Protein 2LA2 (pdb70)

Solvent-accessible surface area: 3895 Å² total; per-residue (Å²): 237,189,178,106,141,119,126,108,126,129,74,37,168,87,55,167,57,34,60,133,176,93,42,61,70,130,46,70,96,33,100,46,52,107,118,114,211

B-factor: mean 38.06, std 22.98, range [0.03, 75.44]

Structure (mmCIF, N/CA/C/O backbone):
data_2LA2
#
_entry.id   2LA2
#
loop_
_atom_site.group_PDB
_atom_site.id
_atom_site.type_symbol
_atom_site.label_atom_id
_atom_site.label_alt_id
_atom_site.label_comp_id
_atom_site.label_asym_id
_atom_site.label_entity_id
_atom_site.label_seq_id
_atom_site.pdbx_PDB_ins_code
_atom_site.Cartn_x
_atom_site.Cartn_y
_atom_site.Cartn_z
_atom_site.occupancy
_atom_site.B_iso_or_equiv
_atom_site.auth_seq_id
_atom_site.auth_comp_id
_atom_site.auth_asym_id
_atom_site.auth_atom_id
_atom_site.pdbx_PDB_model_num
ATOM 1 N N . ARG A 1 1 ? 1.329 0.000 0.000 1.00 0.00 1 ARG A N 1
ATOM 2 C CA . ARG A 1 1 ? 2.093 0.000 -1.242 1.00 20.13 1 ARG A CA 1
ATOM 3 C C . ARG A 1 1 ? 1.654 -1.145 -2.150 1.00 51.21 1 ARG A C 1
ATOM 4 O O . ARG A 1 1 ? 1.529 -0.975 -3.363 1.00 13.42 1 ARG A O 1
ATOM 25 N N . TRP A 1 2 ? 1.423 -2.309 -1.555 1.00 75.43 2 TRP A N 1
ATOM 26 C CA . TRP A 1 2 ? 0.998 -3.482 -2.311 1.00 61.41 2 TRP A CA 1
ATOM 27 C C . TRP A 1 2 ? -0.107 -4.233 -1.576 1.00 41.01 2 TRP A C 1
ATOM 28 O O . TRP A 1 2 ? -1.168 -4.503 -2.139 1.00 34.14 2 TRP A O 1
ATOM 49 N N . LYS A 1 3 ? 0.148 -4.568 -0.316 1.00 2.32 3 LYS A N 1
ATOM 50 C CA . LYS A 1 3 ? -0.825 -5.286 0.498 1.00 74.13 3 LYS A CA 1
ATOM 51 C C . LYS A 1 3 ? -2.166 -4.558 0.512 1.00 62.24 3 LYS A C 1
ATOM 52 O O . LYS A 1 3 ? -3.157 -5.054 -0.024 1.00 35.31 3 LYS A O 1
ATOM 71 N N . ILE A 1 4 ? -2.188 -3.380 1.125 1.00 4.13 4 ILE A N 1
ATOM 72 C CA . ILE A 1 4 ? -3.406 -2.583 1.206 1.00 63.53 4 ILE A CA 1
ATOM 73 C C . ILE A 1 4 ? -4.033 -2.397 -0.172 1.00 24.12 4 ILE A C 1
ATOM 74 O O . ILE A 1 4 ? -5.228 -2.627 -0.358 1.00 41.41 4 ILE A O 1
ATOM 90 N N . PHE A 1 5 ? -3.218 -1.981 -1.135 1.00 65.24 5 PHE A N 1
ATOM 91 C CA . PHE A 1 5 ? -3.692 -1.765 -2.497 1.00 44.24 5 PHE A CA 1
ATOM 92 C C . PHE A 1 5 ? -4.408 -3.003 -3.027 1.00 71.41 5 PHE A C 1
ATOM 93 O O . PHE A 1 5 ? -5.611 -2.975 -3.290 1.00 3.14 5 PHE A O 1
ATOM 110 N N . LYS A 1 6 ? -3.660 -4.091 -3.183 1.00 15.23 6 LYS A N 1
ATOM 111 C CA . LYS A 1 6 ? -4.222 -5.341 -3.680 1.00 62.12 6 LYS A CA 1
ATOM 112 C C . LYS A 1 6 ? -5.447 -5.749 -2.868 1.00 23.01 6 LYS A C 1
ATOM 113 O O . LYS A 1 6 ? -6.448 -6.204 -3.421 1.00 20.41 6 LYS A O 1
ATOM 132 N N . LYS A 1 7 ? -5.361 -5.582 -1.553 1.00 11.45 7 LYS A N 1
ATOM 133 C CA . LYS A 1 7 ? -6.463 -5.929 -0.663 1.00 70.42 7 LYS A CA 1
ATOM 134 C C . LYS A 1 7 ? -7.713 -5.124 -1.004 1.00 45.32 7 LYS A C 1
ATOM 135 O O . LYS A 1 7 ? -8.707 -5.674 -1.479 1.00 3.04 7 LYS A O 1
ATOM 154 N N . ILE A 1 8 ? -7.654 -3.819 -0.761 1.00 11.21 8 ILE A N 1
ATOM 155 C CA . ILE A 1 8 ? -8.780 -2.938 -1.045 1.00 74.10 8 ILE A CA 1
ATOM 156 C C . ILE A 1 8 ? -9.269 -3.116 -2.478 1.00 52.25 8 ILE A C 1
ATOM 157 O O . ILE A 1 8 ? -10.472 -3.128 -2.737 1.00 32.11 8 ILE A O 1
ATOM 173 N N . GLU A 1 9 ? -8.327 -3.255 -3.406 1.00 53.23 9 GLU A N 1
ATOM 174 C CA . GLU A 1 9 ? -8.663 -3.433 -4.814 1.00 71.10 9 GLU A CA 1
ATOM 175 C C . GLU A 1 9 ? -9.451 -4.723 -5.026 1.00 50.43 9 GLU A C 1
ATOM 176 O O . GLU A 1 9 ? -10.498 -4.725 -5.674 1.00 50.21 9 GLU A O 1
ATOM 188 N N . LYS A 1 10 ? -8.940 -5.819 -4.476 1.00 43.33 10 LYS A N 1
ATOM 189 C CA . LYS A 1 10 ? -9.594 -7.116 -4.603 1.00 43.33 10 LYS A CA 1
ATOM 190 C C . LYS A 1 10 ? -10.941 -7.118 -3.887 1.00 64.34 10 LYS A C 1
ATOM 191 O O . LYS A 1 10 ? -11.980 -7.364 -4.500 1.00 0.03 10 LYS A O 1
ATOM 210 N N . VAL A 1 11 ? -10.915 -6.842 -2.587 1.00 53.04 11 VAL A N 1
ATOM 211 C CA . VAL A 1 11 ? -12.135 -6.810 -1.789 1.00 3.13 11 VAL A CA 1
ATOM 212 C C . VAL A 1 11 ? -13.178 -5.892 -2.415 1.00 40.33 11 VAL A C 1
ATOM 213 O O . VAL A 1 11 ? -14.374 -6.176 -2.376 1.00 13.12 11 VAL A O 1
ATOM 226 N N . GLY A 1 12 ? -12.716 -4.788 -2.995 1.00 4.34 12 GLY A N 1
ATOM 227 C CA . GLY A 1 12 ? -13.622 -3.844 -3.622 1.00 41.02 12 GLY A CA 1
ATOM 228 C C . GLY A 1 12 ? -14.453 -4.480 -4.719 1.00 13.15 12 GLY A C 1
ATOM 229 O O . GLY A 1 12 ? -15.671 -4.307 -4.762 1.00 74.24 12 GLY A O 1
ATOM 233 N N . ARG A 1 13 ? -13.794 -5.216 -5.607 1.00 72.32 13 ARG A N 1
ATOM 234 C CA . ARG A 1 13 ? -14.480 -5.878 -6.711 1.00 13.44 13 ARG A CA 1
ATOM 235 C C . ARG A 1 13 ? -15.168 -7.154 -6.236 1.00 33.20 13 ARG A C 1
ATOM 236 O O . ARG A 1 13 ? -16.215 -7.537 -6.757 1.00 63.41 13 ARG A O 1
ATOM 257 N N . ASN A 1 14 ? -14.572 -7.808 -5.244 1.00 52.12 14 ASN A N 1
ATOM 258 C CA . ASN A 1 14 ? -15.127 -9.042 -4.700 1.00 30.01 14 ASN A CA 1
ATOM 259 C C . ASN A 1 14 ? -16.555 -8.826 -4.208 1.00 71.14 14 ASN A C 1
ATOM 260 O O . ASN A 1 14 ? -17.500 -9.416 -4.733 1.00 42.33 14 ASN A O 1
ATOM 271 N N . VAL A 1 15 ? -16.705 -7.976 -3.198 1.00 31.05 15 VAL A N 1
ATOM 272 C CA . VAL A 1 15 ? -18.018 -7.680 -2.636 1.00 24.23 15 VAL A CA 1
ATOM 273 C C . VAL A 1 15 ? -19.005 -7.282 -3.727 1.00 33.14 15 VAL A C 1
ATOM 274 O O . VAL A 1 15 ? -20.067 -7.889 -3.868 1.00 40.04 15 VAL A O 1
ATOM 287 N N . ARG A 1 16 ? -18.648 -6.259 -4.496 1.00 12.33 16 ARG A N 1
ATOM 288 C CA . ARG A 1 16 ? -19.504 -5.779 -5.574 1.00 43.42 16 ARG A CA 1
ATOM 289 C C . ARG A 1 16 ? -19.918 -6.926 -6.491 1.00 13.21 16 ARG A C 1
ATOM 290 O O . ARG A 1 16 ? -21.107 -7.183 -6.682 1.00 11.43 16 ARG A O 1
ATOM 311 N N . ASP A 1 17 ? -18.930 -7.611 -7.056 1.00 35.43 17 ASP A N 1
ATOM 312 C CA . ASP A 1 17 ? -19.192 -8.732 -7.952 1.00 51.51 17 ASP A CA 1
ATOM 313 C C . ASP A 1 17 ? -20.094 -9.764 -7.283 1.00 2.03 17 ASP A C 1
ATOM 314 O O . ASP A 1 17 ? -20.999 -10.313 -7.910 1.00 42.41 17 ASP A O 1
ATOM 323 N N . GLY A 1 18 ? -19.839 -10.025 -6.004 1.00 10.31 18 GLY A N 1
ATOM 324 C CA . GLY A 1 18 ? -20.635 -10.992 -5.271 1.00 53.40 18 GLY A CA 1
ATOM 325 C C . GLY A 1 18 ? -22.071 -10.542 -5.090 1.00 13.45 18 GLY A C 1
ATOM 326 O O . GLY A 1 18 ? -23.001 -11.336 -5.238 1.00 2.51 18 GLY A O 1
ATOM 330 N N . ILE A 1 19 ? -22.254 -9.266 -4.766 1.00 45.23 19 ILE A N 1
ATOM 331 C CA . ILE A 1 19 ? -23.587 -8.712 -4.564 1.00 23.42 19 ILE A CA 1
ATOM 332 C C . ILE A 1 19 ? -24.338 -8.591 -5.885 1.00 41.52 19 ILE A C 1
ATOM 333 O O . ILE A 1 19 ? -25.550 -8.801 -5.944 1.00 23.45 19 ILE A O 1
ATOM 349 N N . ILE A 1 20 ? -23.610 -8.251 -6.944 1.00 13.12 20 ILE A N 1
ATOM 350 C CA . ILE A 1 20 ? -24.208 -8.104 -8.265 1.00 65.24 20 ILE A CA 1
ATOM 351 C C . ILE A 1 20 ? -24.534 -9.463 -8.875 1.00 33.21 20 ILE A C 1
ATOM 352 O O . ILE A 1 20 ? -25.620 -9.668 -9.419 1.00 1.44 20 ILE A O 1
ATOM 368 N N . LYS A 1 21 ? -23.588 -10.391 -8.779 1.00 73.23 21 LYS A N 1
ATOM 369 C CA . LYS A 1 21 ? -23.775 -11.733 -9.318 1.00 20.20 21 LYS A CA 1
ATOM 370 C C . LYS A 1 21 ? -25.066 -12.355 -8.795 1.00 52.41 21 LYS A C 1
ATOM 371 O O . LYS A 1 21 ? -26.026 -12.536 -9.544 1.00 21.45 21 LYS A O 1
ATOM 390 N N . ALA A 1 22 ? -25.083 -12.677 -7.506 1.00 3.11 22 ALA A N 1
ATOM 391 C CA . ALA A 1 22 ? -26.257 -13.274 -6.883 1.00 32.32 22 ALA A CA 1
ATOM 392 C C . ALA A 1 22 ? -27.099 -12.219 -6.173 1.00 24.12 22 ALA A C 1
ATOM 393 O O . ALA A 1 22 ? -28.216 -11.919 -6.590 1.00 13.32 22 ALA A O 1
ATOM 400 N N . GLY A 1 23 ? -26.554 -11.660 -5.097 1.00 4.24 23 GLY A N 1
ATOM 401 C CA . GLY A 1 23 ? -27.269 -10.645 -4.346 1.00 3.35 23 GLY A CA 1
ATOM 402 C C . GLY A 1 23 ? -27.901 -11.196 -3.083 1.00 11.31 23 GLY A C 1
ATOM 403 O O . GLY A 1 23 ? -29.124 -11.267 -2.955 1.00 44.04 23 GLY A O 1
ATOM 407 N N . PRO A 1 24 ? -27.057 -11.599 -2.121 1.00 75.24 24 PRO A N 1
ATOM 408 C CA . PRO A 1 24 ? -27.519 -12.155 -0.846 1.00 4.03 24 PRO A CA 1
ATOM 409 C C . PRO A 1 24 ? -28.180 -11.104 0.039 1.00 2.13 24 PRO A C 1
ATOM 410 O O . PRO A 1 24 ? -28.089 -9.906 -0.230 1.00 34.53 24 PRO A O 1
ATOM 421 N N . ALA A 1 25 ? -28.844 -11.560 1.096 1.00 11.12 25 ALA A N 1
ATOM 422 C CA . ALA A 1 25 ? -29.518 -10.658 2.022 1.00 32.31 25 ALA A CA 1
ATOM 423 C C . ALA A 1 25 ? -28.674 -10.421 3.270 1.00 50.23 25 ALA A C 1
ATOM 424 O O . ALA A 1 25 ? -28.641 -9.314 3.808 1.00 42.14 25 ALA A O 1
ATOM 431 N N . VAL A 1 26 ? -27.993 -11.467 3.726 1.00 60.21 26 VAL A N 1
ATOM 432 C CA . VAL A 1 26 ? -27.148 -11.372 4.910 1.00 31.14 26 VAL A CA 1
ATOM 433 C C . VAL A 1 26 ? -26.116 -10.260 4.761 1.00 20.13 26 VAL A C 1
ATOM 434 O O . VAL A 1 26 ? -26.050 -9.347 5.583 1.00 3.32 26 VAL A O 1
ATOM 447 N N . ALA A 1 27 ? -25.312 -10.344 3.706 1.00 31.03 27 ALA A N 1
ATOM 448 C CA . ALA A 1 27 ? -24.284 -9.343 3.448 1.00 73.44 27 ALA A CA 1
ATOM 449 C C . ALA A 1 27 ? -24.886 -7.944 3.379 1.00 43.30 27 ALA A C 1
ATOM 450 O O . ALA A 1 27 ? -24.417 -7.022 4.047 1.00 20.23 27 ALA A O 1
ATOM 457 N N . VAL A 1 28 ? -25.926 -7.791 2.566 1.00 52.10 28 VAL A N 1
ATOM 458 C CA . VAL A 1 28 ? -26.592 -6.503 2.410 1.00 31.23 28 VAL A CA 1
ATOM 459 C C . VAL A 1 28 ? -27.088 -5.975 3.752 1.00 64.02 28 VAL A C 1
ATOM 460 O O . VAL A 1 28 ? -26.658 -4.917 4.211 1.00 14.44 28 VAL A O 1
ATOM 473 N N . VAL A 1 29 ? -27.994 -6.720 4.377 1.00 51.13 29 VAL A N 1
ATOM 474 C CA . VAL A 1 29 ? -28.548 -6.328 5.667 1.00 4.13 29 VAL A CA 1
ATOM 475 C C . VAL A 1 29 ? -27.441 -6.018 6.669 1.00 63.41 29 VAL A C 1
ATOM 476 O O . VAL A 1 29 ? -27.421 -4.950 7.278 1.00 51.42 29 VAL A O 1
ATOM 489 N N . GLY A 1 30 ? -26.519 -6.962 6.834 1.00 22.24 30 GLY A N 1
ATOM 490 C CA . GLY A 1 30 ? -25.420 -6.771 7.763 1.00 32.33 30 GLY A CA 1
ATOM 491 C C . GLY A 1 30 ? -24.617 -5.522 7.462 1.00 0.42 30 GLY A C 1
ATOM 492 O O . GLY A 1 30 ? -24.501 -4.633 8.306 1.00 73.13 30 GLY A O 1
ATOM 496 N N . GLN A 1 31 ? -24.060 -5.454 6.257 1.00 22.14 31 GLN A N 1
ATOM 497 C CA . GLN A 1 31 ? -23.261 -4.305 5.849 1.00 11.40 31 GLN A CA 1
ATOM 498 C C . GLN A 1 31 ? -24.033 -3.005 6.053 1.00 30.21 31 GLN A C 1
ATOM 499 O O . GLN A 1 31 ? -23.579 -2.107 6.760 1.00 3.45 31 GLN A O 1
ATOM 513 N N . ALA A 1 32 ? -25.202 -2.913 5.428 1.00 34.14 32 ALA A N 1
ATOM 514 C CA . ALA A 1 32 ? -26.038 -1.724 5.543 1.00 72.30 32 ALA A CA 1
ATOM 515 C C . ALA A 1 32 ? -26.290 -1.369 7.004 1.00 33.34 32 ALA A C 1
ATOM 516 O O . ALA A 1 32 ? -26.008 -0.253 7.439 1.00 32.34 32 ALA A O 1
ATOM 523 N N . ALA A 1 33 ? -26.824 -2.326 7.757 1.00 2.33 33 ALA A N 1
ATOM 524 C CA . ALA A 1 33 ? -27.113 -2.114 9.170 1.00 3.12 33 ALA A CA 1
ATOM 525 C C . ALA A 1 33 ? -25.874 -1.631 9.917 1.00 12.33 33 ALA A C 1
ATOM 526 O O . ALA A 1 33 ? -25.948 -0.714 10.736 1.00 41.41 33 ALA A O 1
ATOM 533 N N . THR A 1 34 ? -24.735 -2.254 9.631 1.00 33.12 34 THR A N 1
ATOM 534 C CA . THR A 1 34 ? -23.481 -1.889 10.277 1.00 30.14 34 THR A CA 1
ATOM 535 C C . THR A 1 34 ? -23.059 -0.474 9.898 1.00 24.41 34 THR A C 1
ATOM 536 O O . THR A 1 34 ? -22.604 0.296 10.744 1.00 53.53 34 THR A O 1
ATOM 547 N N . VAL A 1 35 ? -23.212 -0.138 8.621 1.00 24.31 35 VAL A N 1
ATOM 548 C CA . VAL A 1 35 ? -22.847 1.185 8.130 1.00 15.40 35 VAL A CA 1
ATOM 549 C C . VAL A 1 35 ? -23.777 2.255 8.692 1.00 72.00 35 VAL A C 1
ATOM 550 O O . VAL A 1 35 ? -23.343 3.359 9.023 1.00 74.41 35 VAL A O 1
ATOM 563 N N . VAL A 1 36 ? -25.059 1.921 8.798 1.00 74.41 36 VAL A N 1
ATOM 564 C CA . VAL A 1 36 ? -26.052 2.852 9.322 1.00 64.33 36 VAL A CA 1
ATOM 565 C C . VAL A 1 36 ? -25.912 3.011 10.831 1.00 13.44 36 VAL A C 1
ATOM 566 O O . VAL A 1 36 ? -25.735 4.120 11.336 1.00 11.32 36 VAL A O 1
ATOM 579 N N . LYS A 1 37 ? -25.993 1.896 11.549 1.00 71.23 37 LYS A N 1
ATOM 580 C CA . LYS A 1 37 ? -25.874 1.910 13.002 1.00 74.32 37 LYS A CA 1
ATOM 581 C C . LYS A 1 37 ? -24.464 1.523 13.436 1.00 12.53 37 LYS A C 1
ATOM 582 O O . LYS A 1 37 ? -23.745 2.328 14.029 1.00 22.34 37 LYS A O 1
ATOM 603 N N . ARG A 1 1 ? 1.970 0.023 0.396 1.00 3.02 1 ARG A N 2
ATOM 604 C CA . ARG A 1 1 ? 1.560 -0.257 -0.974 1.00 74.42 1 ARG A CA 2
ATOM 605 C C . ARG A 1 1 ? 1.182 -1.727 -1.139 1.00 2.31 1 ARG A C 2
ATOM 606 O O . ARG A 1 1 ? 1.647 -2.397 -2.061 1.00 33.32 1 ARG A O 2
ATOM 627 N N . TRP A 1 2 ? 0.339 -2.219 -0.239 1.00 75.55 2 TRP A N 2
ATOM 628 C CA . TRP A 1 2 ? -0.101 -3.610 -0.285 1.00 3.41 2 TRP A CA 2
ATOM 629 C C . TRP A 1 2 ? -1.513 -3.753 0.271 1.00 52.41 2 TRP A C 2
ATOM 630 O O . TRP A 1 2 ? -2.424 -4.199 -0.427 1.00 41.44 2 TRP A O 2
ATOM 651 N N . LYS A 1 3 ? -1.690 -3.371 1.531 1.00 21.54 3 LYS A N 2
ATOM 652 C CA . LYS A 1 3 ? -2.992 -3.456 2.181 1.00 14.43 3 LYS A CA 2
ATOM 653 C C . LYS A 1 3 ? -4.054 -2.721 1.369 1.00 11.44 3 LYS A C 2
ATOM 654 O O . LYS A 1 3 ? -5.047 -3.314 0.947 1.00 62.21 3 LYS A O 2
ATOM 673 N N . ILE A 1 4 ? -3.838 -1.427 1.154 1.00 65.51 4 ILE A N 2
ATOM 674 C CA . ILE A 1 4 ? -4.775 -0.613 0.390 1.00 22.33 4 ILE A CA 2
ATOM 675 C C . ILE A 1 4 ? -4.998 -1.192 -1.003 1.00 23.33 4 ILE A C 2
ATOM 676 O O . ILE A 1 4 ? -6.134 -1.434 -1.412 1.00 25.43 4 ILE A O 2
ATOM 692 N N . PHE A 1 5 ? -3.906 -1.414 -1.727 1.00 61.00 5 PHE A N 2
ATOM 693 C CA . PHE A 1 5 ? -3.981 -1.966 -3.075 1.00 14.04 5 PHE A CA 2
ATOM 694 C C . PHE A 1 5 ? -4.816 -3.243 -3.093 1.00 63.51 5 PHE A C 2
ATOM 695 O O . PHE A 1 5 ? -5.848 -3.316 -3.761 1.00 45.30 5 PHE A O 2
ATOM 712 N N . LYS A 1 6 ? -4.361 -4.251 -2.355 1.00 50.52 6 LYS A N 2
ATOM 713 C CA . LYS A 1 6 ? -5.064 -5.526 -2.285 1.00 23.24 6 LYS A CA 2
ATOM 714 C C . LYS A 1 6 ? -6.519 -5.324 -1.875 1.00 51.34 6 LYS A C 2
ATOM 715 O O . LYS A 1 6 ? -7.431 -5.869 -2.497 1.00 54.10 6 LYS A O 2
ATOM 734 N N . LYS A 1 7 ? -6.730 -4.535 -0.827 1.00 21.53 7 LYS A N 2
ATOM 735 C CA . LYS A 1 7 ? -8.074 -4.258 -0.335 1.00 74.05 7 LYS A CA 2
ATOM 736 C C . LYS A 1 7 ? -8.951 -3.684 -1.444 1.00 70.20 7 LYS A C 2
ATOM 737 O O . LYS A 1 7 ? -9.915 -4.317 -1.876 1.00 12.05 7 LYS A O 2
ATOM 756 N N . ILE A 1 8 ? -8.609 -2.484 -1.901 1.00 72.31 8 ILE A N 2
ATOM 757 C CA . ILE A 1 8 ? -9.364 -1.828 -2.961 1.00 51.31 8 ILE A CA 2
ATOM 758 C C . ILE A 1 8 ? -9.540 -2.750 -4.163 1.00 11.32 8 ILE A C 2
ATOM 759 O O . ILE A 1 8 ? -10.626 -2.840 -4.733 1.00 75.54 8 ILE A O 2
ATOM 775 N N . GLU A 1 9 ? -8.464 -3.433 -4.540 1.00 71.12 9 GLU A N 2
ATOM 776 C CA . GLU A 1 9 ? -8.501 -4.349 -5.674 1.00 23.40 9 GLU A CA 2
ATOM 777 C C . GLU A 1 9 ? -9.531 -5.453 -5.449 1.00 3.42 9 GLU A C 2
ATOM 778 O O . GLU A 1 9 ? -10.319 -5.773 -6.339 1.00 22.43 9 GLU A O 2
ATOM 790 N N . LYS A 1 10 ? -9.518 -6.031 -4.252 1.00 40.55 10 LYS A N 2
ATOM 791 C CA . LYS A 1 10 ? -10.450 -7.097 -3.908 1.00 31.44 10 LYS A CA 2
ATOM 792 C C . LYS A 1 10 ? -11.877 -6.565 -3.817 1.00 63.30 10 LYS A C 2
ATOM 793 O O . LYS A 1 10 ? -12.826 -7.233 -4.226 1.00 74.41 10 LYS A O 2
ATOM 812 N N . VAL A 1 11 ? -12.020 -5.358 -3.280 1.00 13.04 11 VAL A N 2
ATOM 813 C CA . VAL A 1 11 ? -13.331 -4.735 -3.138 1.00 21.10 11 VAL A CA 2
ATOM 814 C C . VAL A 1 11 ? -14.016 -4.583 -4.491 1.00 72.03 11 VAL A C 2
ATOM 815 O O . VAL A 1 11 ? -15.237 -4.694 -4.597 1.00 1.44 11 VAL A O 2
ATOM 828 N N . GLY A 1 12 ? -13.221 -4.329 -5.526 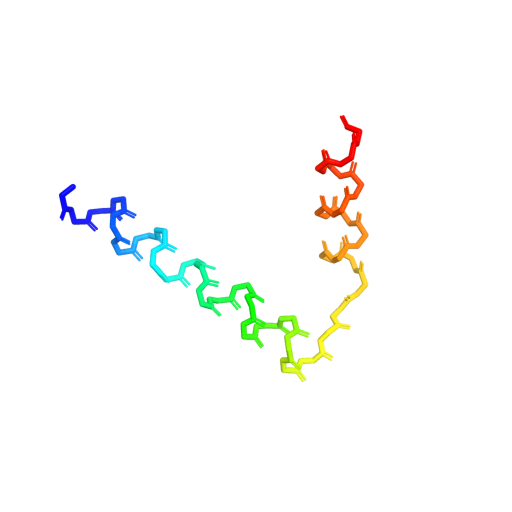1.00 40.22 12 GLY A N 2
ATOM 829 C CA . GLY A 1 12 ? -13.769 -4.166 -6.860 1.00 43.02 12 GLY A CA 2
ATOM 830 C C . GLY A 1 12 ? -14.521 -5.394 -7.332 1.00 34.32 12 GLY A C 2
ATOM 831 O O . GLY A 1 12 ? -15.648 -5.292 -7.818 1.00 43.41 12 GLY A O 2
ATOM 835 N N . ARG A 1 13 ? -13.898 -6.559 -7.190 1.00 22.32 13 ARG A N 2
ATOM 836 C CA . ARG A 1 13 ? -14.515 -7.812 -7.608 1.00 20.22 13 ARG A CA 2
ATOM 837 C C . ARG A 1 13 ? -15.513 -8.302 -6.562 1.00 63.14 13 ARG A C 2
ATOM 838 O O . ARG A 1 13 ? -16.537 -8.895 -6.898 1.00 11.02 13 ARG A O 2
ATOM 859 N N . ASN A 1 14 ? -15.205 -8.050 -5.294 1.00 62.22 14 ASN A N 2
ATOM 860 C CA . ASN A 1 14 ? -16.074 -8.467 -4.200 1.00 2.55 14 ASN A CA 2
ATOM 861 C C . ASN A 1 14 ? -17.481 -7.906 -4.379 1.00 13.33 14 ASN A C 2
ATOM 862 O O . ASN A 1 14 ? -18.445 -8.656 -4.536 1.00 42.31 14 ASN A O 2
ATOM 873 N N . VAL A 1 15 ? -17.592 -6.581 -4.354 1.00 72.33 15 VAL A N 2
ATOM 874 C CA . VAL A 1 15 ? -18.881 -5.919 -4.516 1.00 11.13 15 VAL A CA 2
ATOM 875 C C . VAL A 1 15 ? -19.606 -6.422 -5.759 1.00 23.30 15 VAL A C 2
ATOM 876 O O . VAL A 1 15 ? -20.738 -6.899 -5.680 1.00 11.33 15 VAL A O 2
ATOM 889 N N . ARG A 1 16 ? -18.945 -6.314 -6.907 1.00 2.11 16 ARG A N 2
ATOM 890 C CA . ARG A 1 16 ? -19.526 -6.758 -8.168 1.00 52.41 16 ARG A CA 2
ATOM 891 C C . ARG A 1 16 ? -20.034 -8.192 -8.058 1.00 21.42 16 ARG A C 2
ATOM 892 O O . ARG A 1 16 ? -21.218 -8.460 -8.264 1.00 22.11 16 ARG A O 2
ATOM 913 N N . ASP A 1 17 ? -19.131 -9.110 -7.732 1.00 63.52 17 ASP A N 2
ATOM 914 C CA . ASP A 1 17 ? -19.487 -10.518 -7.594 1.00 3.11 17 ASP A CA 2
ATOM 915 C C . ASP A 1 17 ? -20.660 -10.690 -6.634 1.00 4.01 17 ASP A C 2
ATOM 916 O O . ASP A 1 17 ? -21.562 -11.490 -6.878 1.00 12.45 17 ASP A O 2
ATOM 925 N N . GLY A 1 18 ? -20.639 -9.934 -5.540 1.00 62.02 18 GLY A N 2
ATOM 926 C CA . GLY A 1 18 ? -21.705 -10.019 -4.559 1.00 41.23 18 GLY A CA 2
ATOM 927 C C . GLY A 1 18 ? -23.034 -9.535 -5.104 1.00 50.13 18 GLY A C 2
ATOM 928 O O . GLY A 1 18 ? -24.071 -10.155 -4.869 1.00 75.23 18 GLY A O 2
ATOM 932 N N . ILE A 1 19 ? -23.004 -8.424 -5.832 1.00 42.15 19 ILE A N 2
ATOM 933 C CA . ILE A 1 19 ? -24.216 -7.857 -6.411 1.00 63.43 19 ILE A CA 2
ATOM 934 C C . ILE A 1 19 ? -24.737 -8.725 -7.552 1.00 54.41 19 ILE A C 2
ATOM 935 O O . ILE A 1 19 ? -25.947 -8.864 -7.736 1.00 1.01 19 ILE A O 2
ATOM 951 N N . ILE A 1 20 ? -23.817 -9.306 -8.314 1.00 34.40 20 ILE A N 2
ATOM 952 C CA . ILE A 1 20 ? -24.185 -10.163 -9.435 1.00 3.41 20 ILE A CA 2
ATOM 953 C C . ILE A 1 20 ? -24.693 -11.516 -8.950 1.00 23.05 20 ILE A C 2
ATOM 954 O O . ILE A 1 20 ? -25.793 -11.942 -9.303 1.00 25.14 20 ILE A O 2
ATOM 970 N N . LYS A 1 21 ? -23.885 -12.188 -8.136 1.00 10.31 21 LYS A N 2
ATOM 971 C CA . LYS A 1 21 ? -24.252 -13.492 -7.598 1.00 34.21 21 LYS A CA 2
ATOM 972 C C . LYS A 1 21 ? -25.611 -13.433 -6.907 1.00 53.15 21 LYS A C 2
ATOM 973 O O . LYS A 1 21 ? -26.605 -13.939 -7.428 1.00 1.11 21 LYS A O 2
ATOM 992 N N . ALA A 1 22 ? -25.647 -12.810 -5.734 1.00 21.53 22 ALA A N 2
ATOM 993 C CA . ALA A 1 22 ? -26.884 -12.682 -4.974 1.00 75.24 22 ALA A CA 2
ATOM 994 C C . ALA A 1 22 ? -27.601 -11.378 -5.308 1.00 43.03 22 ALA A C 2
ATOM 995 O O . ALA A 1 22 ? -28.604 -11.374 -6.020 1.00 32.10 22 ALA A O 2
ATOM 1002 N N . GLY A 1 23 ? -27.078 -10.271 -4.789 1.00 32.25 23 GLY A N 2
ATOM 1003 C CA . GLY A 1 23 ? -27.682 -8.976 -5.042 1.00 44.03 23 GLY A CA 2
ATOM 1004 C C . GLY A 1 23 ? -27.036 -7.867 -4.235 1.00 32.54 23 GLY A C 2
ATOM 1005 O O . GLY A 1 23 ? -26.020 -8.066 -3.569 1.00 22.31 23 GLY A O 2
ATOM 1009 N N . PRO A 1 24 ? -27.632 -6.667 -4.289 1.00 3.22 24 PRO A N 2
ATOM 1010 C CA . PRO A 1 24 ? -27.125 -5.498 -3.563 1.00 63.34 24 PRO A CA 2
ATOM 1011 C C . PRO A 1 24 ? -27.306 -5.629 -2.055 1.00 3.01 24 PRO A C 2
ATOM 1012 O O . PRO A 1 24 ? -26.556 -5.040 -1.277 1.00 62.10 24 PRO A O 2
ATOM 1023 N N . ALA A 1 25 ? -28.305 -6.405 -1.649 1.00 13.24 25 ALA A N 2
ATOM 1024 C CA . ALA A 1 25 ? -28.583 -6.615 -0.233 1.00 42.41 25 ALA A CA 2
ATOM 1025 C C . ALA A 1 25 ? -27.328 -7.055 0.513 1.00 42.01 25 ALA A C 2
ATOM 1026 O O . ALA A 1 25 ? -27.112 -6.674 1.664 1.00 63.54 25 ALA A O 2
ATOM 1033 N N . VAL A 1 26 ? -26.503 -7.860 -0.149 1.00 50.04 26 VAL A N 2
ATOM 1034 C CA . VAL A 1 26 ? -25.269 -8.352 0.451 1.00 21.11 26 VAL A CA 2
ATOM 1035 C C . VAL A 1 26 ? -24.420 -7.203 0.983 1.00 12.20 26 VAL A C 2
ATOM 1036 O O . VAL A 1 26 ? -23.996 -7.214 2.138 1.00 10.22 26 VAL A O 2
ATOM 1049 N N . ALA A 1 27 ? -24.177 -6.211 0.132 1.00 24.32 27 ALA A N 2
ATOM 1050 C CA . ALA A 1 27 ? -23.381 -5.053 0.517 1.00 5.52 27 ALA A CA 2
ATOM 1051 C C . ALA A 1 27 ? -24.106 -4.210 1.561 1.00 73.03 27 ALA A C 2
ATOM 1052 O O . ALA A 1 27 ? -23.525 -3.822 2.574 1.00 44.11 27 ALA A O 2
ATOM 1059 N N . VAL A 1 28 ? -25.381 -3.930 1.306 1.00 5.42 28 VAL A N 2
ATOM 1060 C CA . VAL A 1 28 ? -26.186 -3.133 2.224 1.00 31.10 28 VAL A CA 2
ATOM 1061 C C . VAL A 1 28 ? -26.173 -3.730 3.627 1.00 73.44 28 VAL A C 2
ATOM 1062 O O . VAL A 1 28 ? -26.068 -3.010 4.619 1.00 5.21 28 VAL A O 2
ATOM 1075 N N . VAL A 1 29 ? -26.282 -5.053 3.702 1.00 65.24 29 VAL A N 2
ATOM 1076 C CA . VAL A 1 29 ? -26.281 -5.749 4.983 1.00 42.11 29 VAL A CA 2
ATOM 1077 C C . VAL A 1 29 ? -24.869 -5.857 5.549 1.00 54.40 29 VAL A C 2
ATOM 1078 O O . VAL A 1 29 ? -24.618 -5.483 6.694 1.00 73.20 29 VAL A O 2
ATOM 1091 N N . GLY A 1 30 ? -23.950 -6.370 4.738 1.00 64.05 30 GLY A N 2
ATOM 1092 C CA . GLY A 1 30 ? -22.574 -6.518 5.175 1.00 42.41 30 GLY A CA 2
ATOM 1093 C C . GLY A 1 30 ? -21.984 -5.217 5.682 1.00 1.40 30 GLY A C 2
ATOM 1094 O O . GLY A 1 30 ? -21.441 -5.163 6.785 1.00 65.11 30 GLY A O 2
ATOM 1098 N N . GLN A 1 31 ? -22.090 -4.166 4.875 1.00 64.25 31 GLN A N 2
ATOM 1099 C CA . GLN A 1 31 ? -21.560 -2.860 5.248 1.00 63.14 31 GLN A CA 2
ATOM 1100 C C . GLN A 1 31 ? -22.104 -2.418 6.602 1.00 30.41 31 GLN A C 2
ATOM 1101 O O . GLN A 1 31 ? -21.351 -2.258 7.562 1.00 31.42 31 GLN A O 2
ATOM 1115 N N . ALA A 1 32 ? -23.417 -2.223 6.671 1.00 3.44 32 ALA A N 2
ATOM 1116 C CA . ALA A 1 32 ? -24.062 -1.801 7.909 1.00 41.05 32 ALA A CA 2
ATOM 1117 C C . ALA A 1 32 ? -23.677 -2.715 9.067 1.00 15.22 32 ALA A C 2
ATOM 1118 O O . ALA A 1 32 ? -23.235 -2.249 10.117 1.00 62.12 32 ALA A O 2
ATOM 1125 N N . ALA A 1 33 ? -23.850 -4.018 8.870 1.00 53.42 33 ALA A N 2
ATOM 1126 C CA . ALA A 1 33 ? -23.520 -4.997 9.898 1.00 12.50 33 ALA A CA 2
ATOM 1127 C C . ALA A 1 33 ? -22.089 -4.812 10.392 1.00 35.04 33 ALA A C 2
ATOM 1128 O O . ALA A 1 33 ? -21.832 -4.816 11.597 1.00 42.43 33 ALA A O 2
ATOM 1135 N N . THR A 1 34 ? -21.160 -4.651 9.455 1.00 33.52 34 THR A N 2
ATOM 1136 C CA . THR A 1 34 ? -19.755 -4.468 9.796 1.00 52.54 34 THR A CA 2
ATOM 1137 C C . THR A 1 34 ? -19.532 -3.139 10.510 1.00 63.52 34 THR A C 2
ATOM 1138 O O . THR A 1 34 ? -18.757 -3.058 11.463 1.00 65.23 34 THR A O 2
ATOM 1149 N N . VAL A 1 35 ? -20.216 -2.100 10.044 1.00 54.31 35 VAL A N 2
ATOM 1150 C CA . VAL A 1 35 ? -20.094 -0.775 10.640 1.00 42.43 35 VAL A CA 2
ATOM 1151 C C . VAL A 1 35 ? -20.642 -0.759 12.062 1.00 24.14 35 VAL A C 2
ATOM 1152 O O . VAL A 1 35 ? -20.075 -0.122 12.951 1.00 62.35 35 VAL A O 2
ATOM 1165 N N . VAL A 1 36 ? -21.748 -1.465 12.272 1.00 32.03 36 VAL A N 2
ATOM 1166 C CA . VAL A 1 36 ? -22.373 -1.534 13.588 1.00 62.20 36 VAL A CA 2
ATOM 1167 C C . VAL A 1 36 ? -21.606 -2.474 14.511 1.00 33.35 36 VAL A C 2
ATOM 1168 O O . VAL A 1 36 ? -21.371 -2.161 15.679 1.00 45.25 36 VAL A O 2
ATOM 1181 N N . LYS A 1 37 ? -21.218 -3.629 13.981 1.00 35.34 37 LYS A N 2
ATOM 1182 C CA . LYS A 1 37 ? -20.476 -4.616 14.756 1.00 32.43 37 LYS A CA 2
ATOM 1183 C C . LYS A 1 37 ? -19.112 -4.072 15.167 1.00 43.13 37 LYS A C 2
ATOM 1184 O O . LYS A 1 37 ? -18.850 -3.854 16.350 1.00 41.21 37 LYS A O 2
ATOM 1205 N N . ARG A 1 1 ? 1.995 -4.996 -8.515 1.00 33.03 1 ARG A N 3
ATOM 1206 C CA . ARG A 1 1 ? 2.993 -4.191 -7.822 1.00 2.14 1 ARG A CA 3
ATOM 1207 C C . ARG A 1 1 ? 2.459 -3.699 -6.479 1.00 71.44 1 ARG A C 3
ATOM 1208 O O . ARG A 1 1 ? 1.248 -3.589 -6.285 1.00 44.53 1 ARG A O 3
ATOM 1229 N N . TRP A 1 2 ? 3.369 -3.407 -5.558 1.00 22.23 2 TRP A N 3
ATOM 1230 C CA . TRP A 1 2 ? 2.989 -2.928 -4.234 1.00 22.05 2 TRP A CA 3
ATOM 1231 C C . TRP A 1 2 ? 2.165 -3.974 -3.492 1.00 31.52 2 TRP A C 3
ATOM 1232 O O . TRP A 1 2 ? 0.958 -4.092 -3.702 1.00 55.02 2 TRP A O 3
ATOM 1253 N N . LYS A 1 3 ? 2.824 -4.733 -2.623 1.00 31.33 3 LYS A N 3
ATOM 1254 C CA . LYS A 1 3 ? 2.152 -5.770 -1.848 1.00 0.32 3 LYS A CA 3
ATOM 1255 C C . LYS A 1 3 ? 0.975 -5.190 -1.069 1.00 64.20 3 LYS A C 3
ATOM 1256 O O . LYS A 1 3 ? -0.163 -5.633 -1.225 1.00 62.43 3 LYS A O 3
ATOM 1275 N N . ILE A 1 4 ? 1.257 -4.197 -0.232 1.00 62.50 4 ILE A N 3
ATOM 1276 C CA . ILE A 1 4 ? 0.221 -3.556 0.568 1.00 24.43 4 ILE A CA 3
ATOM 1277 C C . ILE A 1 4 ? -0.879 -2.981 -0.316 1.00 53.32 4 ILE A C 3
ATOM 1278 O O . ILE A 1 4 ? -2.057 -3.296 -0.145 1.00 11.04 4 ILE A O 3
ATOM 1294 N N . PHE A 1 5 ? -0.488 -2.136 -1.264 1.00 63.15 5 PHE A N 3
ATOM 1295 C CA . PHE A 1 5 ? -1.441 -1.516 -2.178 1.00 21.53 5 PHE A CA 3
ATOM 1296 C C . PHE A 1 5 ? -2.329 -2.570 -2.833 1.00 54.43 5 PHE A C 3
ATOM 1297 O O . PHE A 1 5 ? -3.552 -2.544 -2.690 1.00 21.20 5 PHE A O 3
ATOM 1314 N N . LYS A 1 6 ? -1.706 -3.495 -3.554 1.00 62.23 6 LYS A N 3
ATOM 1315 C CA . LYS A 1 6 ? -2.437 -4.559 -4.233 1.00 12.34 6 LYS A CA 3
ATOM 1316 C C . LYS A 1 6 ? -3.321 -5.322 -3.252 1.00 35.02 6 LYS A C 3
ATOM 1317 O O . LYS A 1 6 ? -4.503 -5.551 -3.513 1.00 2.41 6 LYS A O 3
ATOM 1336 N N . LYS A 1 7 ? -2.743 -5.713 -2.122 1.00 22.25 7 LYS A N 3
ATOM 1337 C CA . LYS A 1 7 ? -3.478 -6.448 -1.099 1.00 72.45 7 LYS A CA 3
ATOM 1338 C C . LYS A 1 7 ? -4.716 -5.675 -0.657 1.00 52.34 7 LYS A C 3
ATOM 1339 O O . LYS A 1 7 ? -5.845 -6.111 -0.883 1.00 34.11 7 LYS A O 3
ATOM 1358 N N . ILE A 1 8 ? -4.497 -4.525 -0.029 1.00 45.20 8 ILE A N 3
ATOM 1359 C CA . ILE A 1 8 ? -5.595 -3.690 0.442 1.00 62.05 8 ILE A CA 3
ATOM 1360 C C . ILE A 1 8 ? -6.602 -3.426 -0.673 1.00 64.40 8 ILE A C 3
ATOM 1361 O O . ILE A 1 8 ? -7.811 -3.511 -0.462 1.00 41.35 8 ILE A O 3
ATOM 1377 N N . GLU A 1 9 ? -6.093 -3.109 -1.860 1.00 10.45 9 GLU A N 3
ATOM 1378 C CA . GLU A 1 9 ? -6.949 -2.834 -3.008 1.00 3.22 9 GLU A CA 3
ATOM 1379 C C . GLU A 1 9 ? -7.822 -4.041 -3.337 1.00 21.21 9 GLU A C 3
ATOM 1380 O O . GLU A 1 9 ? -9.023 -3.908 -3.573 1.00 0.14 9 GLU A O 3
ATOM 1392 N N . LYS A 1 10 ? -7.210 -5.220 -3.352 1.00 25.32 10 LYS A N 3
ATOM 1393 C CA . LYS A 1 10 ? -7.929 -6.453 -3.651 1.00 43.20 10 LYS A CA 3
ATOM 1394 C C . LYS A 1 10 ? -8.920 -6.788 -2.541 1.00 3.21 10 LYS A C 3
ATOM 1395 O O . LYS A 1 10 ? -10.027 -7.257 -2.804 1.00 61.12 10 LYS A O 3
ATOM 1414 N N . VAL A 1 11 ? -8.515 -6.542 -1.299 1.00 31.33 11 VAL A N 3
ATOM 1415 C CA . VAL A 1 11 ? -9.369 -6.815 -0.149 1.00 23.44 11 VAL A CA 3
ATOM 1416 C C . VAL A 1 11 ? -10.679 -6.042 -0.241 1.00 12.01 11 VAL A C 3
ATOM 1417 O O . VAL A 1 11 ? -11.713 -6.490 0.254 1.00 3.20 11 VAL A O 3
ATOM 1430 N N . GLY A 1 12 ? -10.629 -4.877 -0.879 1.00 42.33 12 GLY A N 3
ATOM 1431 C CA . GLY A 1 12 ? -11.819 -4.059 -1.026 1.00 3.15 12 GLY A CA 3
ATOM 1432 C C . GLY A 1 12 ? -12.730 -4.554 -2.131 1.00 40.22 12 GLY A C 3
ATOM 1433 O O . GLY A 1 12 ? -13.953 -4.464 -2.024 1.00 11.44 12 GLY A O 3
ATOM 1437 N N . ARG A 1 13 ? -12.134 -5.077 -3.198 1.00 2.53 13 ARG A N 3
ATOM 1438 C CA . ARG A 1 13 ? -12.900 -5.585 -4.329 1.00 51.31 13 ARG A CA 3
ATOM 1439 C C . ARG A 1 13 ? -13.440 -6.982 -4.037 1.00 4.23 13 ARG A C 3
ATOM 1440 O O . ARG A 1 13 ? -14.528 -7.343 -4.483 1.00 25.53 13 ARG A O 3
ATOM 1461 N N . ASN A 1 14 ? -12.670 -7.762 -3.285 1.00 31.31 14 ASN A N 3
ATOM 1462 C CA . ASN A 1 14 ? -13.070 -9.120 -2.934 1.00 32.11 14 ASN A CA 3
ATOM 1463 C C . ASN A 1 14 ? -14.432 -9.125 -2.246 1.00 70.32 14 ASN A C 3
ATOM 1464 O O . ASN A 1 14 ? -15.387 -9.724 -2.741 1.00 53.21 14 ASN A O 3
ATOM 1475 N N . VAL A 1 15 ? -14.514 -8.454 -1.102 1.00 3.31 15 VAL A N 3
ATOM 1476 C CA . VAL A 1 15 ? -15.758 -8.379 -0.346 1.00 54.04 15 VAL A CA 3
ATOM 1477 C C . VAL A 1 15 ? -16.913 -7.928 -1.233 1.00 54.34 15 VAL A C 3
ATOM 1478 O O . VAL A 1 15 ? -17.917 -8.628 -1.367 1.00 13.34 15 VAL A O 3
ATOM 1491 N N . ARG A 1 16 ? -16.764 -6.754 -1.839 1.00 22.04 16 ARG A N 3
ATOM 1492 C CA . ARG A 1 16 ? -17.795 -6.208 -2.713 1.00 20.40 16 ARG A CA 3
ATOM 1493 C C . ARG A 1 16 ? -18.207 -7.229 -3.770 1.00 43.44 16 ARG A C 3
ATOM 1494 O O . ARG A 1 16 ? -19.375 -7.605 -3.862 1.00 73.22 16 ARG A O 3
ATOM 1515 N N . ASP A 1 17 ? -17.240 -7.671 -4.566 1.00 44.14 17 ASP A N 3
ATOM 1516 C CA . ASP A 1 17 ? -17.501 -8.648 -5.617 1.00 41.32 17 ASP A CA 3
ATOM 1517 C C . ASP A 1 17 ? -18.225 -9.868 -5.057 1.00 1.01 17 ASP A C 3
ATOM 1518 O O . ASP A 1 17 ? -19.150 -10.392 -5.676 1.00 10.11 17 ASP A O 3
ATOM 1527 N N . GLY A 1 18 ? -17.796 -10.316 -3.881 1.00 21.31 18 GLY A N 3
ATOM 1528 C CA . GLY A 1 18 ? -18.413 -11.472 -3.258 1.00 34.34 18 GLY A CA 3
ATOM 1529 C C . GLY A 1 18 ? -19.847 -11.210 -2.841 1.00 2.43 18 GLY A C 3
ATOM 1530 O O . GLY A 1 18 ? -20.723 -12.050 -3.044 1.00 73.23 18 GLY A O 3
ATOM 1534 N N . ILE A 1 19 ? -20.086 -10.042 -2.254 1.00 51.53 19 ILE A N 3
ATOM 1535 C CA . ILE A 1 19 ? -21.423 -9.672 -1.807 1.00 52.52 19 ILE A CA 3
ATOM 1536 C C . ILE A 1 19 ? -22.350 -9.423 -2.992 1.00 71.34 19 ILE A C 3
ATOM 1537 O O . ILE A 1 19 ? -23.539 -9.741 -2.941 1.00 3.43 19 ILE A O 3
ATOM 1553 N N . ILE A 1 20 ? -21.798 -8.856 -4.059 1.00 41.15 20 ILE A N 3
ATOM 1554 C CA . ILE A 1 20 ? -22.575 -8.568 -5.259 1.00 4.01 20 ILE A CA 3
ATOM 1555 C C . ILE A 1 20 ? -22.847 -9.839 -6.055 1.00 75.44 20 ILE A C 3
ATOM 1556 O O . ILE A 1 20 ? -23.970 -10.077 -6.501 1.00 71.24 20 ILE A O 3
ATOM 1572 N N . LYS A 1 21 ? -21.813 -10.655 -6.229 1.00 74.43 21 LYS A N 3
ATOM 1573 C CA . LYS A 1 21 ? -21.940 -11.905 -6.969 1.00 74.32 21 LYS A CA 3
ATOM 1574 C C . LYS A 1 21 ? -22.883 -12.868 -6.254 1.00 2.25 21 LYS A C 3
ATOM 1575 O O . LYS A 1 21 ? -23.503 -13.726 -6.881 1.00 41.31 21 LYS A O 3
ATOM 1594 N N . ALA A 1 22 ? -22.986 -12.718 -4.937 1.00 72.30 22 ALA A N 3
ATOM 1595 C CA . ALA A 1 22 ? -23.856 -13.572 -4.137 1.00 63.02 22 ALA A CA 3
ATOM 1596 C C . ALA A 1 22 ? -25.271 -13.598 -4.704 1.00 33.25 22 ALA A C 3
ATOM 1597 O O . ALA A 1 22 ? -25.742 -14.631 -5.177 1.00 61.51 22 ALA A O 3
ATOM 1604 N N . GLY A 1 23 ? -25.946 -12.454 -4.651 1.00 13.32 23 GLY A N 3
ATOM 1605 C CA . GLY A 1 23 ? -27.302 -12.368 -5.161 1.00 51.03 23 GLY A CA 3
ATOM 1606 C C . GLY A 1 23 ? -28.238 -11.658 -4.204 1.00 12.51 23 GLY A C 3
ATOM 1607 O O . GLY A 1 23 ? -28.688 -10.540 -4.457 1.00 10.33 23 GLY A O 3
ATOM 1611 N N . PRO A 1 24 ? -28.546 -12.314 -3.075 1.00 55.34 24 PRO A N 3
ATOM 1612 C CA . PRO A 1 24 ? -29.439 -11.757 -2.055 1.00 12.13 24 PRO A CA 3
ATOM 1613 C C . PRO A 1 24 ? -28.812 -10.580 -1.315 1.00 63.22 24 PRO A C 3
ATOM 1614 O O . PRO A 1 24 ? -28.134 -10.761 -0.304 1.00 14.43 24 PRO A O 3
ATOM 1625 N N . ALA A 1 25 ? -29.042 -9.375 -1.826 1.00 61.24 25 ALA A N 3
ATOM 1626 C CA . ALA A 1 25 ? -28.501 -8.169 -1.213 1.00 11.15 25 ALA A CA 3
ATOM 1627 C C . ALA A 1 25 ? -29.555 -7.464 -0.365 1.00 22.53 25 ALA A C 3
ATOM 1628 O O . ALA A 1 25 ? -29.227 -6.737 0.573 1.00 32.41 25 ALA A O 3
ATOM 1635 N N . VAL A 1 26 ? -30.822 -7.684 -0.701 1.00 60.11 26 VAL A N 3
ATOM 1636 C CA . VAL A 1 26 ? -31.924 -7.070 0.030 1.00 73.52 26 VAL A CA 3
ATOM 1637 C C . VAL A 1 26 ? -31.798 -7.322 1.528 1.00 4.21 26 VAL A C 3
ATOM 1638 O O . VAL A 1 26 ? -31.756 -6.384 2.324 1.00 44.12 26 VAL A O 3
ATOM 1651 N N . ALA A 1 27 ? -31.737 -8.594 1.906 1.00 63.50 27 ALA A N 3
ATOM 1652 C CA . ALA A 1 27 ? -31.612 -8.970 3.309 1.00 52.30 27 ALA A CA 3
ATOM 1653 C C . ALA A 1 27 ? -30.410 -8.289 3.955 1.00 61.14 27 ALA A C 3
ATOM 1654 O O . ALA A 1 27 ? -30.547 -7.576 4.949 1.00 72.31 27 ALA A O 3
ATOM 1661 N N . VAL A 1 28 ? -29.231 -8.514 3.383 1.00 21.13 28 VAL A N 3
ATOM 1662 C CA . VAL A 1 28 ? -28.004 -7.922 3.903 1.00 31.02 28 VAL A CA 3
ATOM 1663 C C . VAL A 1 28 ? -28.152 -6.415 4.077 1.00 40.44 28 VAL A C 3
ATOM 1664 O O . VAL A 1 28 ? -28.041 -5.893 5.186 1.00 14.41 28 VAL A O 3
ATOM 1677 N N . VAL A 1 29 ? -28.403 -5.719 2.972 1.00 73.10 29 VAL A N 3
ATOM 1678 C CA . VAL A 1 29 ? -28.568 -4.271 3.001 1.00 12.24 29 VAL A CA 3
ATOM 1679 C C . VAL A 1 29 ? -29.592 -3.856 4.052 1.00 54.44 29 VAL A C 3
ATOM 1680 O O . VAL A 1 29 ? -29.292 -3.071 4.951 1.00 71.52 29 VAL A O 3
ATOM 1693 N N . GLY A 1 30 ? -30.805 -4.388 3.931 1.00 1.02 30 GLY A N 3
ATOM 1694 C CA . GLY A 1 30 ? -31.856 -4.061 4.877 1.00 22.31 30 GLY A CA 3
ATOM 1695 C C . GLY A 1 30 ? -31.426 -4.270 6.316 1.00 75.53 30 GLY A C 3
ATOM 1696 O O . GLY A 1 30 ? -31.697 -3.435 7.178 1.00 45.22 30 GLY A O 3
ATOM 1700 N N . GLN A 1 31 ? -30.758 -5.389 6.575 1.00 22.44 31 GLN A N 3
ATOM 1701 C CA . GLN A 1 31 ? -30.293 -5.706 7.921 1.00 61.24 31 GLN A CA 3
ATOM 1702 C C . GLN A 1 31 ? -29.372 -4.612 8.450 1.00 22.11 31 GLN A C 3
ATOM 1703 O O . GLN A 1 31 ? -29.721 -3.891 9.384 1.00 34.21 31 GLN A O 3
ATOM 1717 N N . ALA A 1 32 ? -28.193 -4.494 7.847 1.00 33.51 32 ALA A N 3
ATOM 1718 C CA . ALA A 1 32 ? -27.223 -3.487 8.257 1.00 63.21 32 ALA A CA 3
ATOM 1719 C C . ALA A 1 32 ? -27.854 -2.100 8.296 1.00 54.12 32 ALA A C 3
ATOM 1720 O O . ALA A 1 32 ? -27.633 -1.333 9.232 1.00 10.22 32 ALA A O 3
ATOM 1727 N N . ALA A 1 33 ? -28.641 -1.784 7.272 1.00 31.12 33 ALA A N 3
ATOM 1728 C CA . ALA A 1 33 ? -29.306 -0.489 7.191 1.00 63.44 33 ALA A CA 3
ATOM 1729 C C . ALA A 1 33 ? -30.217 -0.263 8.392 1.00 22.23 33 ALA A C 3
ATOM 1730 O O . ALA A 1 33 ? -30.171 0.789 9.031 1.00 71.13 33 ALA A O 3
ATOM 1737 N N . THR A 1 34 ? -31.046 -1.257 8.696 1.00 23.31 34 THR A N 3
ATOM 1738 C CA . THR A 1 34 ? -31.969 -1.166 9.820 1.00 71.01 34 THR A CA 3
ATOM 1739 C C . THR A 1 34 ? -31.219 -1.144 11.147 1.00 35.41 34 THR A C 3
ATOM 1740 O O . THR A 1 34 ? -31.613 -0.448 12.083 1.00 73.21 34 THR A O 3
ATOM 1751 N N . VAL A 1 35 ? -30.136 -1.911 11.222 1.00 10.11 35 VAL A N 3
ATOM 1752 C CA . VAL A 1 35 ? -29.330 -1.978 12.435 1.00 64.21 35 VAL A CA 3
ATOM 1753 C C . VAL A 1 35 ? -28.605 -0.661 12.687 1.00 44.14 35 VAL A C 3
ATOM 1754 O O . VAL A 1 35 ? -28.537 -0.183 13.819 1.00 34.33 35 VAL A O 3
ATOM 1767 N N . VAL A 1 36 ? -28.063 -0.077 11.622 1.00 11.03 36 VAL A N 3
ATOM 1768 C CA . VAL A 1 36 ? -27.344 1.187 11.727 1.00 62.02 36 VAL A CA 3
ATOM 1769 C C . VAL A 1 36 ? -28.307 2.354 11.911 1.00 34.11 36 VAL A C 3
ATOM 1770 O O . VAL A 1 36 ? -28.135 3.181 12.807 1.00 31.40 36 VAL A O 3
ATOM 1783 N N . LYS A 1 37 ? -29.324 2.415 11.057 1.00 5.42 37 LYS A N 3
ATOM 1784 C CA . LYS A 1 37 ? -30.318 3.480 11.125 1.00 25.04 37 LYS A CA 3
ATOM 1785 C C . LYS A 1 37 ? -30.972 3.526 12.503 1.00 43.15 37 LYS A C 3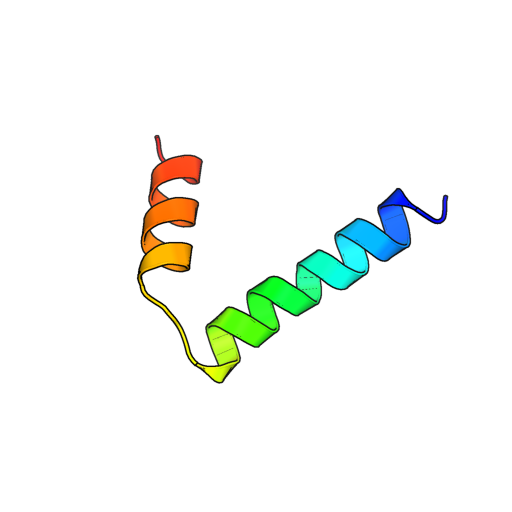
ATOM 1786 O O . LYS A 1 37 ? -30.901 4.538 13.201 1.00 65.22 37 LYS A O 3
ATOM 1807 N N . ARG A 1 1 ? 1.639 0.194 -1.061 1.00 65.23 1 ARG A N 4
ATOM 1808 C CA . ARG A 1 1 ? 2.075 -0.427 -2.307 1.00 11.34 1 ARG A CA 4
ATOM 1809 C C . ARG A 1 1 ? 1.357 -1.754 -2.533 1.00 53.20 1 ARG A C 4
ATOM 1810 O O . ARG A 1 1 ? 1.160 -2.178 -3.672 1.00 15.42 1 ARG A O 4
ATOM 1831 N N . TRP A 1 2 ? 0.969 -2.404 -1.442 1.00 22.11 2 TRP A N 4
ATOM 1832 C CA . TRP A 1 2 ? 0.273 -3.684 -1.522 1.00 4.54 2 TRP A CA 4
ATOM 1833 C C . TRP A 1 2 ? -0.978 -3.678 -0.651 1.00 10.34 2 TRP A C 4
ATOM 1834 O O . TRP A 1 2 ? -2.066 -4.031 -1.107 1.00 1.43 2 TRP A O 4
ATOM 1855 N N . LYS A 1 3 ? -0.818 -3.275 0.605 1.00 3.23 3 LYS A N 4
ATOM 1856 C CA . LYS A 1 3 ? -1.935 -3.221 1.541 1.00 61.33 3 LYS A CA 4
ATOM 1857 C C . LYS A 1 3 ? -3.077 -2.382 0.977 1.00 42.30 3 LYS A C 4
ATOM 1858 O O . LYS A 1 3 ? -4.193 -2.872 0.804 1.00 51.10 3 LYS A O 4
ATOM 1877 N N . ILE A 1 4 ? -2.790 -1.116 0.691 1.00 24.24 4 ILE A N 4
ATOM 1878 C CA . ILE A 1 4 ? -3.792 -0.210 0.145 1.00 72.42 4 ILE A CA 4
ATOM 1879 C C . ILE A 1 4 ? -4.389 -0.764 -1.145 1.00 23.23 4 ILE A C 4
ATOM 1880 O O . ILE A 1 4 ? -5.607 -0.888 -1.275 1.00 43.42 4 ILE A O 4
ATOM 1896 N N . PHE A 1 5 ? -3.522 -1.098 -2.095 1.00 71.42 5 PHE A N 4
ATOM 1897 C CA . PHE A 1 5 ? -3.963 -1.641 -3.375 1.00 42.42 5 PHE A CA 4
ATOM 1898 C C . PHE A 1 5 ? -4.903 -2.825 -3.170 1.00 2.24 5 PHE A C 4
ATOM 1899 O O . PHE A 1 5 ? -6.063 -2.791 -3.581 1.00 1.43 5 PHE A O 4
ATOM 1916 N N . LYS A 1 6 ? -4.393 -3.873 -2.531 1.00 15.32 6 LYS A N 4
ATOM 1917 C CA . LYS A 1 6 ? -5.185 -5.069 -2.269 1.00 14.42 6 LYS A CA 4
ATOM 1918 C C . LYS A 1 6 ? -6.479 -4.716 -1.542 1.00 54.03 6 LYS A C 4
ATOM 1919 O O . LYS A 1 6 ? -7.559 -5.173 -1.918 1.00 30.42 6 LYS A O 4
ATOM 1938 N N . LYS A 1 7 ? -6.364 -3.899 -0.501 1.00 51.30 7 LYS A N 4
ATOM 1939 C CA . LYS A 1 7 ? -7.525 -3.482 0.277 1.00 4.30 7 LYS A CA 4
ATOM 1940 C C . LYS A 1 7 ? -8.571 -2.823 -0.617 1.00 21.44 7 LYS A C 4
ATOM 1941 O O . LYS A 1 7 ? -9.668 -3.353 -0.798 1.00 25.40 7 LYS A O 4
ATOM 1960 N N . ILE A 1 8 ? -8.224 -1.668 -1.173 1.00 54.31 8 ILE A N 4
ATOM 1961 C CA . ILE A 1 8 ? -9.133 -0.940 -2.050 1.00 12.32 8 ILE A CA 4
ATOM 1962 C C . ILE A 1 8 ? -9.673 -1.842 -3.154 1.00 65.23 8 ILE A C 4
ATOM 1963 O O . ILE A 1 8 ? -10.864 -1.821 -3.459 1.00 54.15 8 ILE A O 4
ATOM 1979 N N . GLU A 1 9 ? -8.786 -2.635 -3.748 1.00 75.53 9 GLU A N 4
ATOM 1980 C CA . GLU A 1 9 ? -9.175 -3.547 -4.819 1.00 4.35 9 GLU A CA 4
ATOM 1981 C C . GLU A 1 9 ? -10.229 -4.538 -4.334 1.00 3.24 9 GLU A C 4
ATOM 1982 O O . GLU A 1 9 ? -11.235 -4.770 -5.004 1.00 63.14 9 GLU A O 4
ATOM 1994 N N . LYS A 1 10 ? -9.991 -5.120 -3.163 1.00 64.33 10 LYS A N 4
ATOM 1995 C CA . LYS A 1 10 ? -10.918 -6.086 -2.586 1.00 61.21 10 LYS A CA 4
ATOM 1996 C C . LYS A 1 10 ? -12.225 -5.412 -2.183 1.00 53.42 10 LYS A C 4
ATOM 1997 O O . LYS A 1 10 ? -13.304 -5.984 -2.339 1.00 13.44 10 LYS A O 4
ATOM 2016 N N . VAL A 1 11 ? -12.122 -4.191 -1.666 1.00 64.33 11 VAL A N 4
ATOM 2017 C CA . VAL A 1 11 ? -13.296 -3.438 -1.244 1.00 11.23 11 VAL A CA 4
ATOM 2018 C C . VAL A 1 11 ? -14.228 -3.168 -2.419 1.00 74.24 11 VAL A C 4
ATOM 2019 O O . VAL A 1 11 ? -15.443 -3.065 -2.251 1.00 43.14 11 VAL A O 4
ATOM 2032 N N . GLY A 1 12 ? -13.651 -3.056 -3.612 1.00 10.51 12 GLY A N 4
ATOM 2033 C CA . GLY A 1 12 ? -14.445 -2.799 -4.799 1.00 71.23 12 GLY A CA 4
ATOM 2034 C C . GLY A 1 12 ? -15.030 -4.067 -5.391 1.00 5.34 12 GLY A C 4
ATOM 2035 O O . GLY A 1 12 ? -16.120 -4.048 -5.961 1.00 53.22 12 GLY A O 4
ATOM 2039 N N . ARG A 1 13 ? -14.302 -5.171 -5.256 1.00 50.31 13 ARG A N 4
ATOM 2040 C CA . ARG A 1 13 ? -14.754 -6.452 -5.784 1.00 63.42 13 ARG A CA 4
ATOM 2041 C C . ARG A 1 13 ? -15.771 -7.098 -4.848 1.00 53.13 13 ARG A C 4
ATOM 2042 O O . ARG A 1 13 ? -16.713 -7.752 -5.295 1.00 42.52 13 ARG A O 4
ATOM 2063 N N . ASN A 1 14 ? -15.574 -6.910 -3.547 1.00 41.35 14 ASN A N 4
ATOM 2064 C CA . ASN A 1 14 ? -16.474 -7.475 -2.548 1.00 43.43 14 ASN A CA 4
ATOM 2065 C C . ASN A 1 14 ? -17.919 -7.075 -2.830 1.00 60.20 14 ASN A C 4
ATOM 2066 O O . ASN A 1 14 ? -18.764 -7.923 -3.116 1.00 34.22 14 ASN A O 4
ATOM 2077 N N . VAL A 1 15 ? -18.195 -5.778 -2.748 1.00 14.41 15 VAL A N 4
ATOM 2078 C CA . VAL A 1 15 ? -19.538 -5.265 -2.995 1.00 45.45 15 VAL A CA 4
ATOM 2079 C C . VAL A 1 15 ? -20.082 -5.771 -4.326 1.00 54.23 15 VAL A C 4
ATOM 2080 O O . VAL A 1 15 ? -21.168 -6.348 -4.385 1.00 31.32 15 VAL A O 4
ATOM 2093 N N . ARG A 1 16 ? -19.321 -5.551 -5.393 1.00 53.32 16 ARG A N 4
ATOM 2094 C CA . ARG A 1 16 ? -19.728 -5.984 -6.724 1.00 71.15 16 ARG A CA 4
ATOM 2095 C C . ARG A 1 16 ? -20.110 -7.461 -6.722 1.00 71.43 16 ARG A C 4
ATOM 2096 O O . ARG A 1 16 ? -21.257 -7.817 -6.993 1.00 14.41 16 ARG A O 4
ATOM 2117 N N . ASP A 1 17 ? -19.141 -8.317 -6.416 1.00 33.02 17 ASP A N 4
ATOM 2118 C CA . ASP A 1 17 ? -19.376 -9.756 -6.378 1.00 3.13 17 ASP A CA 4
ATOM 2119 C C . ASP A 1 17 ? -20.580 -10.087 -5.502 1.00 20.31 17 ASP A C 4
ATOM 2120 O O . ASP A 1 17 ? -21.390 -10.948 -5.843 1.00 12.12 17 ASP A O 4
ATOM 2129 N N . GLY A 1 18 ? -20.690 -9.398 -4.370 1.00 60.10 18 GLY A N 4
ATOM 2130 C CA . GLY A 1 18 ? -21.797 -9.635 -3.462 1.00 52.52 18 GLY A CA 4
ATOM 2131 C C . GLY A 1 18 ? -23.137 -9.288 -4.080 1.00 35.41 18 GLY A C 4
ATOM 2132 O O . GLY A 1 18 ? -24.102 -10.042 -3.948 1.00 71.45 18 GLY A O 4
ATOM 2136 N N . ILE A 1 19 ? -23.199 -8.145 -4.754 1.00 1.23 19 ILE A N 4
ATOM 2137 C CA . ILE A 1 19 ? -24.431 -7.701 -5.393 1.00 13.31 19 ILE A CA 4
ATOM 2138 C C . ILE A 1 19 ? -24.752 -8.550 -6.618 1.00 41.12 19 ILE A C 4
ATOM 2139 O O . ILE A 1 19 ? -25.917 -8.814 -6.915 1.00 34.01 19 ILE A O 4
ATOM 2155 N N . ILE A 1 20 ? -23.711 -8.976 -7.325 1.00 5.20 20 ILE A N 4
ATOM 2156 C CA . ILE A 1 20 ? -23.881 -9.798 -8.516 1.00 53.15 20 ILE A CA 4
ATOM 2157 C C . ILE A 1 20 ? -24.300 -11.218 -8.149 1.00 42.44 20 ILE A C 4
ATOM 2158 O O . ILE A 1 20 ? -25.185 -11.798 -8.778 1.00 34.03 20 ILE A O 4
ATOM 2174 N N . LYS A 1 21 ? -23.658 -11.772 -7.126 1.00 51.24 21 LYS A N 4
ATOM 2175 C CA . LYS A 1 21 ? -23.965 -13.123 -6.672 1.00 4.23 21 LYS A CA 4
ATOM 2176 C C . LYS A 1 21 ? -25.357 -13.185 -6.051 1.00 62.55 21 LYS A C 4
ATOM 2177 O O . LYS A 1 21 ? -26.284 -13.742 -6.639 1.00 63.11 21 LYS A O 4
ATOM 2196 N N . ALA A 1 22 ? -25.496 -12.610 -4.862 1.00 11.32 22 ALA A N 4
ATOM 2197 C CA . ALA A 1 22 ? -26.776 -12.597 -4.164 1.00 61.43 22 ALA A CA 4
ATOM 2198 C C . ALA A 1 22 ? -27.859 -11.943 -5.015 1.00 44.43 22 ALA A C 4
ATOM 2199 O O . ALA A 1 22 ? -28.782 -12.608 -5.482 1.00 12.11 22 ALA A O 4
ATOM 2206 N N . GLY A 1 23 ? -27.739 -10.633 -5.213 1.00 23.11 23 GLY A N 4
ATOM 2207 C CA . GLY A 1 23 ? -28.715 -9.910 -6.007 1.00 22.30 23 GLY A CA 4
ATOM 2208 C C . GLY A 1 23 ? -29.218 -8.661 -5.311 1.00 33.42 23 GLY A C 4
ATOM 2209 O O . GLY A 1 23 ? -28.896 -7.537 -5.696 1.00 72.43 23 GLY A O 4
ATOM 2213 N N . PRO A 1 24 ? -30.030 -8.851 -4.260 1.00 61.40 24 PRO A N 4
ATOM 2214 C CA . PRO A 1 24 ? -30.597 -7.742 -3.487 1.00 72.42 24 PRO A CA 4
ATOM 2215 C C . PRO A 1 24 ? -29.543 -7.010 -2.665 1.00 4.22 24 PRO A C 4
ATOM 2216 O O . PRO A 1 24 ? -28.639 -7.629 -2.103 1.00 53.15 24 PRO A O 4
ATOM 2227 N N . ALA A 1 25 ? -29.664 -5.688 -2.598 1.00 32.14 25 ALA A N 4
ATOM 2228 C CA . ALA A 1 25 ? -28.723 -4.872 -1.841 1.00 43.25 25 ALA A CA 4
ATOM 2229 C C . ALA A 1 25 ? -29.001 -4.957 -0.345 1.00 14.44 25 ALA A C 4
ATOM 2230 O O . ALA A 1 25 ? -28.107 -4.753 0.476 1.00 23.42 25 ALA A O 4
ATOM 2237 N N . VAL A 1 26 ? -30.248 -5.257 0.004 1.00 33.24 26 VAL A N 4
ATOM 2238 C CA . VAL A 1 26 ? -30.645 -5.369 1.403 1.00 62.20 26 VAL A CA 4
ATOM 2239 C C . VAL A 1 26 ? -29.716 -6.309 2.164 1.00 52.21 26 VAL A C 4
ATOM 2240 O O . VAL A 1 26 ? -29.261 -5.993 3.263 1.00 51.33 26 VAL A O 4
ATOM 2253 N N . ALA A 1 27 ? -29.439 -7.466 1.571 1.00 2.44 27 ALA A N 4
ATOM 2254 C CA . ALA A 1 27 ? -28.562 -8.451 2.192 1.00 11.11 27 ALA A CA 4
ATOM 2255 C C . ALA A 1 27 ? -27.127 -7.939 2.267 1.00 75.41 27 ALA A C 4
ATOM 2256 O O . ALA A 1 27 ? -26.513 -7.938 3.334 1.00 51.33 27 ALA A O 4
ATOM 2263 N N . VAL A 1 28 ? -26.598 -7.506 1.127 1.00 73.41 28 VAL A N 4
ATOM 2264 C CA . VAL A 1 28 ? -25.236 -6.992 1.063 1.00 5.15 28 VAL A CA 4
ATOM 2265 C C . VAL A 1 28 ? -25.022 -5.876 2.080 1.00 44.34 28 VAL A C 4
ATOM 2266 O O . VAL A 1 28 ? -23.970 -5.792 2.714 1.00 61.00 28 VAL A O 4
ATOM 2279 N N . VAL A 1 29 ? -26.027 -5.019 2.230 1.00 41.02 29 VAL A N 4
ATOM 2280 C CA . VAL A 1 29 ? -25.950 -3.908 3.171 1.00 51.35 29 VAL A CA 4
ATOM 2281 C C . VAL A 1 29 ? -26.131 -4.389 4.606 1.00 53.13 29 VAL A C 4
ATOM 2282 O O . VAL A 1 29 ? -25.279 -4.156 5.462 1.00 14.30 29 VAL A O 4
ATOM 2295 N N . GLY A 1 30 ? -27.248 -5.063 4.862 1.00 74.34 30 GLY A N 4
ATOM 2296 C CA . GLY A 1 30 ? -27.522 -5.568 6.195 1.00 45.34 30 GLY A CA 4
ATOM 2297 C C . GLY A 1 30 ? -26.388 -6.414 6.738 1.00 64.32 30 GLY A C 4
ATOM 2298 O O . GLY A 1 30 ? -25.906 -6.180 7.846 1.00 34.30 30 GLY A O 4
ATOM 2302 N N . GLN A 1 31 ? -25.961 -7.401 5.956 1.00 33.45 31 GLN A N 4
ATOM 2303 C CA . GLN A 1 31 ? -24.878 -8.287 6.368 1.00 53.05 31 GLN A CA 4
ATOM 2304 C C . GLN A 1 31 ? -23.646 -7.487 6.776 1.00 41.32 31 GLN A C 4
ATOM 2305 O O . GLN A 1 31 ? -23.237 -7.508 7.936 1.00 4.31 31 GLN A O 4
ATOM 2319 N N . ALA A 1 32 ? -23.059 -6.782 5.814 1.00 65.30 32 ALA A N 4
ATOM 2320 C CA . ALA A 1 32 ? -21.874 -5.974 6.074 1.00 42.11 32 ALA A CA 4
ATOM 2321 C C . ALA A 1 32 ? -22.096 -5.040 7.259 1.00 25.31 32 ALA A C 4
ATOM 2322 O O . ALA A 1 32 ? -21.302 -5.017 8.200 1.00 75.12 32 ALA A O 4
ATOM 2329 N N . ALA A 1 33 ? -23.178 -4.272 7.206 1.00 13.54 33 ALA A N 4
ATOM 2330 C CA . ALA A 1 33 ? -23.504 -3.337 8.276 1.00 35.14 33 ALA A CA 4
ATOM 2331 C C . ALA A 1 33 ? -23.507 -4.034 9.633 1.00 64.44 33 ALA A C 4
ATOM 2332 O O . ALA A 1 33 ? -22.938 -3.531 10.603 1.00 73.35 33 ALA A O 4
ATOM 2339 N N . THR A 1 34 ? -24.150 -5.196 9.695 1.00 71.13 34 THR A N 4
ATOM 2340 C CA . THR A 1 34 ? -24.228 -5.962 10.932 1.00 2.54 34 THR A CA 4
ATOM 2341 C C . THR A 1 34 ? -22.857 -6.492 11.337 1.00 35.55 34 THR A C 4
ATOM 2342 O O . THR A 1 34 ? -22.503 -6.491 12.517 1.00 55.34 34 THR A O 4
ATOM 2353 N N . VAL A 1 35 ? -22.089 -6.946 10.352 1.00 21.34 35 VAL A N 4
ATOM 2354 C CA . VAL A 1 35 ? -20.756 -7.479 10.606 1.00 4.14 35 VAL A CA 4
ATOM 2355 C C . VAL A 1 35 ? -19.820 -6.393 11.126 1.00 62.14 35 VAL A C 4
ATOM 2356 O O . VAL A 1 35 ? -19.002 -6.635 12.014 1.00 72.45 35 VAL A O 4
ATOM 2369 N N . VAL A 1 36 ? -19.946 -5.194 10.566 1.00 44.10 36 VAL A N 4
ATOM 2370 C CA . VAL A 1 36 ? -19.112 -4.069 10.973 1.00 12.03 36 VAL A CA 4
ATOM 2371 C C . VAL A 1 36 ? -19.594 -3.478 12.294 1.00 64.14 36 VAL A C 4
ATOM 2372 O O . VAL A 1 36 ? -18.795 -3.180 13.182 1.00 64.43 36 VAL A O 4
ATOM 2385 N N . LYS A 1 37 ? -20.906 -3.311 12.417 1.00 40.21 37 LYS A N 4
ATOM 2386 C CA . LYS A 1 37 ? -21.497 -2.757 13.630 1.00 64.04 37 LYS A CA 4
ATOM 2387 C C . LYS A 1 37 ? -21.309 -3.706 14.809 1.00 63.22 37 LYS A C 4
ATOM 2388 O O . LYS A 1 37 ? -20.593 -3.395 15.761 1.00 13.52 37 LYS A O 4
ATOM 2409 N N . ARG A 1 1 ? 5.233 -3.548 -7.915 1.00 15.12 1 ARG A N 5
ATOM 2410 C CA . ARG A 1 1 ? 4.130 -4.173 -7.194 1.00 60.24 1 ARG A CA 5
ATOM 2411 C C . ARG A 1 1 ? 3.902 -3.489 -5.850 1.00 30.24 1 ARG A C 5
ATOM 2412 O O . ARG A 1 1 ? 4.824 -3.357 -5.045 1.00 64.12 1 ARG A O 5
ATOM 2433 N N . TRP A 1 2 ? 2.669 -3.057 -5.614 1.00 12.53 2 TRP A N 5
ATOM 2434 C CA . TRP A 1 2 ? 2.320 -2.386 -4.366 1.00 50.44 2 TRP A CA 5
ATOM 2435 C C . TRP A 1 2 ? 1.584 -3.333 -3.426 1.00 74.20 2 TRP A C 5
ATOM 2436 O O . TRP A 1 2 ? 0.425 -3.678 -3.658 1.00 73.20 2 TRP A O 5
ATOM 2457 N N . LYS A 1 3 ? 2.263 -3.751 -2.363 1.00 73.33 3 LYS A N 5
ATOM 2458 C CA . LYS A 1 3 ? 1.673 -4.658 -1.386 1.00 33.40 3 LYS A CA 5
ATOM 2459 C C . LYS A 1 3 ? 0.377 -4.083 -0.822 1.00 64.13 3 LYS A C 5
ATOM 2460 O O . LYS A 1 3 ? -0.703 -4.634 -1.037 1.00 25.51 3 LYS A O 5
ATOM 2479 N N . ILE A 1 4 ? 0.493 -2.972 -0.103 1.00 33.25 4 ILE A N 5
ATOM 2480 C CA . ILE A 1 4 ? -0.670 -2.322 0.489 1.00 1.31 4 ILE A CA 5
ATOM 2481 C C . ILE A 1 4 ? -1.756 -2.082 -0.554 1.00 42.13 4 ILE A C 5
ATOM 2482 O O . ILE A 1 4 ? -2.906 -2.482 -0.372 1.00 41.03 4 ILE A O 5
ATOM 2498 N N . PHE A 1 5 ? -1.383 -1.428 -1.649 1.00 44.41 5 PHE A N 5
ATOM 2499 C CA . PHE A 1 5 ? -2.324 -1.135 -2.723 1.00 55.12 5 PHE A CA 5
ATOM 2500 C C . PHE A 1 5 ? -3.053 -2.400 -3.167 1.00 53.22 5 PHE A C 5
ATOM 2501 O O . PHE A 1 5 ? -4.278 -2.490 -3.074 1.00 23.43 5 PHE A O 5
ATOM 2518 N N . LYS A 1 6 ? -2.292 -3.375 -3.652 1.00 1.14 6 LYS A N 5
ATOM 2519 C CA . LYS A 1 6 ? -2.862 -4.636 -4.110 1.00 55.12 6 LYS A CA 5
ATOM 2520 C C . LYS A 1 6 ? -3.738 -5.262 -3.030 1.00 14.34 6 LYS A C 5
ATOM 2521 O O . LYS A 1 6 ? -4.819 -5.779 -3.314 1.00 11.53 6 LYS A O 5
ATOM 2540 N N . LYS A 1 7 ? -3.266 -5.211 -1.789 1.00 13.44 7 LYS A N 5
ATOM 2541 C CA . LYS A 1 7 ? -4.007 -5.770 -0.664 1.00 40.40 7 LYS A CA 5
ATOM 2542 C C . LYS A 1 7 ? -5.348 -5.064 -0.491 1.00 52.03 7 LYS A C 5
ATOM 2543 O O . LYS A 1 7 ? -6.406 -5.665 -0.684 1.00 45.02 7 LYS A O 5
ATOM 2562 N N . ILE A 1 8 ? -5.297 -3.787 -0.128 1.00 52.24 8 ILE A N 5
ATOM 2563 C CA . ILE A 1 8 ? -6.508 -3.000 0.067 1.00 14.22 8 ILE A CA 5
ATOM 2564 C C . ILE A 1 8 ? -7.432 -3.102 -1.142 1.00 43.11 8 ILE A C 5
ATOM 2565 O O . ILE A 1 8 ? -8.649 -3.207 -0.998 1.00 71.51 8 ILE A O 5
ATOM 2581 N N . GLU A 1 9 ? -6.843 -3.071 -2.334 1.00 21.34 9 GLU A N 5
ATOM 2582 C CA . GLU A 1 9 ? -7.613 -3.161 -3.568 1.00 75.53 9 GLU A CA 5
ATOM 2583 C C . GLU A 1 9 ? -8.304 -4.517 -3.680 1.00 75.45 9 GLU A C 5
ATOM 2584 O O . GLU A 1 9 ? -9.503 -4.596 -3.953 1.00 23.24 9 GLU A O 5
ATOM 2596 N N . LYS A 1 10 ? -7.540 -5.584 -3.469 1.00 51.43 10 LYS A N 5
ATOM 2597 C CA . LYS A 1 10 ? -8.076 -6.937 -3.545 1.00 74.35 10 LYS A CA 5
ATOM 2598 C C . LYS A 1 10 ? -9.130 -7.167 -2.467 1.00 11.44 10 LYS A C 5
ATOM 2599 O O . LYS A 1 10 ? -10.282 -7.481 -2.767 1.00 21.25 10 LYS A O 5
ATOM 2618 N N . VAL A 1 11 ? -8.728 -7.006 -1.210 1.00 14.33 11 VAL A N 5
ATOM 2619 C CA . VAL A 1 11 ? -9.639 -7.193 -0.086 1.00 43.43 11 VAL A CA 5
ATOM 2620 C C . VAL A 1 11 ? -10.874 -6.310 -0.227 1.00 71.54 11 VAL A C 5
ATOM 2621 O O . VAL A 1 11 ? -11.957 -6.662 0.238 1.00 13.13 11 VAL A O 5
ATOM 2634 N N . GLY A 1 12 ? -10.704 -5.161 -0.874 1.00 64.45 12 GLY A N 5
ATOM 2635 C CA . GLY A 1 12 ? -11.813 -4.246 -1.066 1.00 74.21 12 GLY A CA 5
ATOM 2636 C C . GLY A 1 12 ? -12.794 -4.735 -2.114 1.00 45.21 12 GLY A C 5
ATOM 2637 O O . GLY A 1 12 ? -14.006 -4.708 -1.900 1.00 64.32 12 GLY A O 5
ATOM 2641 N N . ARG A 1 13 ? -12.269 -5.181 -3.251 1.00 4.43 13 ARG A N 5
ATOM 2642 C CA . ARG A 1 13 ? -13.106 -5.674 -4.337 1.00 72.51 13 ARG A CA 5
ATOM 2643 C C . ARG A 1 13 ? -13.703 -7.035 -3.988 1.00 42.13 13 ARG A C 5
ATOM 2644 O O . ARG A 1 13 ? -14.816 -7.359 -4.400 1.00 22.42 13 ARG A O 5
ATOM 2665 N N . ASN A 1 14 ? -12.954 -7.826 -3.228 1.00 24.45 14 ASN A N 5
ATOM 2666 C CA . ASN A 1 14 ? -13.408 -9.152 -2.824 1.00 61.33 14 ASN A CA 5
ATOM 2667 C C . ASN A 1 14 ? -14.774 -9.077 -2.149 1.00 23.23 14 ASN A C 5
ATOM 2668 O O . ASN A 1 14 ? -15.758 -9.617 -2.653 1.00 55.02 14 ASN A O 5
ATOM 2679 N N . VAL A 1 15 ? -14.825 -8.403 -1.004 1.00 34.40 15 VAL A N 5
ATOM 2680 C CA . VAL A 1 15 ? -16.070 -8.256 -0.259 1.00 53.45 15 VAL A CA 5
ATOM 2681 C C . VAL A 1 15 ? -17.188 -7.734 -1.155 1.00 41.34 15 VAL A C 5
ATOM 2682 O O . VAL A 1 15 ? -18.255 -8.340 -1.251 1.00 30.01 15 VAL A O 5
ATOM 2695 N N . ARG A 1 16 ? -16.935 -6.606 -1.811 1.00 12.51 16 ARG A N 5
ATOM 2696 C CA . ARG A 1 16 ? -17.920 -6.001 -2.699 1.00 75.03 16 ARG A CA 5
ATOM 2697 C C . ARG A 1 16 ? -18.439 -7.020 -3.710 1.00 21.01 16 ARG A C 5
ATOM 2698 O O . ARG A 1 16 ? -19.627 -7.343 -3.727 1.00 41.45 16 ARG A O 5
ATOM 2719 N N . ASP A 1 17 ? -17.540 -7.522 -4.550 1.00 35.34 17 ASP A N 5
ATOM 2720 C CA . ASP A 1 17 ? -17.907 -8.505 -5.563 1.00 25.00 17 ASP A CA 5
ATOM 2721 C C . ASP A 1 17 ? -18.660 -9.675 -4.938 1.00 55.23 17 ASP A C 5
ATOM 2722 O O . ASP A 1 17 ? -19.636 -10.169 -5.501 1.00 70.43 17 ASP A O 5
ATOM 2731 N N . GLY A 1 18 ? -18.200 -10.113 -3.770 1.00 71.34 18 GLY A N 5
ATOM 2732 C CA . GLY A 1 18 ? -18.842 -11.222 -3.089 1.00 61.32 18 GLY A CA 5
ATOM 2733 C C . GLY A 1 18 ? -20.263 -10.901 -2.670 1.00 61.45 18 GLY A C 5
ATOM 2734 O O . GLY A 1 18 ? -21.168 -11.719 -2.844 1.00 5.34 18 GLY A O 5
ATOM 2738 N N . ILE A 1 19 ? -20.460 -9.710 -2.117 1.00 10.32 19 ILE A N 5
ATOM 2739 C CA . ILE A 1 19 ? -21.781 -9.284 -1.672 1.00 10.23 19 ILE A CA 5
ATOM 2740 C C . ILE A 1 19 ? -22.694 -8.993 -2.858 1.00 44.23 19 ILE A C 5
ATOM 2741 O O . ILE A 1 19 ? -23.898 -9.245 -2.804 1.00 43.45 19 ILE A O 5
ATOM 2757 N N . ILE A 1 20 ? -22.112 -8.463 -3.929 1.00 62.21 20 ILE A N 5
ATOM 2758 C CA . ILE A 1 20 ? -22.872 -8.141 -5.130 1.00 52.11 20 ILE A CA 5
ATOM 2759 C C . ILE A 1 20 ? -23.262 -9.405 -5.889 1.00 52.44 20 ILE A C 5
ATOM 2760 O O . ILE A 1 20 ? -24.442 -9.654 -6.138 1.00 20.22 20 ILE A O 5
ATOM 2776 N N . LYS A 1 21 ? -22.263 -10.201 -6.255 1.00 11.24 21 LYS A N 5
ATOM 2777 C CA . LYS A 1 21 ? -22.500 -11.441 -6.983 1.00 61.50 21 LYS A CA 5
ATOM 2778 C C . LYS A 1 21 ? -23.440 -12.357 -6.206 1.00 74.44 21 LYS A C 5
ATOM 2779 O O . LYS A 1 21 ? -24.167 -13.158 -6.794 1.00 14.04 21 LYS A O 5
ATOM 2798 N N . ALA A 1 22 ? -23.422 -12.233 -4.883 1.00 43.44 22 ALA A N 5
ATOM 2799 C CA . ALA A 1 22 ? -24.275 -13.047 -4.027 1.00 54.32 22 ALA A CA 5
ATOM 2800 C C . ALA A 1 22 ? -25.731 -12.977 -4.477 1.00 63.14 22 ALA A C 5
ATOM 2801 O O . ALA A 1 22 ? -26.249 -13.915 -5.082 1.00 52.30 22 ALA A O 5
ATOM 2808 N N . GLY A 1 23 ? -26.385 -11.859 -4.178 1.00 35.23 23 GLY A N 5
ATOM 2809 C CA . GLY A 1 23 ? -27.775 -11.689 -4.559 1.00 14.24 23 GLY A CA 5
ATOM 2810 C C . GLY A 1 23 ? -28.649 -11.271 -3.393 1.00 10.33 23 GLY A C 5
ATOM 2811 O O . GLY A 1 23 ? -29.050 -10.113 -3.274 1.00 11.33 23 GLY A O 5
ATOM 2815 N N . PRO A 1 24 ? -28.958 -12.229 -2.506 1.00 53.24 24 PRO A N 5
ATOM 2816 C CA . PRO A 1 24 ? -29.794 -11.978 -1.329 1.00 14.22 24 PRO A CA 5
ATOM 2817 C C . PRO A 1 24 ? -29.090 -11.110 -0.292 1.00 1.50 24 PRO A C 5
ATOM 2818 O O . PRO A 1 24 ? -29.735 -10.402 0.480 1.00 14.53 24 PRO A O 5
ATOM 2829 N N . ALA A 1 25 ? -27.762 -11.169 -0.281 1.00 13.11 25 ALA A N 5
ATOM 2830 C CA . ALA A 1 25 ? -26.970 -10.386 0.660 1.00 55.25 25 ALA A CA 5
ATOM 2831 C C . ALA A 1 25 ? -27.366 -8.914 0.618 1.00 51.32 25 ALA A C 5
ATOM 2832 O O . ALA A 1 25 ? -27.283 -8.209 1.624 1.00 20.30 25 ALA A O 5
ATOM 2839 N N . VAL A 1 26 ? -27.796 -8.454 -0.553 1.00 72.21 26 VAL A N 5
ATOM 2840 C CA . VAL A 1 26 ? -28.205 -7.065 -0.726 1.00 32.42 26 VAL A CA 5
ATOM 2841 C C . VAL A 1 26 ? -29.296 -6.686 0.270 1.00 42.14 26 VAL A C 5
ATOM 2842 O O . VAL A 1 26 ? -29.073 -5.879 1.172 1.00 74.12 26 VAL A O 5
ATOM 2855 N N . ALA A 1 27 ? -30.475 -7.274 0.099 1.00 14.22 27 ALA A N 5
ATOM 2856 C CA . ALA A 1 27 ? -31.601 -6.999 0.984 1.00 23.41 27 ALA A CA 5
ATOM 2857 C C . ALA A 1 27 ? -31.239 -7.288 2.437 1.00 12.43 27 ALA A C 5
ATOM 2858 O O . ALA A 1 27 ? -31.545 -6.499 3.332 1.00 72.02 27 ALA A O 5
ATOM 2865 N N . VAL A 1 28 ? -30.587 -8.423 2.666 1.00 2.11 28 VAL A N 5
ATOM 2866 C CA . VAL A 1 28 ? -30.183 -8.815 4.011 1.00 33.11 28 VAL A CA 5
ATOM 2867 C C . VAL A 1 28 ? -29.344 -7.728 4.672 1.00 0.41 28 VAL A C 5
ATOM 2868 O O . VAL A 1 28 ? -29.741 -7.151 5.685 1.00 53.24 28 VAL A O 5
ATOM 2881 N N . VAL A 1 29 ? -28.180 -7.451 4.092 1.00 32.32 29 VAL A N 5
ATOM 2882 C CA . VAL A 1 29 ? -27.284 -6.431 4.624 1.00 73.23 29 VAL A CA 5
ATOM 2883 C C . VAL A 1 29 ? -27.974 -5.073 4.688 1.00 71.23 29 VAL A C 5
ATOM 2884 O O . VAL A 1 29 ? -27.942 -4.397 5.715 1.00 54.22 29 VAL A O 5
ATOM 2897 N N . GLY A 1 30 ? -28.599 -4.680 3.582 1.00 43.13 30 GLY A N 5
ATOM 2898 C CA . GLY A 1 30 ? -29.288 -3.404 3.533 1.00 14.01 30 GLY A CA 5
ATOM 2899 C C . GLY A 1 30 ? -30.298 -3.247 4.653 1.00 24.42 30 GLY A C 5
ATOM 2900 O O . GLY A 1 30 ? -30.343 -2.211 5.315 1.00 54.34 30 GLY A O 5
ATOM 2904 N N . GLN A 1 31 ? -31.109 -4.279 4.865 1.00 50.41 31 GLN A N 5
ATOM 2905 C CA . GLN A 1 31 ? -32.124 -4.249 5.911 1.00 20.04 31 GLN A CA 5
ATOM 2906 C C . GLN A 1 31 ? -31.492 -3.997 7.276 1.00 4.11 31 GLN A C 5
ATOM 2907 O O . GLN A 1 31 ? -31.729 -2.963 7.900 1.00 40.25 31 GLN A O 5
ATOM 2921 N N . ALA A 1 32 ? -30.686 -4.949 7.734 1.00 22.34 32 ALA A N 5
ATOM 2922 C CA . ALA A 1 32 ? -30.018 -4.830 9.025 1.00 50.55 32 ALA A CA 5
ATOM 2923 C C . ALA A 1 32 ? -29.267 -3.507 9.133 1.00 1.12 32 ALA A C 5
ATOM 2924 O O . ALA A 1 32 ? -29.368 -2.806 10.139 1.00 14.52 32 ALA A O 5
ATOM 2931 N N . ALA A 1 33 ? -28.513 -3.173 8.091 1.00 3.32 33 ALA A N 5
ATOM 2932 C CA . ALA A 1 33 ? -27.746 -1.933 8.070 1.00 64.44 33 ALA A CA 5
ATOM 2933 C C . ALA A 1 33 ? -28.653 -0.723 8.258 1.00 11.45 33 ALA A C 5
ATOM 2934 O O . ALA A 1 33 ? -28.371 0.158 9.072 1.00 30.54 33 ALA A O 5
ATOM 2941 N N . THR A 1 34 ? -29.745 -0.683 7.501 1.00 42.14 34 THR A N 5
ATOM 2942 C CA . THR A 1 34 ? -30.693 0.421 7.583 1.00 22.12 34 THR A CA 5
ATOM 2943 C C . THR A 1 34 ? -31.382 0.453 8.942 1.00 34.13 34 THR A C 5
ATOM 2944 O O . THR A 1 34 ? -31.627 1.522 9.501 1.00 42.53 34 THR A O 5
ATOM 2955 N N . VAL A 1 35 ? -31.694 -0.726 9.471 1.00 62.53 35 VAL A N 5
ATOM 2956 C CA . VAL A 1 35 ? -32.354 -0.833 10.766 1.00 30.42 35 VAL A CA 5
ATOM 2957 C C . VAL A 1 35 ? -31.428 -0.390 11.893 1.00 20.02 35 VAL A C 5
ATOM 2958 O O . VAL A 1 35 ? -31.849 0.298 12.823 1.00 33.23 35 VAL A O 5
ATOM 2971 N N . VAL A 1 36 ? -30.163 -0.788 11.804 1.00 61.24 36 VAL A N 5
ATOM 2972 C CA . VAL A 1 36 ? -29.175 -0.431 12.815 1.00 54.31 36 VAL A CA 5
ATOM 2973 C C . VAL A 1 36 ? -28.767 1.033 12.691 1.00 30.11 36 VAL A C 5
ATOM 2974 O O . VAL A 1 36 ? -28.837 1.793 13.657 1.00 34.22 36 VAL A O 5
ATOM 2987 N N . LYS A 1 37 ? -28.340 1.423 11.495 1.00 61.01 37 LYS A N 5
ATOM 2988 C CA . LYS A 1 37 ? -27.921 2.797 11.242 1.00 72.51 37 LYS A CA 5
ATOM 2989 C C . LYS A 1 37 ? -29.130 3.712 11.079 1.00 40.53 37 LYS A C 5
ATOM 2990 O O . LYS A 1 37 ? -29.427 4.526 11.954 1.00 52.13 37 LYS A O 5
ATOM 3011 N N . ARG A 1 1 ? 3.540 -3.264 0.696 1.00 23.34 1 ARG A N 6
ATOM 3012 C CA . ARG A 1 1 ? 2.322 -3.500 1.461 1.00 34.00 1 ARG A CA 6
ATOM 3013 C C . ARG A 1 1 ? 1.117 -3.641 0.535 1.00 42.03 1 ARG A C 6
ATOM 3014 O O . ARG A 1 1 ? 0.219 -4.444 0.786 1.00 22.42 1 ARG A O 6
ATOM 3035 N N . TRP A 1 2 ? 1.106 -2.855 -0.536 1.00 12.24 2 TRP A N 6
ATOM 3036 C CA . TRP A 1 2 ? 0.011 -2.892 -1.499 1.00 45.31 2 TRP A CA 6
ATOM 3037 C C . TRP A 1 2 ? -1.325 -2.627 -0.815 1.00 52.52 2 TRP A C 6
ATOM 3038 O O . TRP A 1 2 ? -2.347 -3.208 -1.180 1.00 71.13 2 TRP A O 6
ATOM 3059 N N . LYS A 1 3 ? -1.312 -1.745 0.179 1.00 43.12 3 LYS A N 6
ATOM 3060 C CA . LYS A 1 3 ? -2.523 -1.401 0.914 1.00 52.15 3 LYS A CA 6
ATOM 3061 C C . LYS A 1 3 ? -3.606 -0.889 -0.031 1.00 63.24 3 LYS A C 6
ATOM 3062 O O . LYS A 1 3 ? -4.634 -1.539 -0.222 1.00 31.12 3 LYS A O 6
ATOM 3081 N N . ILE A 1 4 ? -3.367 0.277 -0.621 1.00 42.30 4 ILE A N 6
ATOM 3082 C CA . ILE A 1 4 ? -4.321 0.874 -1.548 1.00 23.31 4 ILE A CA 6
ATOM 3083 C C . ILE A 1 4 ? -4.713 -0.112 -2.643 1.00 71.20 4 ILE A C 6
ATOM 3084 O O . ILE A 1 4 ? -5.896 -0.317 -2.914 1.00 35.32 4 ILE A O 6
ATOM 3100 N N . PHE A 1 5 ? -3.712 -0.722 -3.269 1.00 41.11 5 PHE A N 6
ATOM 3101 C CA . PHE A 1 5 ? -3.952 -1.688 -4.335 1.00 1.12 5 PHE A CA 6
ATOM 3102 C C . PHE A 1 5 ? -4.903 -2.786 -3.869 1.00 71.41 5 PHE A C 6
ATOM 3103 O O . PHE A 1 5 ? -5.994 -2.951 -4.415 1.00 35.44 5 PHE A O 6
ATOM 3120 N N . LYS A 1 6 ? -4.481 -3.536 -2.857 1.00 21.32 6 LYS A N 6
ATOM 3121 C CA . LYS A 1 6 ? -5.293 -4.619 -2.315 1.00 72.23 6 LYS A CA 6
ATOM 3122 C C . LYS A 1 6 ? -6.676 -4.115 -1.917 1.00 15.13 6 LYS A C 6
ATOM 3123 O O . LYS A 1 6 ? -7.684 -4.781 -2.155 1.00 52.33 6 LYS A O 6
ATOM 3142 N N . LYS A 1 7 ? -6.718 -2.934 -1.309 1.00 52.24 7 LYS A N 6
ATOM 3143 C CA . LYS A 1 7 ? -7.978 -2.338 -0.880 1.00 3.11 7 LYS A CA 6
ATOM 3144 C C . LYS A 1 7 ? -8.896 -2.088 -2.072 1.00 41.10 7 LYS A C 6
ATOM 3145 O O . LYS A 1 7 ? -9.943 -2.722 -2.204 1.00 52.11 7 LYS A O 6
ATOM 3164 N N . ILE A 1 8 ? -8.496 -1.162 -2.937 1.00 62.32 8 ILE A N 6
ATOM 3165 C CA . ILE A 1 8 ? -9.282 -0.832 -4.119 1.00 40.42 8 ILE A CA 6
ATOM 3166 C C . ILE A 1 8 ? -9.628 -2.084 -4.918 1.00 2.05 8 ILE A C 6
ATOM 3167 O O . ILE A 1 8 ? -10.761 -2.252 -5.367 1.00 0.32 8 ILE A O 6
ATOM 3183 N N . GLU A 1 9 ? -8.643 -2.961 -5.088 1.00 75.02 9 GLU A N 6
ATOM 3184 C CA . GLU A 1 9 ? -8.845 -4.199 -5.832 1.00 22.24 9 GLU A CA 6
ATOM 3185 C C . GLU A 1 9 ? -9.911 -5.065 -5.168 1.00 34.24 9 GLU A C 6
ATOM 3186 O O . GLU A 1 9 ? -10.938 -5.378 -5.771 1.00 60.20 9 GLU A O 6
ATOM 3198 N N . LYS A 1 10 ? -9.661 -5.450 -3.921 1.00 3.02 10 LYS A N 6
ATOM 3199 C CA . LYS A 1 10 ? -10.598 -6.279 -3.172 1.00 61.23 10 LYS A CA 6
ATOM 3200 C C . LYS A 1 10 ? -11.982 -5.640 -3.138 1.00 75.21 10 LYS A C 6
ATOM 3201 O O . LYS A 1 10 ? -12.969 -6.249 -3.554 1.00 4.23 10 LYS A O 6
ATOM 3220 N N . VAL A 1 11 ? -12.049 -4.409 -2.641 1.00 50.14 11 VAL A N 6
ATOM 3221 C CA . VAL A 1 11 ? -13.312 -3.686 -2.556 1.00 35.44 11 VAL A CA 6
ATOM 3222 C C . VAL A 1 11 ? -14.036 -3.683 -3.898 1.00 21.14 11 VAL A C 6
ATOM 3223 O O . VAL A 1 11 ? -15.265 -3.665 -3.952 1.00 62.43 11 VAL A O 6
ATOM 3236 N N . GLY A 1 12 ? -13.264 -3.701 -4.980 1.00 41.41 12 GLY A N 6
ATOM 3237 C CA . GLY A 1 12 ? -13.849 -3.700 -6.308 1.00 44.33 12 GLY A CA 6
ATOM 3238 C C . GLY A 1 12 ? -14.560 -4.999 -6.629 1.00 51.05 12 GLY A C 6
ATOM 3239 O O . GLY A 1 12 ? -15.679 -4.991 -7.144 1.00 24.22 12 GLY A O 6
ATOM 3243 N N . ARG A 1 13 ? -13.910 -6.118 -6.327 1.00 71.13 13 ARG A N 6
ATOM 3244 C CA . ARG A 1 13 ? -14.487 -7.431 -6.590 1.00 23.22 13 ARG A CA 6
ATOM 3245 C C . ARG A 1 13 ? -15.555 -7.773 -5.555 1.00 52.53 13 ARG A C 6
ATOM 3246 O O . ARG A 1 13 ? -16.512 -8.488 -5.849 1.00 64.04 13 ARG A O 6
ATOM 3267 N N . ASN A 1 14 ? -15.384 -7.256 -4.343 1.00 11.42 14 ASN A N 6
ATOM 3268 C CA . ASN A 1 14 ? -16.333 -7.507 -3.264 1.00 40.41 14 ASN A CA 6
ATOM 3269 C C . ASN A 1 14 ? -17.744 -7.098 -3.675 1.00 12.51 14 ASN A C 6
ATOM 3270 O O . ASN A 1 14 ? -18.630 -7.941 -3.819 1.00 4.33 14 ASN A O 6
ATOM 3281 N N . VAL A 1 15 ? -17.946 -5.797 -3.863 1.00 35.20 15 VAL A N 6
ATOM 3282 C CA . VAL A 1 15 ? -19.249 -5.276 -4.259 1.00 11.40 15 VAL A CA 6
ATOM 3283 C C . VAL A 1 15 ? -19.786 -6.009 -5.483 1.00 20.32 15 VAL A C 6
ATOM 3284 O O . VAL A 1 15 ? -20.909 -6.514 -5.473 1.00 64.43 15 VAL A O 6
ATOM 3297 N N . ARG A 1 16 ? -18.976 -6.065 -6.535 1.00 52.52 16 ARG A N 6
ATOM 3298 C CA . ARG A 1 16 ? -19.370 -6.736 -7.768 1.00 31.23 16 ARG A CA 6
ATOM 3299 C C . ARG A 1 16 ? -19.858 -8.154 -7.483 1.00 11.45 16 ARG A C 6
ATOM 3300 O O . ARG A 1 16 ? -21.008 -8.492 -7.761 1.00 35.52 16 ARG A O 6
ATOM 3321 N N . ASP A 1 17 ? -18.976 -8.977 -6.927 1.00 1.33 17 ASP A N 6
ATOM 3322 C CA . ASP A 1 17 ? -19.317 -10.357 -6.603 1.00 64.22 17 ASP A CA 6
ATOM 3323 C C . ASP A 1 17 ? -20.566 -10.418 -5.730 1.00 22.42 17 ASP A C 6
ATOM 3324 O O . ASP A 1 17 ? -21.424 -11.280 -5.916 1.00 12.21 17 ASP A O 6
ATOM 3333 N N . GLY A 1 18 ? -20.660 -9.498 -4.775 1.00 1.02 18 GLY A N 6
ATOM 3334 C CA . GLY A 1 18 ? -21.807 -9.466 -3.886 1.00 43.30 18 GLY A CA 6
ATOM 3335 C C . GLY A 1 18 ? -23.101 -9.174 -4.620 1.00 4.44 18 GLY A C 6
ATOM 3336 O O . GLY A 1 18 ? -24.123 -9.812 -4.366 1.00 41.42 18 GLY A O 6
ATOM 3340 N N . ILE A 1 19 ? -23.058 -8.206 -5.530 1.00 24.44 19 ILE A N 6
ATOM 3341 C CA . ILE A 1 19 ? -24.236 -7.831 -6.301 1.00 70.31 19 ILE A CA 6
ATOM 3342 C C . ILE A 1 19 ? -24.574 -8.894 -7.341 1.00 25.30 19 ILE A C 6
ATOM 3343 O O . ILE A 1 19 ? -25.744 -9.151 -7.623 1.00 53.14 19 ILE A O 6
ATOM 3359 N N . ILE A 1 20 ? -23.541 -9.511 -7.906 1.00 3.52 20 ILE A N 6
ATOM 3360 C CA . ILE A 1 20 ? -23.728 -10.548 -8.912 1.00 71.12 20 ILE A CA 6
ATOM 3361 C C . ILE A 1 20 ? -24.255 -11.834 -8.284 1.00 63.24 20 ILE A C 6
ATOM 3362 O O . ILE A 1 20 ? -25.160 -12.474 -8.820 1.00 31.34 20 ILE A O 6
ATOM 3378 N N . LYS A 1 21 ? -23.683 -12.207 -7.144 1.00 41.24 21 LYS A N 6
ATOM 3379 C CA . LYS A 1 21 ? -24.096 -13.415 -6.440 1.00 4.21 21 LYS A CA 6
ATOM 3380 C C . LYS A 1 21 ? -25.603 -13.422 -6.210 1.00 34.14 21 LYS A C 6
ATOM 3381 O O . LYS A 1 21 ? -26.333 -14.189 -6.838 1.00 1.15 21 LYS A O 6
ATOM 3400 N N . ALA A 1 22 ? -26.064 -12.563 -5.307 1.00 3.55 22 ALA A N 6
ATOM 3401 C CA . ALA A 1 22 ? -27.485 -12.468 -4.997 1.00 2.04 22 ALA A CA 6
ATOM 3402 C C . ALA A 1 22 ? -28.162 -11.397 -5.845 1.00 62.35 22 ALA A C 6
ATOM 3403 O O . ALA A 1 22 ? -28.876 -11.706 -6.798 1.00 71.43 22 ALA A O 6
ATOM 3410 N N . GLY A 1 23 ? -27.933 -10.136 -5.492 1.00 43.15 23 GLY A N 6
ATOM 3411 C CA . GLY A 1 23 ? -28.529 -9.039 -6.232 1.00 43.30 23 GLY A CA 6
ATOM 3412 C C . GLY A 1 23 ? -28.460 -7.726 -5.477 1.00 41.14 23 GLY A C 6
ATOM 3413 O O . GLY A 1 23 ? -27.694 -6.826 -5.823 1.00 10.00 23 GLY A O 6
ATOM 3417 N N . PRO A 1 24 ? -29.277 -7.603 -4.421 1.00 1.32 24 PRO A N 6
ATOM 3418 C CA . PRO A 1 24 ? -29.325 -6.393 -3.594 1.00 70.11 24 PRO A CA 6
ATOM 3419 C C . PRO A 1 24 ? -28.061 -6.209 -2.762 1.00 23.23 24 PRO A C 6
ATOM 3420 O O . PRO A 1 24 ? -27.555 -7.160 -2.166 1.00 11.34 24 PRO A O 6
ATOM 3431 N N . ALA A 1 25 ? -27.555 -4.981 -2.725 1.00 52.43 25 ALA A N 6
ATOM 3432 C CA . ALA A 1 25 ? -26.351 -4.672 -1.964 1.00 33.23 25 ALA A CA 6
ATOM 3433 C C . ALA A 1 25 ? -26.686 -4.364 -0.508 1.00 72.23 25 ALA A C 6
ATOM 3434 O O . ALA A 1 25 ? -25.857 -4.550 0.383 1.00 74.12 25 ALA A O 6
ATOM 3441 N N . VAL A 1 26 ? -27.906 -3.891 -0.274 1.00 33.41 26 VAL A N 6
ATOM 3442 C CA . VAL A 1 26 ? -28.351 -3.558 1.074 1.00 0.20 26 VAL A CA 6
ATOM 3443 C C . VAL A 1 26 ? -28.109 -4.717 2.035 1.00 55.51 26 VAL A C 6
ATOM 3444 O O . VAL A 1 26 ? -27.734 -4.511 3.189 1.00 63.44 26 VAL A O 6
ATOM 3457 N N . ALA A 1 27 ? -28.328 -5.935 1.551 1.00 44.22 27 ALA A N 6
ATOM 3458 C CA . ALA A 1 27 ? -28.131 -7.127 2.366 1.00 72.22 27 ALA A CA 6
ATOM 3459 C C . ALA A 1 27 ? -26.653 -7.347 2.670 1.00 12.32 27 ALA A C 6
ATOM 3460 O O . ALA A 1 27 ? -26.252 -7.418 3.832 1.00 11.20 27 ALA A O 6
ATOM 3467 N N . VAL A 1 28 ? -25.847 -7.454 1.619 1.00 63.30 28 VAL A N 6
ATOM 3468 C CA . VAL A 1 28 ? -24.412 -7.666 1.774 1.00 15.41 28 VAL A CA 6
ATOM 3469 C C . VAL A 1 28 ? -23.785 -6.571 2.630 1.00 51.34 28 VAL A C 6
ATOM 3470 O O . VAL A 1 28 ? -22.876 -6.828 3.418 1.00 24.52 28 VAL A O 6
ATOM 3483 N N . VAL A 1 29 ? -24.277 -5.346 2.469 1.00 75.43 29 VAL A N 6
ATOM 3484 C CA . VAL A 1 29 ? -23.766 -4.211 3.227 1.00 35.14 29 VAL A CA 6
ATOM 3485 C C . VAL A 1 29 ? -24.255 -4.250 4.671 1.00 31.20 29 VAL A C 6
ATOM 3486 O O . VAL A 1 29 ? -23.458 -4.241 5.608 1.00 63.42 29 VAL A O 6
ATOM 3499 N N . GLY A 1 30 ? -25.573 -4.294 4.843 1.00 22.02 30 GLY A N 6
ATOM 3500 C CA . GLY A 1 30 ? -26.146 -4.334 6.176 1.00 62.31 30 GLY A CA 6
ATOM 3501 C C . GLY A 1 30 ? -25.636 -5.506 6.991 1.00 72.41 30 GLY A C 6
ATOM 3502 O O . GLY A 1 30 ? -25.193 -5.334 8.126 1.00 31.40 30 GLY A O 6
ATOM 3506 N N . GLN A 1 31 ? -25.701 -6.701 6.411 1.00 2.34 31 GLN A N 6
ATOM 3507 C CA . GLN A 1 31 ? -25.244 -7.906 7.093 1.00 12.15 31 GLN A CA 6
ATOM 3508 C C . GLN A 1 31 ? -23.785 -7.772 7.517 1.00 70.24 31 GLN A C 6
ATOM 3509 O O . GLN A 1 31 ? -23.464 -7.835 8.703 1.00 74.20 31 GLN A O 6
ATOM 3523 N N . ALA A 1 32 ? -22.905 -7.588 6.538 1.00 1.40 32 ALA A N 6
ATOM 3524 C CA . ALA A 1 32 ? -21.480 -7.443 6.809 1.00 30.43 32 ALA A CA 6
ATOM 3525 C C . ALA A 1 32 ? -21.224 -6.335 7.825 1.00 20.20 32 ALA A C 6
ATOM 3526 O O . ALA A 1 32 ? -20.485 -6.524 8.791 1.00 73.21 32 ALA A O 6
ATOM 3533 N N . ALA A 1 33 ? -21.839 -5.179 7.600 1.00 43.45 33 ALA A N 6
ATOM 3534 C CA . ALA A 1 33 ? -21.678 -4.041 8.496 1.00 1.41 33 ALA A CA 6
ATOM 3535 C C . ALA A 1 33 ? -22.108 -4.395 9.915 1.00 12.15 33 ALA A C 6
ATOM 3536 O O . ALA A 1 33 ? -21.415 -4.079 10.883 1.00 21.42 33 ALA A O 6
ATOM 3543 N N . THR A 1 34 ? -23.258 -5.052 10.034 1.00 63.41 34 THR A N 6
ATOM 3544 C CA . THR A 1 34 ? -23.781 -5.448 11.335 1.00 15.22 34 THR A CA 6
ATOM 3545 C C . THR A 1 34 ? -22.890 -6.496 11.991 1.00 73.40 34 THR A C 6
ATOM 3546 O O . THR A 1 34 ? -22.655 -6.459 13.199 1.00 54.52 34 THR A O 6
ATOM 3557 N N . VAL A 1 35 ? -22.395 -7.432 11.187 1.00 34.31 35 VAL A N 6
ATOM 3558 C CA . VAL A 1 35 ? -21.528 -8.491 11.689 1.00 1.14 35 VAL A CA 6
ATOM 3559 C C . VAL A 1 35 ? -20.179 -7.933 12.131 1.00 73.34 35 VAL A C 6
ATOM 3560 O O . VAL A 1 35 ? -19.633 -8.340 13.156 1.00 3.42 35 VAL A O 6
ATOM 3573 N N . VAL A 1 36 ? -19.647 -6.999 11.349 1.00 31.01 36 VAL A N 6
ATOM 3574 C CA . VAL A 1 36 ? -18.362 -6.383 11.660 1.00 74.45 36 VAL A CA 6
ATOM 3575 C C . VAL A 1 36 ? -18.487 -5.411 12.827 1.00 22.33 36 VAL A C 6
ATOM 3576 O O . VAL A 1 36 ? -17.747 -5.503 13.807 1.00 13.45 36 VAL A O 6
ATOM 3589 N N . LYS A 1 37 ? -19.428 -4.480 12.717 1.00 42.33 37 LYS A N 6
ATOM 3590 C CA . LYS A 1 37 ? -19.652 -3.490 13.764 1.00 51.03 37 LYS A CA 6
ATOM 3591 C C . LYS A 1 37 ? -20.166 -4.153 15.038 1.00 53.43 37 LYS A C 6
ATOM 3592 O O . LYS A 1 37 ? -19.449 -4.244 16.034 1.00 32.14 37 LYS A O 6
ATOM 3613 N N . ARG A 1 1 ? 5.635 -4.322 -2.488 1.00 55.43 1 ARG A N 7
ATOM 3614 C CA . ARG A 1 1 ? 5.163 -4.980 -3.701 1.00 12.42 1 ARG A CA 7
ATOM 3615 C C . ARG A 1 1 ? 3.678 -4.707 -3.925 1.00 43.20 1 ARG A C 7
ATOM 3616 O O . ARG A 1 1 ? 2.901 -5.625 -4.185 1.00 32.25 1 ARG A O 7
ATOM 3637 N N . TRP A 1 2 ? 3.293 -3.440 -3.823 1.00 22.04 2 TRP A N 7
ATOM 3638 C CA . TRP A 1 2 ? 1.902 -3.047 -4.014 1.00 13.44 2 TRP A CA 7
ATOM 3639 C C . TRP A 1 2 ? 0.977 -3.866 -3.120 1.00 51.50 2 TRP A C 7
ATOM 3640 O O . TRP A 1 2 ? -0.162 -4.155 -3.487 1.00 60.35 2 TRP A O 7
ATOM 3661 N N . LYS A 1 3 ? 1.473 -4.236 -1.944 1.00 72.44 3 LYS A N 7
ATOM 3662 C CA . LYS A 1 3 ? 0.691 -5.021 -0.997 1.00 34.23 3 LYS A CA 7
ATOM 3663 C C . LYS A 1 3 ? -0.645 -4.346 -0.703 1.00 12.20 3 LYS A C 7
ATOM 3664 O O . LYS A 1 3 ? -1.706 -4.876 -1.036 1.00 44.23 3 LYS A O 7
ATOM 3683 N N . ILE A 1 4 ? -0.586 -3.174 -0.079 1.00 71.21 4 ILE A N 7
ATOM 3684 C CA . ILE A 1 4 ? -1.791 -2.426 0.256 1.00 34.34 4 ILE A CA 7
ATOM 3685 C C . ILE A 1 4 ? -2.676 -2.230 -0.970 1.00 44.34 4 ILE A C 7
ATOM 3686 O O . ILE A 1 4 ? -3.872 -2.519 -0.940 1.00 21.14 4 ILE A O 7
ATOM 3702 N N . PHE A 1 5 ? -2.078 -1.737 -2.051 1.00 35.14 5 PHE A N 7
ATOM 3703 C CA . PHE A 1 5 ? -2.811 -1.502 -3.289 1.00 73.52 5 PHE A CA 7
ATOM 3704 C C . PHE A 1 5 ? -3.564 -2.757 -3.722 1.00 31.21 5 PHE A C 7
ATOM 3705 O O . PHE A 1 5 ? -4.794 -2.773 -3.767 1.00 34.03 5 PHE A O 7
ATOM 3722 N N . LYS A 1 6 ? -2.816 -3.808 -4.040 1.00 72.24 6 LYS A N 7
ATOM 3723 C CA . LYS A 1 6 ? -3.410 -5.069 -4.469 1.00 52.12 6 LYS A CA 7
ATOM 3724 C C . LYS A 1 6 ? -4.451 -5.550 -3.463 1.00 62.01 6 LYS A C 7
ATOM 3725 O O . LYS A 1 6 ? -5.527 -6.013 -3.841 1.00 32.31 6 LYS A O 7
ATOM 3744 N N . LYS A 1 7 ? -4.124 -5.436 -2.180 1.00 61.03 7 LYS A N 7
ATOM 3745 C CA . LYS A 1 7 ? -5.031 -5.856 -1.119 1.00 22.52 7 LYS A CA 7
ATOM 3746 C C . LYS A 1 7 ? -6.349 -5.092 -1.195 1.00 23.33 7 LYS A C 7
ATOM 3747 O O . LYS A 1 7 ? -7.395 -5.669 -1.494 1.00 22.04 7 LYS A O 7
ATOM 3766 N N . ILE A 1 8 ? -6.290 -3.793 -0.924 1.00 13.21 8 ILE A N 7
ATOM 3767 C CA . ILE A 1 8 ? -7.479 -2.950 -0.964 1.00 71.35 8 ILE A CA 7
ATOM 3768 C C . ILE A 1 8 ? -8.223 -3.112 -2.286 1.00 21.43 8 ILE A C 7
ATOM 3769 O O . ILE A 1 8 ? -9.451 -3.175 -2.313 1.00 75.04 8 ILE A O 7
ATOM 3785 N N . GLU A 1 9 ? -7.469 -3.181 -3.378 1.00 70.55 9 GLU A N 7
ATOM 3786 C CA . GLU A 1 9 ? -8.058 -3.338 -4.703 1.00 41.43 9 GLU A CA 7
ATOM 3787 C C . GLU A 1 9 ? -8.829 -4.651 -4.805 1.00 3.32 9 GLU A C 7
ATOM 3788 O O . GLU A 1 9 ? -9.974 -4.679 -5.256 1.00 42.32 9 GLU A O 7
ATOM 3800 N N . LYS A 1 10 ? -8.192 -5.738 -4.382 1.00 52.31 10 LYS A N 7
ATOM 3801 C CA . LYS A 1 10 ? -8.816 -7.055 -4.424 1.00 1.14 10 LYS A CA 7
ATOM 3802 C C . LYS A 1 10 ? -10.003 -7.125 -3.469 1.00 34.01 10 LYS A C 7
ATOM 3803 O O . LYS A 1 10 ? -11.132 -7.389 -3.884 1.00 61.20 10 LYS A O 7
ATOM 3822 N N . VAL A 1 11 ? -9.742 -6.885 -2.188 1.00 30.32 11 VAL A N 7
ATOM 3823 C CA . VAL A 1 11 ? -10.790 -6.919 -1.174 1.00 42.34 11 VAL A CA 7
ATOM 3824 C C . VAL A 1 11 ? -11.945 -5.996 -1.547 1.00 44.05 11 VAL A C 7
ATOM 3825 O O . VAL A 1 11 ? -13.102 -6.275 -1.237 1.00 23.54 11 VAL A O 7
ATOM 3838 N N . GLY A 1 12 ? -11.622 -4.894 -2.217 1.00 42.43 12 GLY A N 7
ATOM 3839 C CA . GLY A 1 12 ? -12.643 -3.946 -2.623 1.00 14.14 12 GLY A CA 7
ATOM 3840 C C . GLY A 1 12 ? -13.581 -4.516 -3.668 1.00 35.33 12 GLY A C 7
ATOM 3841 O O . GLY A 1 12 ? -14.798 -4.351 -3.576 1.00 20.22 12 GLY A O 7
ATOM 3845 N N . ARG A 1 13 ? -13.015 -5.188 -4.665 1.00 55.22 13 ARG A N 7
ATOM 3846 C CA . ARG A 1 13 ? -13.810 -5.782 -5.734 1.00 4.22 13 ARG A CA 7
ATOM 3847 C C . ARG A 1 13 ? -14.469 -7.076 -5.266 1.00 64.23 13 ARG A C 7
ATOM 3848 O O . ARG A 1 13 ? -15.565 -7.420 -5.706 1.00 11.22 13 ARG A O 7
ATOM 3869 N N . ASN A 1 14 ? -13.791 -7.790 -4.373 1.00 13.11 14 ASN A N 7
ATOM 3870 C CA . ASN A 1 14 ? -14.310 -9.047 -3.847 1.00 35.15 14 ASN A CA 7
ATOM 3871 C C . ASN A 1 14 ? -15.730 -8.870 -3.317 1.00 33.00 14 ASN A C 7
ATOM 3872 O O . ASN A 1 14 ? -16.690 -9.371 -3.903 1.00 31.00 14 ASN A O 7
ATOM 3883 N N . VAL A 1 15 ? -15.856 -8.153 -2.205 1.00 31.24 15 VAL A N 7
ATOM 3884 C CA . VAL A 1 15 ? -17.158 -7.908 -1.596 1.00 53.03 15 VAL A CA 7
ATOM 3885 C C . VAL A 1 15 ? -18.147 -7.357 -2.618 1.00 2.45 15 VAL A C 7
ATOM 3886 O O . VAL A 1 15 ? -19.316 -7.743 -2.637 1.00 4.14 15 VAL A O 7
ATOM 3899 N N . ARG A 1 16 ? -17.670 -6.452 -3.466 1.00 3.42 16 ARG A N 7
ATOM 3900 C CA . ARG A 1 16 ? -18.512 -5.846 -4.490 1.00 41.03 16 ARG A CA 7
ATOM 3901 C C . ARG A 1 16 ? -19.108 -6.912 -5.405 1.00 24.43 16 ARG A C 7
ATOM 3902 O O . ARG A 1 16 ? -20.315 -7.151 -5.392 1.00 54.12 16 ARG A O 7
ATOM 3923 N N . ASP A 1 17 ? -18.253 -7.550 -6.197 1.00 4.14 17 ASP A N 7
ATOM 3924 C CA . ASP A 1 17 ? -18.694 -8.591 -7.117 1.00 62.32 17 ASP A CA 7
ATOM 3925 C C . ASP A 1 17 ? -19.469 -9.677 -6.378 1.00 33.31 17 ASP A C 7
ATOM 3926 O O . ASP A 1 17 ? -20.435 -10.231 -6.902 1.00 64.12 17 ASP A O 7
ATOM 3935 N N . GLY A 1 18 ? -19.039 -9.977 -5.156 1.00 62.52 18 GLY A N 7
ATOM 3936 C CA . GLY A 1 18 ? -19.703 -10.997 -4.365 1.00 51.12 18 GLY A CA 7
ATOM 3937 C C . GLY A 1 18 ? -21.126 -10.617 -4.007 1.00 0.22 18 GLY A C 7
ATOM 3938 O O . GLY A 1 18 ? -22.046 -11.422 -4.153 1.00 50.04 18 GLY A O 7
ATOM 3942 N N . ILE A 1 19 ? -21.307 -9.388 -3.534 1.00 74.24 19 ILE A N 7
ATOM 3943 C CA . ILE A 1 19 ? -22.628 -8.904 -3.153 1.00 74.14 19 ILE A CA 7
ATOM 3944 C C . ILE A 1 19 ? -23.489 -8.629 -4.382 1.00 64.42 19 ILE A C 7
ATOM 3945 O O . ILE A 1 19 ? -24.704 -8.828 -4.359 1.00 3.03 19 ILE A O 7
ATOM 3961 N N . ILE A 1 20 ? -22.850 -8.173 -5.455 1.00 32.54 20 ILE A N 7
ATOM 3962 C CA . ILE A 1 20 ? -23.557 -7.875 -6.694 1.00 44.40 20 ILE A CA 7
ATOM 3963 C C . ILE A 1 20 ? -24.009 -9.153 -7.391 1.00 64.23 20 ILE A C 7
ATOM 3964 O O . ILE A 1 20 ? -25.156 -9.266 -7.824 1.00 43.42 20 ILE A O 7
ATOM 3980 N N . LYS A 1 21 ? -23.100 -10.117 -7.496 1.00 5.45 21 LYS A N 7
ATOM 3981 C CA . LYS A 1 21 ? -23.404 -11.390 -8.137 1.00 63.12 21 LYS A CA 7
ATOM 3982 C C . LYS A 1 21 ? -24.543 -12.104 -7.416 1.00 65.32 21 LYS A C 7
ATOM 3983 O O . LYS A 1 21 ? -25.623 -12.290 -7.975 1.00 13.14 21 LYS A O 7
ATOM 4002 N N . ALA A 1 22 ? -24.293 -12.501 -6.173 1.00 21.23 22 ALA A N 7
ATOM 4003 C CA . ALA A 1 22 ? -25.299 -13.191 -5.375 1.00 24.53 22 ALA A CA 7
ATOM 4004 C C . ALA A 1 22 ? -26.048 -12.216 -4.473 1.00 21.50 22 ALA A C 7
ATOM 4005 O O . ALA A 1 22 ? -27.195 -11.863 -4.742 1.00 40.35 22 ALA A O 7
ATOM 4012 N N . GLY A 1 23 ? -25.391 -11.786 -3.400 1.00 15.32 23 GLY A N 7
ATOM 4013 C CA . GLY A 1 23 ? -26.012 -10.856 -2.474 1.00 70.12 23 GLY A CA 7
ATOM 4014 C C . GLY A 1 23 ? -26.774 -11.560 -1.369 1.00 23.22 23 GLY A C 7
ATOM 4015 O O . GLY A 1 23 ? -28.004 -11.602 -1.363 1.00 31.12 23 GLY A O 7
ATOM 4019 N N . PRO A 1 24 ? -26.034 -12.132 -0.406 1.00 53.55 24 PRO A N 7
ATOM 4020 C CA . PRO A 1 24 ? -26.627 -12.849 0.726 1.00 1.23 24 PRO A CA 7
ATOM 4021 C C . PRO A 1 24 ? -27.342 -11.913 1.695 1.00 22.11 24 PRO A C 7
ATOM 4022 O O . PRO A 1 24 ? -27.366 -10.699 1.496 1.00 54.02 24 PRO A O 7
ATOM 4033 N N . ALA A 1 25 ? -27.922 -12.486 2.744 1.00 10.05 25 ALA A N 7
ATOM 4034 C CA . ALA A 1 25 ? -28.635 -11.702 3.745 1.00 31.34 25 ALA A CA 7
ATOM 4035 C C . ALA A 1 25 ? -27.734 -10.630 4.348 1.00 65.12 25 ALA A C 7
ATOM 4036 O O . ALA A 1 25 ? -28.211 -9.606 4.837 1.00 61.21 25 ALA A O 7
ATOM 4043 N N . VAL A 1 26 ? -26.427 -10.872 4.310 1.00 70.22 26 VAL A N 7
ATOM 4044 C CA . VAL A 1 26 ? -25.458 -9.927 4.852 1.00 52.13 26 VAL A CA 7
ATOM 4045 C C . VAL A 1 26 ? -25.683 -8.527 4.291 1.00 72.31 26 VAL A C 7
ATOM 4046 O O . VAL A 1 26 ? -25.951 -7.585 5.036 1.00 53.14 26 VAL A O 7
ATOM 4059 N N . ALA A 1 27 ? -25.573 -8.399 2.973 1.00 63.13 27 ALA A N 7
ATOM 4060 C CA . ALA A 1 27 ? -25.767 -7.115 2.311 1.00 3.22 27 ALA A CA 7
ATOM 4061 C C . ALA A 1 27 ? -27.114 -6.504 2.682 1.00 70.32 27 ALA A C 7
ATOM 4062 O O . ALA A 1 27 ? -27.200 -5.324 3.022 1.00 62.21 27 ALA A O 7
ATOM 4069 N N . VAL A 1 28 ? -28.165 -7.315 2.613 1.00 30.30 28 VAL A N 7
ATOM 4070 C CA . VAL A 1 28 ? -29.509 -6.855 2.942 1.00 42.22 28 VAL A CA 7
ATOM 4071 C C . VAL A 1 28 ? -29.568 -6.302 4.361 1.00 33.14 28 VAL A C 7
ATOM 4072 O O . VAL A 1 28 ? -29.800 -5.111 4.566 1.00 14.51 28 VAL A O 7
ATOM 4085 N N . VAL A 1 29 ? -29.357 -7.176 5.340 1.00 24.13 29 VAL A N 7
ATOM 4086 C CA . VAL A 1 29 ? -29.384 -6.776 6.742 1.00 54.21 29 VAL A CA 7
ATOM 4087 C C . VAL A 1 29 ? -28.471 -5.581 6.990 1.00 12.53 29 VAL A C 7
ATOM 4088 O O . VAL A 1 29 ? -28.885 -4.582 7.577 1.00 5.53 29 VAL A O 7
ATOM 4101 N N . GLY A 1 30 ? -27.226 -5.690 6.538 1.00 25.21 30 GLY A N 7
ATOM 4102 C CA . GLY A 1 30 ? -26.273 -4.611 6.720 1.00 25.04 30 GLY A CA 7
ATOM 4103 C C . GLY A 1 30 ? -26.765 -3.299 6.143 1.00 12.23 30 GLY A C 7
ATOM 4104 O O . GLY A 1 30 ? -26.893 -2.308 6.861 1.00 13.43 30 GLY A O 7
ATOM 4108 N N . GLN A 1 31 ? -27.040 -3.292 4.843 1.00 72.20 31 GLN A N 7
ATOM 4109 C CA . GLN A 1 31 ? -27.519 -2.091 4.170 1.00 10.51 31 GLN A CA 7
ATOM 4110 C C . GLN A 1 31 ? -28.727 -1.506 4.894 1.00 34.11 31 GLN A C 7
ATOM 4111 O O . GLN A 1 31 ? -28.703 -0.358 5.336 1.00 3.02 31 GLN A O 7
ATOM 4125 N N . ALA A 1 32 ? -29.784 -2.304 5.011 1.00 42.00 32 ALA A N 7
ATOM 4126 C CA . ALA A 1 32 ? -31.001 -1.866 5.683 1.00 71.23 32 ALA A CA 7
ATOM 4127 C C . ALA A 1 32 ? -30.694 -1.311 7.069 1.00 3.02 32 ALA A C 7
ATOM 4128 O O . ALA A 1 32 ? -31.115 -0.207 7.413 1.00 24.04 32 ALA A O 7
ATOM 4135 N N . ALA A 1 33 ? -29.958 -2.084 7.861 1.00 1.03 33 ALA A N 7
ATOM 4136 C CA . ALA A 1 33 ? -29.593 -1.668 9.210 1.00 34.30 33 ALA A CA 7
ATOM 4137 C C . ALA A 1 33 ? -28.852 -0.336 9.192 1.00 13.33 33 ALA A C 7
ATOM 4138 O O . ALA A 1 33 ? -29.114 0.544 10.014 1.00 61.41 33 ALA A O 7
ATOM 4145 N N . THR A 1 34 ? -27.925 -0.192 8.251 1.00 42.13 34 THR A N 7
ATOM 4146 C CA . THR A 1 34 ? -27.144 1.033 8.127 1.00 34.33 34 THR A CA 7
ATOM 4147 C C . THR A 1 34 ? -28.023 2.205 7.707 1.00 74.13 34 THR A C 7
ATOM 4148 O O . THR A 1 34 ? -27.869 3.320 8.205 1.00 44.13 34 THR A O 7
ATOM 4159 N N . VAL A 1 35 ? -28.948 1.946 6.787 1.00 24.51 35 VAL A N 7
ATOM 4160 C CA . VAL A 1 35 ? -29.853 2.979 6.301 1.00 54.43 35 VAL A CA 7
ATOM 4161 C C . VAL A 1 35 ? -30.844 3.395 7.382 1.00 1.43 35 VAL A C 7
ATOM 4162 O O . VAL A 1 35 ? -31.167 4.575 7.523 1.00 4.14 35 VAL A O 7
ATOM 4175 N N . VAL A 1 36 ? -31.324 2.418 8.145 1.00 3.32 36 VAL A N 7
ATOM 4176 C CA . VAL A 1 36 ? -32.277 2.683 9.216 1.00 21.43 36 VAL A CA 7
ATOM 4177 C C . VAL A 1 36 ? -31.594 3.339 10.410 1.00 4.34 36 VAL A C 7
ATOM 4178 O O . VAL A 1 36 ? -32.022 4.393 10.883 1.00 25.41 36 VAL A O 7
ATOM 4191 N N . LYS A 1 37 ? -30.528 2.711 10.895 1.00 61.34 37 LYS A N 7
ATOM 4192 C CA . LYS A 1 37 ? -29.782 3.234 12.033 1.00 32.42 37 LYS A CA 7
ATOM 4193 C C . LYS A 1 37 ? -28.742 4.254 11.580 1.00 35.25 37 LYS A C 7
ATOM 4194 O O . LYS A 1 37 ? -28.891 5.453 11.818 1.00 61.24 37 LYS A O 7
ATOM 4215 N N . ARG A 1 1 ? 1.150 -5.861 -7.004 1.00 4.43 1 ARG A N 8
ATOM 4216 C CA . ARG A 1 1 ? 2.589 -6.090 -6.934 1.00 55.54 1 ARG A CA 8
ATOM 4217 C C . ARG A 1 1 ? 3.141 -5.668 -5.576 1.00 63.20 1 ARG A C 8
ATOM 4218 O O . ARG A 1 1 ? 4.122 -6.233 -5.092 1.00 30.22 1 ARG A O 8
ATOM 4239 N N . TRP A 1 2 ? 2.506 -4.673 -4.968 1.00 22.12 2 TRP A N 8
ATOM 4240 C CA . TRP A 1 2 ? 2.935 -4.176 -3.665 1.00 51.24 2 TRP A CA 8
ATOM 4241 C C . TRP A 1 2 ? 1.935 -4.560 -2.580 1.00 5.00 2 TRP A C 8
ATOM 4242 O O . TRP A 1 2 ? 0.799 -4.932 -2.872 1.00 33.10 2 TRP A O 8
ATOM 4263 N N . LYS A 1 3 ? 2.366 -4.468 -1.326 1.00 55.42 3 LYS A N 8
ATOM 4264 C CA . LYS A 1 3 ? 1.508 -4.804 -0.196 1.00 30.00 3 LYS A CA 8
ATOM 4265 C C . LYS A 1 3 ? 0.221 -3.986 -0.227 1.00 10.10 3 LYS A C 8
ATOM 4266 O O . LYS A 1 3 ? -0.868 -4.532 -0.406 1.00 51.22 3 LYS A O 8
ATOM 4285 N N . ILE A 1 4 ? 0.354 -2.675 -0.053 1.00 21.40 4 ILE A N 8
ATOM 4286 C CA . ILE A 1 4 ? -0.798 -1.783 -0.064 1.00 13.11 4 ILE A CA 8
ATOM 4287 C C . ILE A 1 4 ? -1.647 -1.996 -1.313 1.00 2.01 4 ILE A C 8
ATOM 4288 O O . ILE A 1 4 ? -2.856 -2.213 -1.226 1.00 3.43 4 ILE A O 8
ATOM 4304 N N . PHE A 1 5 ? -1.005 -1.935 -2.475 1.00 11.31 5 PHE A N 8
ATOM 4305 C CA . PHE A 1 5 ? -1.700 -2.122 -3.743 1.00 55.10 5 PHE A CA 8
ATOM 4306 C C . PHE A 1 5 ? -2.508 -3.417 -3.735 1.00 3.23 5 PHE A C 8
ATOM 4307 O O . PHE A 1 5 ? -3.731 -3.401 -3.873 1.00 10.45 5 PHE A O 8
ATOM 4324 N N . LYS A 1 6 ? -1.814 -4.538 -3.573 1.00 22.33 6 LYS A N 8
ATOM 4325 C CA . LYS A 1 6 ? -2.464 -5.843 -3.545 1.00 65.34 6 LYS A CA 8
ATOM 4326 C C . LYS A 1 6 ? -3.582 -5.873 -2.509 1.00 12.42 6 LYS A C 8
ATOM 4327 O O . LYS A 1 6 ? -4.658 -6.417 -2.756 1.00 72.45 6 LYS A O 8
ATOM 4346 N N . LYS A 1 7 ? -3.322 -5.282 -1.347 1.00 60.14 7 LYS A N 8
ATOM 4347 C CA . LYS A 1 7 ? -4.307 -5.238 -0.273 1.00 52.44 7 LYS A CA 8
ATOM 4348 C C . LYS A 1 7 ? -5.554 -4.475 -0.710 1.00 71.42 7 LYS A C 8
ATOM 4349 O O . LYS A 1 7 ? -6.633 -5.055 -0.841 1.00 43.24 7 LYS A O 8
ATOM 4368 N N . ILE A 1 8 ? -5.399 -3.175 -0.935 1.00 63.10 8 ILE A N 8
ATOM 4369 C CA . ILE A 1 8 ? -6.512 -2.335 -1.360 1.00 22.34 8 ILE A CA 8
ATOM 4370 C C . ILE A 1 8 ? -7.221 -2.933 -2.570 1.00 61.11 8 ILE A C 8
ATOM 4371 O O . ILE A 1 8 ? -8.449 -2.919 -2.651 1.00 64.24 8 ILE A O 8
ATOM 4387 N N . GLU A 1 9 ? -6.438 -3.459 -3.507 1.00 55.15 9 GLU A N 8
ATOM 4388 C CA . GLU A 1 9 ? -6.992 -4.063 -4.714 1.00 15.15 9 GLU A CA 8
ATOM 4389 C C . GLU A 1 9 ? -7.828 -5.293 -4.371 1.00 60.24 9 GLU A C 8
ATOM 4390 O O . GLU A 1 9 ? -8.964 -5.432 -4.825 1.00 31.30 9 GLU A O 8
ATOM 4402 N N . LYS A 1 10 ? -7.257 -6.184 -3.568 1.00 64.34 10 LYS A N 8
ATOM 4403 C CA . LYS A 1 10 ? -7.947 -7.403 -3.164 1.00 24.35 10 LYS A CA 8
ATOM 4404 C C . LYS A 1 10 ? -9.189 -7.078 -2.340 1.00 42.43 10 LYS A C 8
ATOM 4405 O O . LYS A 1 10 ? -10.305 -7.442 -2.711 1.00 64.20 10 LYS A O 8
ATOM 4424 N N . VAL A 1 11 ? -8.988 -6.388 -1.222 1.00 1.21 11 VAL A N 8
ATOM 4425 C CA . VAL A 1 11 ? -10.092 -6.011 -0.348 1.00 11.44 11 VAL A CA 8
ATOM 4426 C C . VAL A 1 11 ? -11.150 -5.220 -1.109 1.00 34.22 11 VAL A C 8
ATOM 4427 O O . VAL A 1 11 ? -12.335 -5.274 -0.781 1.00 51.34 11 VAL A O 8
ATOM 4440 N N . GLY A 1 12 ? -10.714 -4.486 -2.128 1.00 71.32 12 GLY A N 8
ATOM 4441 C CA . GLY A 1 12 ? -11.637 -3.695 -2.921 1.00 62.00 12 GLY A CA 8
ATOM 4442 C C . GLY A 1 12 ? -12.488 -4.547 -3.842 1.00 1.22 12 GLY A C 8
ATOM 4443 O O . GLY A 1 12 ? -13.676 -4.281 -4.022 1.00 35.13 12 GLY A O 8
ATOM 4447 N N . ARG A 1 13 ? -11.879 -5.572 -4.428 1.00 22.43 13 ARG A N 8
ATOM 4448 C CA . ARG A 1 13 ? -12.588 -6.464 -5.337 1.00 51.04 13 ARG A CA 8
ATOM 4449 C C . ARG A 1 13 ? -13.411 -7.489 -4.562 1.00 62.14 13 ARG A C 8
ATOM 4450 O O . ARG A 1 13 ? -14.468 -7.922 -5.017 1.00 75.42 13 ARG A O 8
ATOM 4471 N N . ASN A 1 14 ? -12.916 -7.873 -3.390 1.00 13.43 14 ASN A N 8
ATOM 4472 C CA . ASN A 1 14 ? -13.605 -8.848 -2.552 1.00 10.41 14 ASN A CA 8
ATOM 4473 C C . ASN A 1 14 ? -15.040 -8.410 -2.276 1.00 74.41 14 ASN A C 8
ATOM 4474 O O . ASN A 1 14 ? -15.993 -9.082 -2.674 1.00 3.32 14 ASN A O 8
ATOM 4485 N N . VAL A 1 15 ? -15.188 -7.280 -1.593 1.00 0.14 15 VAL A N 8
ATOM 4486 C CA . VAL A 1 15 ? -16.507 -6.751 -1.265 1.00 24.33 15 VAL A CA 8
ATOM 4487 C C . VAL A 1 15 ? -17.387 -6.661 -2.506 1.00 42.12 15 VAL A C 8
ATOM 4488 O O . VAL A 1 15 ? -18.487 -7.212 -2.541 1.00 12.21 15 VAL A O 8
ATOM 4501 N N . ARG A 1 16 ? -16.894 -5.963 -3.524 1.00 54.13 16 ARG A N 8
ATOM 4502 C CA . ARG A 1 16 ? -17.636 -5.800 -4.769 1.00 14.44 16 ARG A CA 8
ATOM 4503 C C . ARG A 1 16 ? -18.094 -7.151 -5.310 1.00 12.20 16 ARG A C 8
ATOM 4504 O O . ARG A 1 16 ? -19.292 -7.403 -5.445 1.00 65.31 16 ARG A O 8
ATOM 4525 N N . ASP A 1 17 ? -17.133 -8.015 -5.618 1.00 54.35 17 ASP A N 8
ATOM 4526 C CA . ASP A 1 17 ? -17.437 -9.340 -6.145 1.00 33.43 17 ASP A CA 8
ATOM 4527 C C . ASP A 1 17 ? -18.439 -10.064 -5.250 1.00 52.42 17 ASP A C 8
ATOM 4528 O O . ASP A 1 17 ? -19.355 -10.727 -5.736 1.00 4.23 17 ASP A O 8
ATOM 4537 N N . GLY A 1 18 ? -18.258 -9.931 -3.940 1.00 32.45 18 GLY A N 8
ATOM 4538 C CA . GLY A 1 18 ? -19.153 -10.579 -2.998 1.00 41.40 18 GLY A CA 8
ATOM 4539 C C . GLY A 1 18 ? -20.566 -10.036 -3.075 1.00 33.14 18 GLY A C 8
ATOM 4540 O O . GLY A 1 18 ? -21.533 -10.799 -3.057 1.00 23.05 18 GLY A O 8
ATOM 4544 N N . ILE A 1 19 ? -20.688 -8.716 -3.159 1.00 3.34 19 ILE A N 8
ATOM 4545 C CA . ILE A 1 19 ? -21.993 -8.073 -3.237 1.00 54.44 19 ILE A CA 8
ATOM 4546 C C . ILE A 1 19 ? -22.652 -8.329 -4.588 1.00 70.45 19 ILE A C 8
ATOM 4547 O O . ILE A 1 19 ? -23.871 -8.479 -4.677 1.00 70.15 19 ILE A O 8
ATOM 4563 N N . ILE A 1 20 ? -21.838 -8.381 -5.637 1.00 42.32 20 ILE A N 8
ATOM 4564 C CA . ILE A 1 20 ? -22.341 -8.623 -6.983 1.00 53.45 20 ILE A CA 8
ATOM 4565 C C . ILE A 1 20 ? -22.746 -10.081 -7.165 1.00 74.40 20 ILE A C 8
ATOM 4566 O O . ILE A 1 20 ? -23.797 -10.380 -7.733 1.00 52.31 20 ILE A O 8
ATOM 4582 N N . LYS A 1 21 ? -21.907 -10.988 -6.677 1.00 24.10 21 LYS A N 8
ATOM 4583 C CA . LYS A 1 21 ? -22.177 -12.417 -6.782 1.00 32.04 21 LYS A CA 8
ATOM 4584 C C . LYS A 1 21 ? -23.345 -12.817 -5.885 1.00 51.45 21 LYS A C 8
ATOM 4585 O O . LYS A 1 21 ? -24.365 -13.312 -6.364 1.00 12.25 21 LYS A O 8
ATOM 4604 N N . ALA A 1 22 ? -23.189 -12.597 -4.584 1.00 43.21 22 ALA A N 8
ATOM 4605 C CA . ALA A 1 22 ? -24.232 -12.931 -3.622 1.00 43.13 22 ALA A CA 8
ATOM 4606 C C . ALA A 1 22 ? -25.570 -12.324 -4.031 1.00 22.23 22 ALA A C 8
ATOM 4607 O O . ALA A 1 22 ? -26.467 -13.029 -4.492 1.00 0.44 22 ALA A O 8
ATOM 4614 N N . GLY A 1 23 ? -25.697 -11.012 -3.857 1.00 72.04 23 GLY A N 8
ATOM 4615 C CA . GLY A 1 23 ? -26.930 -10.333 -4.212 1.00 62.13 23 GLY A CA 8
ATOM 4616 C C . GLY A 1 23 ? -27.046 -8.967 -3.566 1.00 43.34 23 GLY A C 8
ATOM 4617 O O . GLY A 1 23 ? -26.306 -8.628 -2.642 1.00 62.44 23 GLY A O 8
ATOM 4621 N N . PRO A 1 24 ? -27.993 -8.154 -4.058 1.00 21.01 24 PRO A N 8
ATOM 4622 C CA . PRO A 1 24 ? -28.225 -6.803 -3.538 1.00 24.21 24 PRO A CA 8
ATOM 4623 C C . PRO A 1 24 ? -28.825 -6.817 -2.136 1.00 52.43 24 PRO A C 8
ATOM 4624 O O . PRO A 1 24 ? -28.808 -5.806 -1.434 1.00 31.31 24 PRO A O 8
ATOM 4635 N N . ALA A 1 25 ? -29.355 -7.968 -1.736 1.00 12.43 25 ALA A N 8
ATOM 4636 C CA . ALA A 1 25 ? -29.959 -8.113 -0.417 1.00 3.42 25 ALA A CA 8
ATOM 4637 C C . ALA A 1 25 ? -29.010 -7.634 0.677 1.00 63.42 25 ALA A C 8
ATOM 4638 O O . ALA A 1 25 ? -29.444 -7.142 1.718 1.00 31.53 25 ALA A O 8
ATOM 4645 N N . VAL A 1 26 ? -27.711 -7.783 0.434 1.00 52.23 26 VAL A N 8
ATOM 4646 C CA . VAL A 1 26 ? -26.700 -7.366 1.398 1.00 14.40 26 VAL A CA 8
ATOM 4647 C C . VAL A 1 26 ? -26.928 -5.926 1.845 1.00 13.00 26 VAL A C 8
ATOM 4648 O O . VAL A 1 26 ? -26.743 -5.592 3.015 1.00 45.33 26 VAL A O 8
ATOM 4661 N N . ALA A 1 27 ? -27.333 -5.077 0.905 1.00 23.55 27 ALA A N 8
ATOM 4662 C CA . ALA A 1 27 ? -27.589 -3.674 1.203 1.00 42.30 27 ALA A CA 8
ATOM 4663 C C . ALA A 1 27 ? -28.818 -3.516 2.092 1.00 63.21 27 ALA A C 8
ATOM 4664 O O . ALA A 1 27 ? -28.740 -2.946 3.180 1.00 31.34 27 ALA A O 8
ATOM 4671 N N . VAL A 1 28 ? -29.952 -4.024 1.621 1.00 72.40 28 VAL A N 8
ATOM 4672 C CA . VAL A 1 28 ? -31.198 -3.940 2.374 1.00 71.44 28 VAL A CA 8
ATOM 4673 C C . VAL A 1 28 ? -31.044 -4.553 3.761 1.00 12.22 28 VAL A C 8
ATOM 4674 O O . VAL A 1 28 ? -31.610 -4.058 4.736 1.00 33.42 28 VAL A O 8
ATOM 4687 N N . VAL A 1 29 ? -30.273 -5.633 3.843 1.00 15.23 29 VAL A N 8
ATOM 4688 C CA . VAL A 1 29 ? -30.043 -6.313 5.112 1.00 10.23 29 VAL A CA 8
ATOM 4689 C C . VAL A 1 29 ? -29.081 -5.523 5.992 1.00 1.13 29 VAL A C 8
ATOM 4690 O O . VAL A 1 29 ? -29.416 -5.147 7.115 1.00 50.13 29 VAL A O 8
ATOM 4703 N N . GLY A 1 30 ? -27.882 -5.274 5.474 1.00 1.01 30 GLY A N 8
ATOM 4704 C CA . GLY A 1 30 ? -26.889 -4.529 6.226 1.00 22.41 30 GLY A CA 8
ATOM 4705 C C . GLY A 1 30 ? -27.401 -3.178 6.683 1.00 30.14 30 GLY A C 8
ATOM 4706 O O . GLY A 1 30 ? -27.257 -2.816 7.851 1.00 43.24 30 GLY A O 8
ATOM 4710 N N . GLN A 1 31 ? -27.999 -2.431 5.761 1.00 12.33 31 GLN A N 8
ATOM 4711 C CA . GLN A 1 31 ? -28.532 -1.111 6.077 1.00 41.54 31 GLN A CA 8
ATOM 4712 C C . GLN A 1 31 ? -29.530 -1.187 7.227 1.00 12.11 31 GLN A C 8
ATOM 4713 O O . GLN A 1 31 ? -29.302 -0.626 8.298 1.00 24.13 31 GLN A O 8
ATOM 4727 N N . ALA A 1 32 ? -30.638 -1.884 6.997 1.00 20.34 32 ALA A N 8
ATOM 4728 C CA . ALA A 1 32 ? -31.670 -2.035 8.015 1.00 34.32 32 ALA A CA 8
ATOM 4729 C C . ALA A 1 32 ? -31.085 -2.574 9.316 1.00 65.52 32 ALA A C 8
ATOM 4730 O O . ALA A 1 32 ? -31.412 -2.095 10.401 1.00 71.22 32 ALA A O 8
ATOM 4737 N N . ALA A 1 33 ? -30.217 -3.574 9.199 1.00 61.43 33 ALA A N 8
ATOM 4738 C CA . ALA A 1 33 ? -29.585 -4.178 10.365 1.00 3.33 33 ALA A CA 8
ATOM 4739 C C . ALA A 1 33 ? -28.788 -3.144 11.154 1.00 14.23 33 ALA A C 8
ATOM 4740 O O . ALA A 1 33 ? -28.896 -3.063 12.379 1.00 71.25 33 ALA A O 8
ATOM 4747 N N . THR A 1 34 ? -27.988 -2.354 10.446 1.00 44.31 34 THR A N 8
ATOM 4748 C CA . THR A 1 34 ? -27.172 -1.326 11.080 1.00 24.11 34 THR A CA 8
ATOM 4749 C C . THR A 1 34 ? -28.038 -0.205 11.642 1.00 51.34 34 THR A C 8
ATOM 4750 O O . THR A 1 34 ? -27.754 0.338 12.710 1.00 70.34 34 THR A O 8
ATOM 4761 N N . VAL A 1 35 ? -29.097 0.139 10.916 1.00 74.55 35 VAL A N 8
ATOM 4762 C CA . VAL A 1 35 ? -30.007 1.195 11.343 1.00 72.24 35 VAL A CA 8
ATOM 4763 C C . VAL A 1 35 ? -30.793 0.776 12.580 1.00 3.44 35 VAL A C 8
ATOM 4764 O O . VAL A 1 35 ? -30.987 1.568 13.503 1.00 51.43 35 VAL A O 8
ATOM 4777 N N . VAL A 1 36 ? -31.242 -0.474 12.595 1.00 73.55 36 VAL A N 8
ATOM 4778 C CA . VAL A 1 36 ? -32.006 -1.000 13.720 1.00 3.21 36 VAL A CA 8
ATOM 4779 C C . VAL A 1 36 ? -31.098 -1.303 14.907 1.00 44.44 36 VAL A C 8
ATOM 4780 O O . VAL A 1 36 ? -31.388 -0.918 16.039 1.00 0.34 36 VAL A O 8
ATOM 4793 N N . LYS A 1 37 ? -29.995 -1.995 14.639 1.00 13.24 37 LYS A N 8
ATOM 4794 C CA . LYS A 1 37 ? -29.042 -2.349 15.684 1.00 44.12 37 LYS A CA 8
ATOM 4795 C C . LYS A 1 37 ? -27.934 -1.305 15.786 1.00 62.43 37 LYS A C 8
ATOM 4796 O O . LYS A 1 37 ? -27.905 -0.506 16.722 1.00 25.30 37 LYS A O 8
ATOM 4817 N N . ARG A 1 1 ? 3.025 -0.852 -0.367 1.00 1.11 1 ARG A N 9
ATOM 4818 C CA . ARG A 1 1 ? 2.049 -1.178 -1.399 1.00 53.45 1 ARG A CA 9
ATOM 4819 C C . ARG A 1 1 ? 1.398 -2.530 -1.125 1.00 33.10 1 ARG A C 9
ATOM 4820 O O . ARG A 1 1 ? 1.843 -3.559 -1.634 1.00 12.21 1 ARG A O 9
ATOM 4841 N N . TRP A 1 2 ? 0.343 -2.520 -0.318 1.00 23.03 2 TRP A N 9
ATOM 4842 C CA . TRP A 1 2 ? -0.368 -3.746 0.025 1.00 75.21 2 TRP A CA 9
ATOM 4843 C C . TRP A 1 2 ? -1.745 -3.434 0.602 1.00 5.52 2 TRP A C 9
ATOM 4844 O O . TRP A 1 2 ? -2.757 -3.963 0.142 1.00 2.45 2 TRP A O 9
ATOM 4865 N N . LYS A 1 3 ? -1.776 -2.571 1.612 1.00 3.31 3 LYS A N 9
ATOM 4866 C CA . LYS A 1 3 ? -3.028 -2.186 2.252 1.00 50.20 3 LYS A CA 9
ATOM 4867 C C . LYS A 1 3 ? -4.049 -1.726 1.216 1.00 12.04 3 LYS A C 9
ATOM 4868 O O . LYS A 1 3 ? -4.996 -2.448 0.902 1.00 12.32 3 LYS A O 9
ATOM 4887 N N . ILE A 1 4 ? -3.850 -0.523 0.689 1.00 2.23 4 ILE A N 9
ATOM 4888 C CA . ILE A 1 4 ? -4.752 0.031 -0.313 1.00 32.14 4 ILE A CA 9
ATOM 4889 C C . ILE A 1 4 ? -4.942 -0.937 -1.476 1.00 11.51 4 ILE A C 9
ATOM 4890 O O . ILE A 1 4 ? -6.029 -1.033 -2.046 1.00 71.01 4 ILE A O 9
ATOM 4906 N N . PHE A 1 5 ? -3.878 -1.653 -1.822 1.00 42.14 5 PHE A N 9
ATOM 4907 C CA . PHE A 1 5 ? -3.927 -2.614 -2.918 1.00 21.54 5 PHE A CA 9
ATOM 4908 C C . PHE A 1 5 ? -4.983 -3.684 -2.655 1.00 24.51 5 PHE A C 9
ATOM 4909 O O . PHE A 1 5 ? -6.015 -3.732 -3.323 1.00 55.33 5 PHE A O 9
ATOM 4926 N N . LYS A 1 6 ? -4.715 -4.543 -1.677 1.00 34.13 6 LYS A N 9
ATOM 4927 C CA . LYS A 1 6 ? -5.641 -5.613 -1.323 1.00 64.12 6 LYS A CA 9
ATOM 4928 C C . LYS A 1 6 ? -7.002 -5.048 -0.932 1.00 53.12 6 LYS A C 9
ATOM 4929 O O . LYS A 1 6 ? -8.040 -5.645 -1.220 1.00 21.14 6 LYS A O 9
ATOM 4948 N N . LYS A 1 7 ? -6.992 -3.892 -0.276 1.00 60.34 7 LYS A N 9
ATOM 4949 C CA . LYS A 1 7 ? -8.226 -3.244 0.152 1.00 43.01 7 LYS A CA 9
ATOM 4950 C C . LYS A 1 7 ? -9.094 -2.880 -1.048 1.00 71.02 7 LYS A C 9
ATOM 4951 O O . LYS A 1 7 ? -10.196 -3.405 -1.210 1.00 52.23 7 LYS A O 9
ATOM 4970 N N . ILE A 1 8 ? -8.590 -1.981 -1.886 1.00 51.43 8 ILE A N 9
ATOM 4971 C CA . ILE A 1 8 ? -9.319 -1.550 -3.072 1.00 53.55 8 ILE A CA 9
ATOM 4972 C C . ILE A 1 8 ? -9.599 -2.725 -4.003 1.00 14.21 8 ILE A C 9
ATOM 4973 O O . ILE A 1 8 ? -10.681 -2.828 -4.580 1.00 15.33 8 ILE A O 9
ATOM 4989 N N . GLU A 1 9 ? -8.617 -3.609 -4.142 1.00 60.52 9 GLU A N 9
ATOM 4990 C CA . GLU A 1 9 ? -8.759 -4.779 -5.002 1.00 40.52 9 GLU A CA 9
ATOM 4991 C C . GLU A 1 9 ? -9.889 -5.680 -4.513 1.00 2.02 9 GLU A C 9
ATOM 4992 O O . GLU A 1 9 ? -10.775 -6.057 -5.280 1.00 40.30 9 GLU A O 9
ATOM 5004 N N . LYS A 1 10 ? -9.850 -6.023 -3.230 1.00 14.03 10 LYS A N 9
ATOM 5005 C CA . LYS A 1 10 ? -10.870 -6.879 -2.635 1.00 62.43 10 LYS A CA 9
ATOM 5006 C C . LYS A 1 10 ? -12.225 -6.180 -2.617 1.00 11.30 10 LYS A C 9
ATOM 5007 O O . LYS A 1 10 ? -13.210 -6.699 -3.143 1.00 10.34 10 LYS A O 9
ATOM 5026 N N . VAL A 1 11 ? -12.268 -4.998 -2.010 1.00 1.02 11 VAL A N 9
ATOM 5027 C CA . VAL A 1 11 ? -13.502 -4.226 -1.926 1.00 1.04 11 VAL A CA 9
ATOM 5028 C C . VAL A 1 11 ? -14.083 -3.966 -3.311 1.00 33.52 11 VAL A C 9
ATOM 5029 O O . VAL A 1 11 ? -15.297 -3.848 -3.474 1.00 60.20 11 VAL A O 9
ATOM 5042 N N . GLY A 1 12 ? -13.208 -3.879 -4.308 1.00 24.43 12 GLY A N 9
ATOM 5043 C CA . GLY A 1 12 ? -13.653 -3.635 -5.667 1.00 41.10 12 GLY A CA 9
ATOM 5044 C C . GLY A 1 12 ? -14.317 -4.848 -6.287 1.00 21.42 12 GLY A C 9
ATOM 5045 O O . GLY A 1 12 ? -15.313 -4.723 -7.000 1.00 24.11 12 GLY A O 9
ATOM 5049 N N . ARG A 1 13 ? -13.764 -6.026 -6.016 1.00 61.33 13 ARG A N 9
ATOM 5050 C CA . ARG A 1 13 ? -14.307 -7.267 -6.555 1.00 73.21 13 ARG A CA 9
ATOM 5051 C C . ARG A 1 13 ? -15.514 -7.730 -5.743 1.00 65.23 13 ARG A C 9
ATOM 5052 O O . ARG A 1 13 ? -16.439 -8.338 -6.280 1.00 22.02 13 ARG A O 9
ATOM 5073 N N . ASN A 1 14 ? -15.495 -7.439 -4.447 1.00 1.53 14 ASN A N 9
ATOM 5074 C CA . ASN A 1 14 ? -16.586 -7.826 -3.560 1.00 54.14 14 ASN A CA 9
ATOM 5075 C C . ASN A 1 14 ? -17.918 -7.282 -4.068 1.00 13.54 14 ASN A C 9
ATOM 5076 O O . ASN A 1 14 ? -18.807 -8.042 -4.451 1.00 31.54 14 ASN A O 9
ATOM 5087 N N . VAL A 1 15 ? -18.049 -5.959 -4.068 1.00 12.31 15 VAL A N 9
ATOM 5088 C CA . VAL A 1 15 ? -19.271 -5.311 -4.530 1.00 34.45 15 VAL A CA 9
ATOM 5089 C C . VAL A 1 15 ? -19.673 -5.818 -5.910 1.00 55.53 15 VAL A C 9
ATOM 5090 O O . VAL A 1 15 ? -20.799 -6.274 -6.112 1.00 0.21 15 VAL A O 9
ATOM 5103 N N . ARG A 1 16 ? -18.746 -5.734 -6.858 1.00 62.03 16 ARG A N 9
ATOM 5104 C CA . ARG A 1 16 ? -19.004 -6.183 -8.221 1.00 44.02 16 ARG A CA 9
ATOM 5105 C C . ARG A 1 16 ? -19.549 -7.608 -8.230 1.00 62.11 16 ARG A C 9
ATOM 5106 O O . ARG A 1 16 ? -20.660 -7.856 -8.700 1.00 45.51 16 ARG A O 9
ATOM 5127 N N . ASP A 1 17 ? -18.760 -8.541 -7.708 1.00 40.14 17 ASP A N 9
ATOM 5128 C CA . ASP A 1 17 ? -19.163 -9.941 -7.656 1.00 34.44 17 ASP A CA 9
ATOM 5129 C C . ASP A 1 17 ? -20.520 -10.091 -6.974 1.00 52.25 17 ASP A C 9
ATOM 5130 O O . ASP A 1 17 ? -21.359 -10.881 -7.406 1.00 10.42 17 ASP A O 9
ATOM 5139 N N . GLY A 1 18 ? -20.728 -9.327 -5.906 1.00 50.44 18 GLY A N 9
ATOM 5140 C CA . GLY A 1 18 ? -21.984 -9.390 -5.182 1.00 1.00 18 GLY A CA 9
ATOM 5141 C C . GLY A 1 18 ? -23.159 -8.918 -6.016 1.00 23.42 18 GLY A C 9
ATOM 5142 O O . GLY A 1 18 ? -24.223 -9.537 -6.006 1.00 14.13 18 GLY A O 9
ATOM 5146 N N . ILE A 1 19 ? -22.966 -7.820 -6.738 1.00 53.11 19 ILE A N 9
ATOM 5147 C CA . ILE A 1 19 ? -24.019 -7.266 -7.580 1.00 71.15 19 ILE A CA 9
ATOM 5148 C C . ILE A 1 19 ? -24.255 -8.137 -8.810 1.00 22.12 19 ILE A C 9
ATOM 5149 O O . ILE A 1 19 ? -25.388 -8.288 -9.268 1.00 21.45 19 ILE A O 9
ATOM 5165 N N . ILE A 1 20 ? -23.178 -8.709 -9.338 1.00 51.33 20 ILE A N 9
ATOM 5166 C CA . ILE A 1 20 ? -23.268 -9.567 -10.513 1.00 33.33 20 ILE A CA 9
ATOM 5167 C C . ILE A 1 20 ? -23.892 -10.914 -10.163 1.00 12.04 20 ILE A C 9
ATOM 5168 O O . ILE A 1 20 ? -24.748 -11.422 -10.887 1.00 52.34 20 ILE A O 9
ATOM 5184 N N . LYS A 1 21 ? -23.459 -11.488 -9.045 1.00 40.22 21 LYS A N 9
ATOM 5185 C CA . LYS A 1 21 ? -23.976 -12.775 -8.595 1.00 52.42 21 LYS A CA 9
ATOM 5186 C C . LYS A 1 21 ? -25.408 -12.638 -8.087 1.00 1.11 21 LYS A C 9
ATOM 5187 O O . LYS A 1 21 ? -26.350 -13.107 -8.724 1.00 52.15 21 LYS A O 9
ATOM 5206 N N . ALA A 1 22 ? -25.563 -11.991 -6.936 1.00 73.42 22 ALA A N 9
ATOM 5207 C CA . ALA A 1 22 ? -26.880 -11.790 -6.345 1.00 33.11 22 ALA A CA 9
ATOM 5208 C C . ALA A 1 22 ? -27.514 -10.496 -6.844 1.00 74.45 22 ALA A C 9
ATOM 5209 O O . ALA A 1 22 ? -28.435 -10.520 -7.661 1.00 3.55 22 ALA A O 9
ATOM 5216 N N . GLY A 1 23 ? -27.016 -9.368 -6.348 1.00 60.01 23 GLY A N 9
ATOM 5217 C CA . GLY A 1 23 ? -27.547 -8.080 -6.755 1.00 61.23 23 GLY A CA 9
ATOM 5218 C C . GLY A 1 23 ? -27.575 -7.079 -5.618 1.00 3.31 23 GLY A C 9
ATOM 5219 O O . GLY A 1 23 ? -26.793 -6.128 -5.580 1.00 72.03 23 GLY A O 9
ATOM 5223 N N . PRO A 1 24 ? -28.494 -7.286 -4.664 1.00 31.33 24 PRO A N 9
ATOM 5224 C CA . PRO A 1 24 ? -28.644 -6.404 -3.503 1.00 4.41 24 PRO A CA 9
ATOM 5225 C C . PRO A 1 24 ? -27.471 -6.516 -2.535 1.00 0.24 24 PRO A C 9
ATOM 5226 O O . PRO A 1 24 ? -27.359 -7.490 -1.791 1.00 11.33 24 PRO A O 9
ATOM 5237 N N . ALA A 1 25 ? -26.599 -5.513 -2.549 1.00 54.42 25 ALA A N 9
ATOM 5238 C CA . ALA A 1 25 ? -25.437 -5.498 -1.670 1.00 44.04 25 ALA A CA 9
ATOM 5239 C C . ALA A 1 25 ? -25.700 -4.657 -0.426 1.00 22.44 25 ALA A C 9
ATOM 5240 O O . ALA A 1 25 ? -25.090 -4.873 0.622 1.00 41.12 25 ALA A O 9
ATOM 5247 N N . VAL A 1 26 ? -26.612 -3.698 -0.547 1.00 44.31 26 VAL A N 9
ATOM 5248 C CA . VAL A 1 26 ? -26.956 -2.825 0.569 1.00 42.53 26 VAL A CA 9
ATOM 5249 C C . VAL A 1 26 ? -27.303 -3.634 1.813 1.00 1.11 26 VAL A C 9
ATOM 5250 O O . VAL A 1 26 ? -26.672 -3.485 2.859 1.00 1.30 26 VAL A O 9
ATOM 5263 N N . ALA A 1 27 ? -28.311 -4.492 1.692 1.00 4.11 27 ALA A N 9
ATOM 5264 C CA . ALA A 1 27 ? -28.740 -5.327 2.807 1.00 74.45 27 ALA A CA 9
ATOM 5265 C C . ALA A 1 27 ? -27.578 -6.143 3.362 1.00 5.40 27 ALA A C 9
ATOM 5266 O O . ALA A 1 27 ? -27.346 -6.169 4.571 1.00 75.31 27 ALA A O 9
ATOM 5273 N N . VAL A 1 28 ? -26.848 -6.807 2.471 1.00 31.35 28 VAL A N 9
ATOM 5274 C CA . VAL A 1 28 ? -25.708 -7.623 2.873 1.00 75.40 28 VAL A CA 9
ATOM 5275 C C . VAL A 1 28 ? -24.691 -6.800 3.654 1.00 1.22 28 VAL A C 9
ATOM 5276 O O . VAL A 1 28 ? -24.450 -7.048 4.836 1.00 74.43 28 VAL A O 9
ATOM 5289 N N . VAL A 1 29 ? -24.095 -5.817 2.986 1.00 13.34 29 VAL A N 9
ATOM 5290 C CA . VAL A 1 29 ? -23.104 -4.954 3.618 1.00 30.22 29 VAL A CA 9
ATOM 5291 C C . VAL A 1 29 ? -23.637 -4.367 4.920 1.00 24.25 29 VAL A C 9
ATOM 5292 O O . VAL A 1 29 ? -22.981 -4.438 5.959 1.00 14.03 29 VAL A O 9
ATOM 5305 N N . GLY A 1 30 ? -24.831 -3.787 4.857 1.00 34.10 30 GLY A N 9
ATOM 5306 C CA . GLY A 1 30 ? -25.433 -3.196 6.038 1.00 23.12 30 GLY A CA 9
ATOM 5307 C C . GLY A 1 30 ? -25.574 -4.189 7.175 1.00 11.41 30 GLY A C 9
ATOM 5308 O O . GLY A 1 30 ? -25.005 -3.996 8.249 1.00 11.11 30 GLY A O 9
ATOM 5312 N N . GLN A 1 31 ? -26.336 -5.252 6.939 1.00 1.11 31 GLN A N 9
ATOM 5313 C CA . GLN A 1 31 ? -26.552 -6.277 7.954 1.00 41.44 31 GLN A CA 9
ATOM 5314 C C . GLN A 1 31 ? -25.224 -6.781 8.509 1.00 71.32 31 GLN A C 9
ATOM 5315 O O . GLN A 1 31 ? -24.988 -6.736 9.716 1.00 6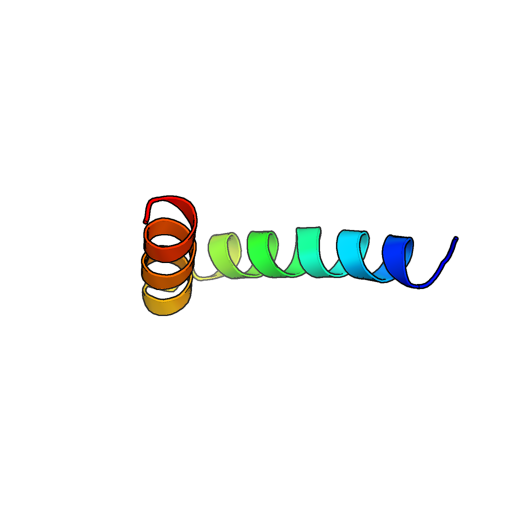4.34 31 GLN A O 9
ATOM 5329 N N . ALA A 1 32 ? -24.361 -7.262 7.620 1.00 71.12 32 ALA A N 9
ATOM 5330 C CA . ALA A 1 32 ? -23.057 -7.774 8.021 1.00 44.20 32 ALA A CA 9
ATOM 5331 C C . ALA A 1 32 ? -22.298 -6.748 8.857 1.00 61.53 32 ALA A C 9
ATOM 5332 O O . ALA A 1 32 ? -21.878 -7.035 9.977 1.00 33.44 32 ALA A O 9
ATOM 5339 N N . ALA A 1 33 ? -22.125 -5.552 8.304 1.00 70.55 33 ALA A N 9
ATOM 5340 C CA . ALA A 1 33 ? -21.418 -4.484 8.999 1.00 61.31 33 ALA A CA 9
ATOM 5341 C C . ALA A 1 33 ? -22.033 -4.220 10.369 1.00 21.01 33 ALA A C 9
ATOM 5342 O O . ALA A 1 33 ? -21.320 -4.036 11.357 1.00 53.25 33 ALA A O 9
ATOM 5349 N N . THR A 1 34 ? -23.361 -4.202 10.423 1.00 11.21 34 THR A N 9
ATOM 5350 C CA . THR A 1 34 ? -24.072 -3.958 11.672 1.00 71.13 34 THR A CA 9
ATOM 5351 C C . THR A 1 34 ? -23.837 -5.088 12.668 1.00 44.40 34 THR A C 9
ATOM 5352 O O . THR A 1 34 ? -23.629 -4.847 13.857 1.00 10.33 34 THR A O 9
ATOM 5363 N N . VAL A 1 35 ? -23.869 -6.322 12.175 1.00 13.31 35 VAL A N 9
ATOM 5364 C CA . VAL A 1 35 ? -23.657 -7.489 13.022 1.00 35.24 35 VAL A CA 9
ATOM 5365 C C . VAL A 1 35 ? -22.216 -7.558 13.513 1.00 2.43 35 VAL A C 9
ATOM 5366 O O . VAL A 1 35 ? -21.955 -7.929 14.658 1.00 71.23 35 VAL A O 9
ATOM 5379 N N . VAL A 1 36 ? -21.281 -7.196 12.640 1.00 52.20 36 VAL A N 9
ATOM 5380 C CA . VAL A 1 36 ? -19.865 -7.214 12.985 1.00 64.34 36 VAL A CA 9
ATOM 5381 C C . VAL A 1 36 ? -19.512 -6.063 13.920 1.00 24.41 36 VAL A C 9
ATOM 5382 O O . VAL A 1 36 ? -18.786 -6.244 14.898 1.00 12.44 36 VAL A O 9
ATOM 5395 N N . LYS A 1 37 ? -20.030 -4.879 13.613 1.00 3.15 37 LYS A N 9
ATOM 5396 C CA . LYS A 1 37 ? -19.772 -3.697 14.427 1.00 42.30 37 LYS A CA 9
ATOM 5397 C C . LYS A 1 37 ? -20.467 -3.805 15.780 1.00 22.35 37 LYS A C 9
ATOM 5398 O O . LYS A 1 37 ? -19.814 -3.946 16.815 1.00 61.11 37 LYS A O 9
ATOM 5419 N N . ARG A 1 1 ? 1.075 -5.349 -4.725 1.00 31.13 1 ARG A N 10
ATOM 5420 C CA . ARG A 1 1 ? 1.502 -5.966 -3.475 1.00 24.31 1 ARG A CA 10
ATOM 5421 C C . ARG A 1 1 ? 1.668 -4.917 -2.379 1.00 73.32 1 ARG A C 10
ATOM 5422 O O . ARG A 1 1 ? 2.771 -4.694 -1.882 1.00 22.15 1 ARG A O 10
ATOM 5443 N N . TRP A 1 2 ? 0.564 -4.277 -2.009 1.00 64.24 2 TRP A N 10
ATOM 5444 C CA . TRP A 1 2 ? 0.587 -3.251 -0.973 1.00 24.21 2 TRP A CA 10
ATOM 5445 C C . TRP A 1 2 ? -0.741 -3.203 -0.226 1.00 3.53 2 TRP A C 10
ATOM 5446 O O . TRP A 1 2 ? -1.743 -3.752 -0.683 1.00 62.43 2 TRP A O 10
ATOM 5467 N N . LYS A 1 3 ? -0.742 -2.541 0.927 1.00 55.14 3 LYS A N 10
ATOM 5468 C CA . LYS A 1 3 ? -1.948 -2.419 1.737 1.00 12.34 3 LYS A CA 10
ATOM 5469 C C . LYS A 1 3 ? -3.087 -1.806 0.929 1.00 14.44 3 LYS A C 10
ATOM 5470 O O . LYS A 1 3 ? -4.087 -2.467 0.648 1.00 61.34 3 LYS A O 10
ATOM 5489 N N . ILE A 1 4 ? -2.929 -0.539 0.559 1.00 72.41 4 ILE A N 10
ATOM 5490 C CA . ILE A 1 4 ? -3.944 0.161 -0.219 1.00 23.11 4 ILE A CA 10
ATOM 5491 C C . ILE A 1 4 ? -4.327 -0.633 -1.463 1.00 51.34 4 ILE A C 10
ATOM 5492 O O . ILE A 1 4 ? -5.507 -0.869 -1.723 1.00 12.10 4 ILE A O 10
ATOM 5508 N N . PHE A 1 5 ? -3.322 -1.043 -2.229 1.00 60.45 5 PHE A N 10
ATOM 5509 C CA . PHE A 1 5 ? -3.553 -1.812 -3.447 1.00 53.10 5 PHE A CA 10
ATOM 5510 C C . PHE A 1 5 ? -4.425 -3.031 -3.163 1.00 75.31 5 PHE A C 10
ATOM 5511 O O . PHE A 1 5 ? -5.532 -3.154 -3.690 1.00 24.45 5 PHE A O 10
ATOM 5528 N N . LYS A 1 6 ? -3.919 -3.932 -2.327 1.00 52.52 6 LYS A N 10
ATOM 5529 C CA . LYS A 1 6 ? -4.650 -5.142 -1.971 1.00 51.11 6 LYS A CA 10
ATOM 5530 C C . LYS A 1 6 ? -6.043 -4.803 -1.451 1.00 54.00 6 LYS A C 10
ATOM 5531 O O . LYS A 1 6 ? -7.022 -5.472 -1.785 1.00 2.32 6 LYS A O 10
ATOM 5550 N N . LYS A 1 7 ? -6.127 -3.759 -0.633 1.00 21.41 7 LYS A N 10
ATOM 5551 C CA . LYS A 1 7 ? -7.401 -3.329 -0.068 1.00 45.04 7 LYS A CA 10
ATOM 5552 C C . LYS A 1 7 ? -8.375 -2.925 -1.170 1.00 40.40 7 LYS A C 10
ATOM 5553 O O . LYS A 1 7 ? -9.388 -3.589 -1.390 1.00 31.12 7 LYS A O 10
ATOM 5572 N N . ILE A 1 8 ? -8.061 -1.833 -1.860 1.00 32.22 8 ILE A N 10
ATOM 5573 C CA . ILE A 1 8 ? -8.908 -1.343 -2.940 1.00 73.00 8 ILE A CA 10
ATOM 5574 C C . ILE A 1 8 ? -9.216 -2.450 -3.943 1.00 13.05 8 ILE A C 10
ATOM 5575 O O . ILE A 1 8 ? -10.349 -2.584 -4.405 1.00 44.42 8 ILE A O 10
ATOM 5591 N N . GLU A 1 9 ? -8.201 -3.242 -4.272 1.00 22.10 9 GLU A N 10
ATOM 5592 C CA . GLU A 1 9 ? -8.364 -4.339 -5.219 1.00 52.42 9 GLU A CA 10
ATOM 5593 C C . GLU A 1 9 ? -9.363 -5.366 -4.695 1.00 32.11 9 GLU A C 10
ATOM 5594 O O . GLU A 1 9 ? -10.298 -5.754 -5.396 1.00 30.32 9 GLU A O 10
ATOM 5606 N N . LYS A 1 10 ? -9.158 -5.803 -3.457 1.00 74.51 10 LYS A N 10
ATOM 5607 C CA . LYS A 1 10 ? -10.040 -6.785 -2.836 1.00 63.23 10 LYS A CA 10
ATOM 5608 C C . LYS A 1 10 ? -11.453 -6.231 -2.688 1.00 50.12 10 LYS A C 10
ATOM 5609 O O . LYS A 1 10 ? -12.410 -6.794 -3.220 1.00 13.25 10 LYS A O 10
ATOM 5628 N N . VAL A 1 11 ? -11.576 -5.123 -1.964 1.00 35.12 11 VAL A N 10
ATOM 5629 C CA . VAL A 1 11 ? -12.873 -4.491 -1.748 1.00 64.13 11 VAL A CA 10
ATOM 5630 C C . VAL A 1 11 ? -13.599 -4.263 -3.069 1.00 11.30 11 VAL A C 10
ATOM 5631 O O . VAL A 1 11 ? -14.802 -4.498 -3.177 1.00 23.31 11 VAL A O 10
ATOM 5644 N N . GLY A 1 12 ? -12.859 -3.802 -4.073 1.00 73.13 12 GLY A N 10
ATOM 5645 C CA . GLY A 1 12 ? -13.450 -3.550 -5.375 1.00 2.44 12 GLY A CA 10
ATOM 5646 C C . GLY A 1 12 ? -14.112 -4.781 -5.960 1.00 23.32 12 GLY A C 10
ATOM 5647 O O . GLY A 1 12 ? -15.196 -4.697 -6.536 1.00 53.21 12 GLY A O 10
ATOM 5651 N N . ARG A 1 13 ? -13.457 -5.929 -5.813 1.00 53.25 13 ARG A N 10
ATOM 5652 C CA . ARG A 1 13 ? -13.988 -7.183 -6.335 1.00 2.33 13 ARG A CA 10
ATOM 5653 C C . ARG A 1 13 ? -15.064 -7.744 -5.410 1.00 22.13 13 ARG A C 10
ATOM 5654 O O . ARG A 1 13 ? -16.032 -8.351 -5.865 1.00 32.03 13 ARG A O 10
ATOM 5675 N N . ASN A 1 14 ? -14.886 -7.537 -4.109 1.00 44.10 14 ASN A N 10
ATOM 5676 C CA . ASN A 1 14 ? -15.840 -8.023 -3.120 1.00 35.22 14 ASN A CA 10
ATOM 5677 C C . ASN A 1 14 ? -17.247 -7.518 -3.427 1.00 61.11 14 ASN A C 10
ATOM 5678 O O . ASN A 1 14 ? -18.177 -8.306 -3.602 1.00 43.24 14 ASN A O 10
ATOM 5689 N N . VAL A 1 15 ? -17.395 -6.199 -3.492 1.00 11.34 15 VAL A N 10
ATOM 5690 C CA . VAL A 1 15 ? -18.687 -5.588 -3.779 1.00 52.45 15 VAL A CA 10
ATOM 5691 C C . VAL A 1 15 ? -19.310 -6.186 -5.036 1.00 12.42 15 VAL A C 10
ATOM 5692 O O . VAL A 1 15 ? -20.394 -6.768 -4.987 1.00 24.32 15 VAL A O 10
ATOM 5705 N N . ARG A 1 16 ? -18.618 -6.038 -6.161 1.00 11.13 16 ARG A N 10
ATOM 5706 C CA . ARG A 1 16 ? -19.104 -6.563 -7.431 1.00 43.11 16 ARG A CA 10
ATOM 5707 C C . ARG A 1 16 ? -19.481 -8.036 -7.302 1.00 44.12 16 ARG A C 10
ATOM 5708 O O . ARG A 1 16 ? -20.614 -8.424 -7.585 1.00 52.11 16 ARG A O 10
ATOM 5729 N N . ASP A 1 17 ? -18.523 -8.851 -6.874 1.00 41.21 17 ASP A N 10
ATOM 5730 C CA . ASP A 1 17 ? -18.754 -10.281 -6.707 1.00 60.01 17 ASP A CA 10
ATOM 5731 C C . ASP A 1 17 ? -19.998 -10.535 -5.862 1.00 31.43 17 ASP A C 10
ATOM 5732 O O . ASP A 1 17 ? -20.796 -11.421 -6.164 1.00 73.24 17 ASP A O 10
ATOM 5741 N N . GLY A 1 18 ? -20.156 -9.752 -4.799 1.00 2.01 18 GLY A N 10
ATOM 5742 C CA . GLY A 1 18 ? -21.304 -9.909 -3.925 1.00 71.15 18 GLY A CA 10
ATOM 5743 C C . GLY A 1 18 ? -22.602 -9.502 -4.595 1.00 23.11 18 GLY A C 10
ATOM 5744 O O . GLY A 1 18 ? -23.624 -10.171 -4.440 1.00 10.23 18 GLY A O 10
ATOM 5748 N N . ILE A 1 19 ? -22.562 -8.402 -5.340 1.00 20.54 19 ILE A N 10
ATOM 5749 C CA . ILE A 1 19 ? -23.744 -7.908 -6.034 1.00 51.40 19 ILE A CA 10
ATOM 5750 C C . ILE A 1 19 ? -24.151 -8.847 -7.164 1.00 50.24 19 ILE A C 10
ATOM 5751 O O . ILE A 1 19 ? -25.339 -9.059 -7.411 1.00 64.12 19 ILE A O 10
ATOM 5767 N N . ILE A 1 20 ? -23.158 -9.408 -7.847 1.00 13.45 20 ILE A N 10
ATOM 5768 C CA . ILE A 1 20 ? -23.413 -10.327 -8.949 1.00 11.32 20 ILE A CA 10
ATOM 5769 C C . ILE A 1 20 ? -23.817 -11.704 -8.434 1.00 22.11 20 ILE A C 10
ATOM 5770 O O . ILE A 1 20 ? -24.790 -12.294 -8.904 1.00 21.34 20 ILE A O 10
ATOM 5786 N N . LYS A 1 21 ? -23.064 -12.211 -7.464 1.00 23.03 21 LYS A N 10
ATOM 5787 C CA . LYS A 1 21 ? -23.343 -13.518 -6.881 1.00 15.01 21 LYS A CA 10
ATOM 5788 C C . LYS A 1 21 ? -24.799 -13.614 -6.435 1.00 21.53 21 LYS A C 10
ATOM 5789 O O . LYS A 1 21 ? -25.599 -14.323 -7.044 1.00 70.33 21 LYS A O 10
ATOM 5808 N N . ALA A 1 22 ? -25.135 -12.896 -5.368 1.00 50.04 22 ALA A N 10
ATOM 5809 C CA . ALA A 1 22 ? -26.495 -12.898 -4.843 1.00 62.34 22 ALA A CA 10
ATOM 5810 C C . ALA A 1 22 ? -27.263 -11.665 -5.304 1.00 54.53 22 ALA A C 10
ATOM 5811 O O . ALA A 1 22 ? -28.193 -11.763 -6.104 1.00 32.22 22 ALA A O 10
ATOM 5818 N N . GLY A 1 23 ? -26.869 -10.502 -4.794 1.00 3.12 23 GLY A N 10
ATOM 5819 C CA . GLY A 1 23 ? -27.532 -9.266 -5.164 1.00 51.54 23 GLY A CA 10
ATOM 5820 C C . GLY A 1 23 ? -27.019 -8.074 -4.380 1.00 20.42 23 GLY A C 10
ATOM 5821 O O . GLY A 1 23 ? -26.112 -8.191 -3.555 1.00 34.21 23 GLY A O 10
ATOM 5825 N N . PRO A 1 24 ? -27.605 -6.895 -4.636 1.00 64.31 24 PRO A N 10
ATOM 5826 C CA . PRO A 1 24 ? -27.216 -5.655 -3.959 1.00 12.34 24 PRO A CA 10
ATOM 5827 C C . PRO A 1 24 ? -27.620 -5.646 -2.488 1.00 62.51 24 PRO A C 10
ATOM 5828 O O . PRO A 1 24 ? -26.935 -5.060 -1.650 1.00 71.42 24 PRO A O 10
ATOM 5839 N N . ALA A 1 25 ? -28.735 -6.301 -2.182 1.00 12.23 25 ALA A N 10
ATOM 5840 C CA . ALA A 1 25 ? -29.228 -6.371 -0.812 1.00 11.43 25 ALA A CA 10
ATOM 5841 C C . ALA A 1 25 ? -28.138 -6.853 0.140 1.00 54.41 25 ALA A C 10
ATOM 5842 O O . ALA A 1 25 ? -28.097 -6.456 1.305 1.00 50.25 25 ALA A O 10
ATOM 5849 N N . VAL A 1 26 ? -27.257 -7.711 -0.363 1.00 72.42 26 VAL A N 10
ATOM 5850 C CA . VAL A 1 26 ? -26.167 -8.248 0.442 1.00 5.53 26 VAL A CA 10
ATOM 5851 C C . VAL A 1 26 ? -25.357 -7.128 1.086 1.00 1.41 26 VAL A C 10
ATOM 5852 O O . VAL A 1 26 ? -25.305 -7.010 2.310 1.00 62.10 26 VAL A O 10
ATOM 5865 N N . ALA A 1 27 ? -24.727 -6.306 0.253 1.00 63.22 27 ALA A N 10
ATOM 5866 C CA . ALA A 1 27 ? -23.921 -5.193 0.741 1.00 73.55 27 ALA A CA 10
ATOM 5867 C C . ALA A 1 27 ? -24.728 -4.301 1.678 1.00 21.40 27 ALA A C 10
ATOM 5868 O O . ALA A 1 27 ? -24.251 -3.913 2.745 1.00 74.23 27 ALA A O 10
ATOM 5875 N N . VAL A 1 28 ? -25.952 -3.979 1.273 1.00 52.10 28 VAL A N 10
ATOM 5876 C CA . VAL A 1 28 ? -26.825 -3.132 2.077 1.00 34.53 28 VAL A CA 10
ATOM 5877 C C . VAL A 1 28 ? -27.047 -3.730 3.462 1.00 31.50 28 VAL A C 10
ATOM 5878 O O . VAL A 1 28 ? -26.623 -3.164 4.470 1.00 74.42 28 VAL A O 10
ATOM 5891 N N . VAL A 1 29 ? -27.714 -4.880 3.505 1.00 51.44 29 VAL A N 10
ATOM 5892 C CA . VAL A 1 29 ? -27.991 -5.556 4.766 1.00 72.42 29 VAL A CA 10
ATOM 5893 C C . VAL A 1 29 ? -26.714 -5.760 5.572 1.00 23.25 29 VAL A C 10
ATOM 5894 O O . VAL A 1 29 ? -26.653 -5.425 6.755 1.00 74.13 29 VAL A O 10
ATOM 5907 N N . GLY A 1 30 ? -25.692 -6.312 4.924 1.00 34.21 30 GLY A N 10
ATOM 5908 C CA . GLY A 1 30 ? -24.429 -6.551 5.597 1.00 62.14 30 GLY A CA 10
ATOM 5909 C C . GLY A 1 30 ? -23.852 -5.291 6.211 1.00 64.13 30 GLY A C 10
ATOM 5910 O O . GLY A 1 30 ? -23.621 -5.231 7.418 1.00 35.51 30 GLY A O 10
ATOM 5914 N N . GLN A 1 31 ? -23.616 -4.283 5.377 1.00 1.13 31 GLN A N 10
ATOM 5915 C CA . GLN A 1 31 ? -23.059 -3.019 5.846 1.00 34.30 31 GLN A CA 10
ATOM 5916 C C . GLN A 1 31 ? -23.886 -2.454 6.997 1.00 64.13 31 GLN A C 10
ATOM 5917 O O . GLN A 1 31 ? -23.371 -2.230 8.092 1.00 43.13 31 GLN A O 10
ATOM 5931 N N . ALA A 1 32 ? -25.169 -2.226 6.740 1.00 15.34 32 ALA A N 10
ATOM 5932 C CA . ALA A 1 32 ? -26.067 -1.688 7.755 1.00 31.23 32 ALA A CA 10
ATOM 5933 C C . ALA A 1 32 ? -25.997 -2.507 9.039 1.00 32.45 32 ALA A C 10
ATOM 5934 O O . ALA A 1 32 ? -25.732 -1.971 10.115 1.00 31.51 32 ALA A O 10
ATOM 5941 N N . ALA A 1 33 ? -26.237 -3.809 8.919 1.00 34.04 33 ALA A N 10
ATOM 5942 C CA . ALA A 1 33 ? -26.200 -4.702 10.071 1.00 72.13 33 ALA A CA 10
ATOM 5943 C C . ALA A 1 33 ? -24.874 -4.584 10.814 1.00 31.33 33 ALA A C 10
ATOM 5944 O O . ALA A 1 33 ? -24.842 -4.525 12.044 1.00 53.00 33 ALA A O 10
ATOM 5951 N N . THR A 1 34 ? -23.779 -4.552 10.061 1.00 52.42 34 THR A N 10
ATOM 5952 C CA . THR A 1 34 ? -22.450 -4.443 10.649 1.00 40.15 34 THR A CA 10
ATOM 5953 C C . THR A 1 34 ? -22.274 -3.110 11.368 1.00 71.52 34 THR A C 10
ATOM 5954 O O . THR A 1 34 ? -21.707 -3.053 12.459 1.00 44.42 34 THR A O 10
ATOM 5965 N N . VAL A 1 35 ? -22.765 -2.041 10.750 1.00 1.54 35 VAL A N 10
ATOM 5966 C CA . VAL A 1 35 ? -22.664 -0.708 11.333 1.00 5.11 35 VAL A CA 10
ATOM 5967 C C . VAL A 1 35 ? -23.535 -0.585 12.578 1.00 3.31 35 VAL A C 10
ATOM 5968 O O . VAL A 1 35 ? -23.147 0.047 13.561 1.00 44.23 35 VAL A O 10
ATOM 5981 N N . VAL A 1 36 ? -24.715 -1.194 12.530 1.00 14.41 36 VAL A N 10
ATOM 5982 C CA . VAL A 1 36 ? -25.642 -1.154 13.655 1.00 53.11 36 VAL A CA 10
ATOM 5983 C C . VAL A 1 36 ? -25.161 -2.044 14.795 1.00 31.12 36 VAL A C 10
ATOM 5984 O O . VAL A 1 36 ? -24.974 -1.583 15.921 1.00 21.03 36 VAL A O 10
ATOM 5997 N N . LYS A 1 37 ? -24.962 -3.323 14.496 1.00 22.31 37 LYS A N 10
ATOM 5998 C CA . LYS A 1 37 ? -24.500 -4.280 15.495 1.00 73.12 37 LYS A CA 10
ATOM 5999 C C . LYS A 1 37 ? -22.988 -4.193 15.674 1.00 60.03 37 LYS A C 10
ATOM 6000 O O . LYS A 1 37 ? -22.501 -3.700 16.691 1.00 1.33 37 LYS A O 10
ATOM 6021 N N . ARG A 1 1 ? 1.315 -5.677 -5.830 1.00 70.35 1 ARG A N 11
ATOM 6022 C CA . ARG A 1 1 ? 1.566 -6.426 -4.605 1.00 30.01 1 ARG A CA 11
ATOM 6023 C C . ARG A 1 1 ? 1.849 -5.482 -3.440 1.00 34.44 1 ARG A C 11
ATOM 6024 O O . ARG A 1 1 ? 2.912 -5.544 -2.822 1.00 73.10 1 ARG A O 11
ATOM 6045 N N . TRP A 1 2 ? 0.891 -4.611 -3.146 1.00 12.43 2 TRP A N 11
ATOM 6046 C CA . TRP A 1 2 ? 1.037 -3.654 -2.055 1.00 1.42 2 TRP A CA 11
ATOM 6047 C C . TRP A 1 2 ? -0.214 -3.626 -1.183 1.00 64.13 2 TRP A C 11
ATOM 6048 O O . TRP A 1 2 ? -1.289 -4.050 -1.609 1.00 4.23 2 TRP A O 11
ATOM 6069 N N . LYS A 1 3 ? -0.067 -3.125 0.038 1.00 13.05 3 LYS A N 11
ATOM 6070 C CA . LYS A 1 3 ? -1.186 -3.041 0.970 1.00 5.53 3 LYS A CA 11
ATOM 6071 C C . LYS A 1 3 ? -2.380 -2.344 0.326 1.00 63.35 3 LYS A C 11
ATOM 6072 O O . LYS A 1 3 ? -3.444 -2.941 0.163 1.00 34.21 3 LYS A O 11
ATOM 6091 N N . ILE A 1 4 ? -2.195 -1.080 -0.041 1.00 20.52 4 ILE A N 11
ATOM 6092 C CA . ILE A 1 4 ? -3.257 -0.305 -0.670 1.00 63.12 4 ILE A CA 11
ATOM 6093 C C . ILE A 1 4 ? -3.812 -1.026 -1.894 1.00 13.32 4 ILE A C 11
ATOM 6094 O O . ILE A 1 4 ? -5.023 -1.203 -2.026 1.00 74.15 4 ILE A O 11
ATOM 6110 N N . PHE A 1 5 ? -2.919 -1.441 -2.786 1.00 3.24 5 PHE A N 11
ATOM 6111 C CA . PHE A 1 5 ? -3.319 -2.144 -3.999 1.00 12.41 5 PHE A CA 11
ATOM 6112 C C . PHE A 1 5 ? -4.210 -3.337 -3.667 1.00 54.12 5 PHE A C 11
ATOM 6113 O O . PHE A 1 5 ? -5.385 -3.370 -4.033 1.00 75.13 5 PHE A O 11
ATOM 6130 N N . LYS A 1 6 ? -3.643 -4.316 -2.972 1.00 23.43 6 LYS A N 11
ATOM 6131 C CA . LYS A 1 6 ? -4.384 -5.512 -2.589 1.00 25.52 6 LYS A CA 11
ATOM 6132 C C . LYS A 1 6 ? -5.683 -5.144 -1.881 1.00 55.00 6 LYS A C 11
ATOM 6133 O O . LYS A 1 6 ? -6.739 -5.713 -2.162 1.00 44.11 6 LYS A O 11
ATOM 6152 N N . LYS A 1 7 ? -5.601 -4.188 -0.962 1.00 51.43 7 LYS A N 11
ATOM 6153 C CA . LYS A 1 7 ? -6.771 -3.740 -0.216 1.00 21.33 7 LYS A CA 11
ATOM 6154 C C . LYS A 1 7 ? -7.860 -3.240 -1.159 1.00 70.23 7 LYS A C 11
ATOM 6155 O O . LYS A 1 7 ? -8.922 -3.853 -1.276 1.00 41.43 7 LYS A O 11
ATOM 6174 N N . ILE A 1 8 ? -7.589 -2.126 -1.831 1.00 30.04 8 ILE A N 11
ATOM 6175 C CA . ILE A 1 8 ? -8.545 -1.546 -2.766 1.00 33.35 8 ILE A CA 11
ATOM 6176 C C . ILE A 1 8 ? -9.031 -2.586 -3.770 1.00 13.31 8 ILE A C 11
ATOM 6177 O O . ILE A 1 8 ? -10.214 -2.633 -4.106 1.00 12.55 8 ILE A O 11
ATOM 6193 N N . GLU A 1 9 ? -8.110 -3.418 -4.244 1.00 70.43 9 GLU A N 11
ATOM 6194 C CA . GLU A 1 9 ? -8.446 -4.458 -5.210 1.00 22.31 9 GLU A CA 11
ATOM 6195 C C . GLU A 1 9 ? -9.447 -5.447 -4.619 1.00 4.03 9 GLU A C 11
ATOM 6196 O O . GLU A 1 9 ? -10.590 -5.533 -5.066 1.00 14.00 9 GLU A O 11
ATOM 6208 N N . LYS A 1 10 ? -9.007 -6.193 -3.610 1.00 54.44 10 LYS A N 11
ATOM 6209 C CA . LYS A 1 10 ? -9.863 -7.176 -2.956 1.00 4.52 10 LYS A CA 11
ATOM 6210 C C . LYS A 1 10 ? -11.180 -6.544 -2.518 1.00 33.42 10 LYS A C 11
ATOM 6211 O O . LYS A 1 10 ? -12.258 -7.045 -2.841 1.00 44.34 10 LYS A O 11
ATOM 6230 N N . VAL A 1 11 ? -11.087 -5.442 -1.781 1.00 53.11 11 VAL A N 11
ATOM 6231 C CA . VAL A 1 11 ? -12.272 -4.741 -1.301 1.00 52.11 11 VAL A CA 11
ATOM 6232 C C . VAL A 1 11 ? -13.162 -4.307 -2.461 1.00 23.31 11 VAL A C 11
ATOM 6233 O O . VAL A 1 11 ? -14.383 -4.244 -2.330 1.00 53.30 11 VAL A O 11
ATOM 6246 N N . GLY A 1 12 ? -12.540 -4.010 -3.598 1.00 5.22 12 GLY A N 11
ATOM 6247 C CA . GLY A 1 12 ? -13.290 -3.586 -4.765 1.00 72.13 12 GLY A CA 11
ATOM 6248 C C . GLY A 1 12 ? -13.979 -4.742 -5.462 1.00 74.34 12 GLY A C 11
ATOM 6249 O O . GLY A 1 12 ? -15.081 -4.590 -5.990 1.00 40.35 12 GLY A O 11
ATOM 6253 N N . ARG A 1 13 ? -13.329 -5.901 -5.466 1.00 34.41 13 ARG A N 11
ATOM 6254 C CA . ARG A 1 13 ? -13.885 -7.087 -6.106 1.00 75.32 13 ARG A CA 11
ATOM 6255 C C . ARG A 1 13 ? -14.922 -7.755 -5.207 1.00 51.03 13 ARG A C 11
ATOM 6256 O O . ARG A 1 13 ? -15.905 -8.316 -5.688 1.00 75.21 13 ARG A O 11
ATOM 6277 N N . ASN A 1 14 ? -14.693 -7.690 -3.900 1.00 15.14 14 ASN A N 11
ATOM 6278 C CA . ASN A 1 14 ? -15.607 -8.289 -2.933 1.00 41.03 14 ASN A CA 11
ATOM 6279 C C . ASN A 1 14 ? -17.026 -7.765 -3.130 1.00 34.55 14 ASN A C 11
ATOM 6280 O O . ASN A 1 14 ? -17.959 -8.537 -3.352 1.00 32.40 14 ASN A O 11
ATOM 6291 N N . VAL A 1 15 ? -17.182 -6.448 -3.046 1.00 53.00 15 VAL A N 11
ATOM 6292 C CA . VAL A 1 15 ? -18.487 -5.820 -3.216 1.00 32.20 15 VAL A CA 11
ATOM 6293 C C . VAL A 1 15 ? -19.157 -6.285 -4.504 1.00 70.12 15 VAL A C 11
ATOM 6294 O O . VAL A 1 15 ? -20.235 -6.879 -4.476 1.00 20.11 15 VAL A O 11
ATOM 6307 N N . ARG A 1 16 ? -18.511 -6.011 -5.633 1.00 20.12 16 ARG A N 11
ATOM 6308 C CA . ARG A 1 16 ? -19.044 -6.401 -6.932 1.00 55.44 16 ARG A CA 11
ATOM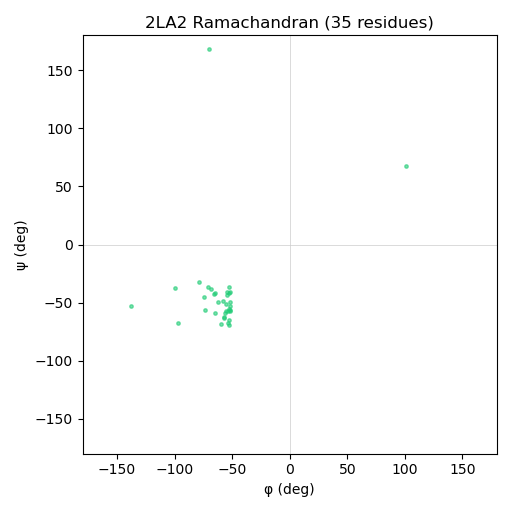 6309 C C . ARG A 1 16 ? -19.409 -7.882 -6.949 1.00 30.24 16 ARG A C 11
ATOM 6310 O O . ARG A 1 16 ? -20.551 -8.248 -7.228 1.00 0.31 16 ARG A O 11
ATOM 6331 N N . ASP A 1 17 ? -18.431 -8.730 -6.648 1.00 14.11 17 ASP A N 11
ATOM 6332 C CA . ASP A 1 17 ? -18.649 -10.172 -6.627 1.00 40.32 17 ASP A CA 11
ATOM 6333 C C . ASP A 1 17 ? -19.858 -10.527 -5.767 1.00 4.43 17 ASP A C 11
ATOM 6334 O O . ASP A 1 17 ? -20.663 -11.382 -6.132 1.00 24.32 17 ASP A O 11
ATOM 6343 N N . GLY A 1 18 ? -19.977 -9.863 -4.621 1.00 14.04 18 GLY A N 11
ATOM 6344 C CA . GLY A 1 18 ? -21.090 -10.123 -3.725 1.00 65.34 18 GLY A CA 11
ATOM 6345 C C . GLY A 1 18 ? -22.414 -9.658 -4.296 1.00 54.31 18 GLY A C 11
ATOM 6346 O O . GLY A 1 18 ? -23.427 -10.348 -4.174 1.00 41.24 18 GLY A O 11
ATOM 6350 N N . ILE A 1 19 ? -22.409 -8.484 -4.919 1.00 3.01 19 ILE A N 11
ATOM 6351 C CA . ILE A 1 19 ? -23.619 -7.927 -5.510 1.00 35.35 19 ILE A CA 11
ATOM 6352 C C . ILE A 1 19 ? -24.067 -8.743 -6.718 1.00 45.42 19 ILE A C 11
ATOM 6353 O O . ILE A 1 19 ? -25.262 -8.936 -6.941 1.00 70.11 19 ILE A O 11
ATOM 6369 N N . ILE A 1 20 ? -23.099 -9.219 -7.494 1.00 21.30 20 ILE A N 11
ATOM 6370 C CA . ILE A 1 20 ? -23.393 -10.016 -8.678 1.00 60.53 20 ILE A CA 11
ATOM 6371 C C . ILE A 1 20 ? -23.769 -11.445 -8.300 1.00 62.10 20 ILE A C 11
ATOM 6372 O O . ILE A 1 20 ? -24.752 -11.993 -8.798 1.00 72.13 20 ILE A O 11
ATOM 6388 N N . LYS A 1 21 ? -22.980 -12.043 -7.414 1.00 31.52 21 LYS A N 11
ATOM 6389 C CA . LYS A 1 21 ? -23.230 -13.408 -6.965 1.00 12.14 21 LYS A CA 11
ATOM 6390 C C . LYS A 1 21 ? -24.669 -13.567 -6.485 1.00 33.43 21 LYS A C 11
ATOM 6391 O O . LYS A 1 21 ? -25.484 -14.215 -7.141 1.00 71.12 21 LYS A O 11
ATOM 6410 N N . ALA A 1 22 ? -24.975 -12.972 -5.337 1.00 0.43 22 ALA A N 11
ATOM 6411 C CA . ALA A 1 22 ? -26.317 -13.045 -4.771 1.00 45.05 22 ALA A CA 11
ATOM 6412 C C . ALA A 1 22 ? -27.168 -11.863 -5.223 1.00 60.32 22 ALA A C 11
ATOM 6413 O O . ALA A 1 22 ? -28.107 -12.024 -6.002 1.00 1.12 22 ALA A O 11
ATOM 6420 N N . GLY A 1 23 ? -26.834 -10.675 -4.728 1.00 63.25 23 GLY A N 11
ATOM 6421 C CA . GLY A 1 23 ? -27.579 -9.484 -5.092 1.00 45.02 23 GLY A CA 11
ATOM 6422 C C . GLY A 1 23 ? -27.129 -8.260 -4.319 1.00 22.42 23 GLY A C 11
ATOM 6423 O O . GLY A 1 23 ? -26.306 -8.344 -3.407 1.00 44.21 23 GLY A O 11
ATOM 6427 N N . PRO A 1 24 ? -27.675 -7.091 -4.684 1.00 45.13 24 PRO A N 11
ATOM 6428 C CA . PRO A 1 24 ? -27.338 -5.822 -4.032 1.00 34.15 24 PRO A CA 11
ATOM 6429 C C . PRO A 1 24 ? -27.879 -5.741 -2.608 1.00 60.50 24 PRO A C 11
ATOM 6430 O O . PRO A 1 24 ? -27.278 -5.108 -1.741 1.00 13.50 24 PRO A O 11
ATOM 6441 N N . ALA A 1 25 ? -29.016 -6.388 -2.374 1.00 72.23 25 ALA A N 11
ATOM 6442 C CA . ALA A 1 25 ? -29.636 -6.391 -1.055 1.00 60.40 25 ALA A CA 11
ATOM 6443 C C . ALA A 1 25 ? -28.649 -6.847 0.014 1.00 21.31 25 ALA A C 11
ATOM 6444 O O . ALA A 1 25 ? -28.725 -6.421 1.166 1.00 15.15 25 ALA A O 11
ATOM 6451 N N . VAL A 1 26 ? -27.722 -7.717 -0.375 1.00 31.21 26 VAL A N 11
ATOM 6452 C CA . VAL A 1 26 ? -26.719 -8.231 0.550 1.00 13.15 26 VAL A CA 11
ATOM 6453 C C . VAL A 1 26 ? -25.989 -7.094 1.256 1.00 12.23 26 VAL A C 11
ATOM 6454 O O . VAL A 1 26 ? -25.889 -7.074 2.483 1.00 52.54 26 VAL A O 11
ATOM 6467 N N . ALA A 1 27 ? -25.481 -6.148 0.473 1.00 23.11 27 ALA A N 11
ATOM 6468 C CA . ALA A 1 27 ? -24.762 -5.006 1.023 1.00 3.31 27 ALA A CA 11
ATOM 6469 C C . ALA A 1 27 ? -25.700 -4.089 1.801 1.00 60.13 27 ALA A C 11
ATOM 6470 O O . ALA A 1 27 ? -25.392 -3.672 2.917 1.00 12.32 27 ALA A O 11
ATOM 6477 N N . VAL A 1 28 ? -26.846 -3.779 1.203 1.00 11.52 28 VAL A N 11
ATOM 6478 C CA . VAL A 1 28 ? -27.830 -2.911 1.840 1.00 22.22 28 VAL A CA 11
ATOM 6479 C C . VAL A 1 28 ? -28.221 -3.441 3.215 1.00 5.45 28 VAL A C 11
ATOM 6480 O O . VAL A 1 28 ? -28.355 -2.677 4.172 1.00 52.35 28 VAL A O 11
ATOM 6493 N N . VAL A 1 29 ? -28.401 -4.754 3.309 1.00 60.34 29 VAL A N 11
ATOM 6494 C CA . VAL A 1 29 ? -28.775 -5.387 4.568 1.00 62.34 29 VAL A CA 11
ATOM 6495 C C . VAL A 1 29 ? -27.570 -5.528 5.491 1.00 1.31 29 VAL A C 11
ATOM 6496 O O . VAL A 1 29 ? -27.621 -5.143 6.659 1.00 72.24 29 VAL A O 11
ATOM 6509 N N . GLY A 1 30 ? -26.484 -6.081 4.959 1.00 74.50 30 GLY A N 11
ATOM 6510 C CA . GLY A 1 30 ? -25.281 -6.263 5.749 1.00 2.32 30 GLY A CA 11
ATOM 6511 C C . GLY A 1 30 ? -24.787 -4.966 6.359 1.00 11.14 30 GLY A C 11
ATOM 6512 O O . GLY A 1 30 ? -24.567 -4.886 7.568 1.00 61.15 30 GLY A O 11
ATOM 6516 N N . GLN A 1 31 ? -24.612 -3.949 5.522 1.00 5.10 31 GLN A N 11
ATOM 6517 C CA . GLN A 1 31 ? -24.138 -2.650 5.987 1.00 71.43 31 GLN A CA 11
ATOM 6518 C C . GLN A 1 31 ? -25.026 -2.116 7.105 1.00 13.52 31 GLN A C 11
ATOM 6519 O O . GLN A 1 31 ? -24.566 -1.894 8.225 1.00 62.33 31 GLN A O 11
ATOM 6533 N N . ALA A 1 32 ? -26.302 -1.909 6.794 1.00 62.42 32 ALA A N 11
ATOM 6534 C CA . ALA A 1 32 ? -27.255 -1.402 7.773 1.00 22.01 32 ALA A CA 11
ATOM 6535 C C . ALA A 1 32 ? -27.243 -2.249 9.041 1.00 62.21 32 ALA A C 11
ATOM 6536 O O . ALA A 1 32 ? -27.177 -1.722 10.151 1.00 55.53 32 ALA A O 11
ATOM 6543 N N . ALA A 1 33 ? -27.307 -3.565 8.868 1.00 20.42 33 ALA A N 11
ATOM 6544 C CA . ALA A 1 33 ? -27.302 -4.485 9.999 1.00 71.32 33 ALA A CA 11
ATOM 6545 C C . ALA A 1 33 ? -26.051 -4.302 10.851 1.00 43.43 33 ALA A C 11
ATOM 6546 O O . ALA A 1 33 ? -26.124 -4.258 12.079 1.00 3.33 33 ALA A O 11
ATOM 6553 N N . THR A 1 34 ? -24.901 -4.195 10.191 1.00 74.32 34 THR A N 11
ATOM 6554 C CA . THR A 1 34 ? -23.634 -4.018 10.888 1.00 63.34 34 THR A CA 11
ATOM 6555 C C . THR A 1 34 ? -23.569 -2.659 11.575 1.00 70.13 34 THR A C 11
ATOM 6556 O O . THR A 1 34 ? -23.059 -2.539 12.689 1.00 71.12 34 THR A O 11
ATOM 6567 N N . VAL A 1 35 ? -24.090 -1.637 10.904 1.00 43.52 35 VAL A N 11
ATOM 6568 C CA . VAL A 1 35 ? -24.093 -0.285 11.451 1.00 23.11 35 VAL A CA 11
ATOM 6569 C C . VAL A 1 35 ? -25.035 -0.178 12.644 1.00 15.44 35 VAL A C 11
ATOM 6570 O O . VAL A 1 35 ? -24.721 0.474 13.641 1.00 74.41 35 VAL A O 11
ATOM 6583 N N . VAL A 1 36 ? -26.193 -0.822 12.537 1.00 54.42 36 VAL A N 11
ATOM 6584 C CA . VAL A 1 36 ? -27.183 -0.800 13.608 1.00 65.13 36 VAL A CA 11
ATOM 6585 C C . VAL A 1 36 ? -26.755 -1.691 14.769 1.00 70.25 36 VAL A C 11
ATOM 6586 O O . VAL A 1 36 ? -26.757 -1.268 15.925 1.00 44.44 36 VAL A O 11
ATOM 6599 N N . LYS A 1 37 ? -26.388 -2.929 14.453 1.00 14.23 37 LYS A N 11
ATOM 6600 C CA . LYS A 1 37 ? -25.956 -3.881 15.469 1.00 61.41 37 LYS A CA 11
ATOM 6601 C C . LYS A 1 37 ? -24.616 -3.466 16.069 1.00 73.42 37 LYS A C 11
ATOM 6602 O O . LYS A 1 37 ? -24.537 -3.100 17.242 1.00 71.42 37 LYS A O 11
ATOM 6623 N N . ARG A 1 1 ? 2.541 0.793 -2.131 1.00 63.12 1 ARG A N 12
ATOM 6624 C CA . ARG A 1 1 ? 3.001 0.105 -3.332 1.00 34.45 1 ARG A CA 12
ATOM 6625 C C . ARG A 1 1 ? 2.219 -1.188 -3.550 1.00 1.41 1 ARG A C 12
ATOM 6626 O O . ARG A 1 1 ? 1.738 -1.455 -4.651 1.00 13.31 1 ARG A O 12
ATOM 6647 N N . TRP A 1 2 ? 2.098 -1.985 -2.495 1.00 2.12 2 TRP A N 12
ATOM 6648 C CA . TRP A 1 2 ? 1.376 -3.250 -2.572 1.00 13.45 2 TRP A CA 12
ATOM 6649 C C . TRP A 1 2 ? 0.207 -3.269 -1.592 1.00 63.32 2 TRP A C 12
ATOM 6650 O O . TRP A 1 2 ? -0.873 -3.767 -1.909 1.00 33.41 2 TRP A O 12
ATOM 6671 N N . LYS A 1 3 ? 0.430 -2.724 -0.401 1.00 60.50 3 LYS A N 12
ATOM 6672 C CA . LYS A 1 3 ? -0.605 -2.678 0.625 1.00 3.21 3 LYS A CA 12
ATOM 6673 C C . LYS A 1 3 ? -1.871 -2.015 0.092 1.00 44.24 3 LYS A C 12
ATOM 6674 O O . LYS A 1 3 ? -2.908 -2.663 -0.054 1.00 4.34 3 LYS A O 12
ATOM 6693 N N . ILE A 1 4 ? -1.778 -0.722 -0.200 1.00 0.32 4 ILE A N 12
ATOM 6694 C CA . ILE A 1 4 ? -2.915 0.027 -0.720 1.00 34.02 4 ILE A CA 12
ATOM 6695 C C . ILE A 1 4 ? -3.524 -0.670 -1.932 1.00 14.22 4 ILE A C 12
ATOM 6696 O O . ILE A 1 4 ? -4.734 -0.891 -1.991 1.00 71.12 4 ILE A O 12
ATOM 6712 N N . PHE A 1 5 ? -2.678 -1.015 -2.896 1.00 41.03 5 PHE A N 12
ATOM 6713 C CA . PHE A 1 5 ? -3.132 -1.688 -4.107 1.00 73.15 5 PHE A CA 12
ATOM 6714 C C . PHE A 1 5 ? -3.957 -2.926 -3.765 1.00 41.43 5 PHE A C 12
ATOM 6715 O O . PHE A 1 5 ? -5.148 -2.996 -4.069 1.00 11.25 5 PHE A O 12
ATOM 6732 N N . LYS A 1 6 ? -3.314 -3.901 -3.132 1.00 11.21 6 LYS A N 12
ATOM 6733 C CA . LYS A 1 6 ? -3.986 -5.136 -2.747 1.00 24.42 6 LYS A CA 12
ATOM 6734 C C . LYS A 1 6 ? -5.247 -4.842 -1.942 1.00 13.22 6 LYS A C 12
ATOM 6735 O O . LYS A 1 6 ? -6.285 -5.474 -2.141 1.00 52.50 6 LYS A O 12
ATOM 6754 N N . LYS A 1 7 ? -5.152 -3.878 -1.033 1.00 1.53 7 LYS A N 12
ATOM 6755 C CA . LYS A 1 7 ? -6.286 -3.496 -0.199 1.00 22.40 7 LYS A CA 12
ATOM 6756 C C . LYS A 1 7 ? -7.452 -3.014 -1.055 1.00 15.31 7 LYS A C 12
ATOM 6757 O O . LYS A 1 7 ? -8.494 -3.667 -1.126 1.00 63.14 7 LYS A O 12
ATOM 6776 N N . ILE A 1 8 ? -7.271 -1.868 -1.703 1.00 24.10 8 ILE A N 12
ATOM 6777 C CA . ILE A 1 8 ? -8.308 -1.301 -2.556 1.00 5.52 8 ILE A CA 12
ATOM 6778 C C . ILE A 1 8 ? -8.807 -2.324 -3.569 1.00 70.44 8 ILE A C 12
ATOM 6779 O O . ILE A 1 8 ? -10.006 -2.421 -3.829 1.00 30.15 8 ILE A O 12
ATOM 6795 N N . GLU A 1 9 ? -7.879 -3.088 -4.138 1.00 41.41 9 GLU A N 12
ATOM 6796 C CA . GLU A 1 9 ? -8.226 -4.105 -5.123 1.00 31.41 9 GLU A CA 12
ATOM 6797 C C . GLU A 1 9 ? -9.130 -5.170 -4.509 1.00 32.40 9 GLU A C 12
ATOM 6798 O O . GLU A 1 9 ? -10.171 -5.516 -5.069 1.00 64.40 9 GLU A O 12
ATOM 6810 N N . LYS A 1 10 ? -8.725 -5.688 -3.354 1.00 12.51 10 LYS A N 12
ATOM 6811 C CA . LYS A 1 10 ? -9.497 -6.713 -2.662 1.00 10.34 10 LYS A CA 12
ATOM 6812 C C . LYS A 1 10 ? -10.842 -6.161 -2.198 1.00 63.43 10 LYS A C 12
ATOM 6813 O O . LYS A 1 10 ? -11.897 -6.670 -2.579 1.00 4.55 10 LYS A O 12
ATOM 6832 N N . VAL A 1 11 ? -10.797 -5.118 -1.376 1.00 42.11 11 VAL A N 12
ATOM 6833 C CA . VAL A 1 11 ? -12.012 -4.496 -0.863 1.00 43.12 11 VAL A CA 12
ATOM 6834 C C . VAL A 1 11 ? -12.968 -4.142 -1.996 1.00 75.22 11 VAL A C 12
ATOM 6835 O O . VAL A 1 11 ? -14.186 -4.159 -1.823 1.00 12.15 11 VAL A O 12
ATOM 6848 N N . GLY A 1 12 ? -12.408 -3.822 -3.159 1.00 30.22 12 GLY A N 12
ATOM 6849 C CA . GLY A 1 12 ? -13.226 -3.469 -4.304 1.00 60.24 12 GLY A CA 12
ATOM 6850 C C . GLY A 1 12 ? -13.960 -4.663 -4.882 1.00 52.34 12 GLY A C 12
ATOM 6851 O O . GLY A 1 12 ? -15.171 -4.610 -5.098 1.00 32.23 12 GLY A O 12
ATOM 6855 N N . ARG A 1 13 ? -13.226 -5.741 -5.136 1.00 31.12 13 ARG A N 12
ATOM 6856 C CA . ARG A 1 13 ? -13.815 -6.952 -5.695 1.00 42.24 13 ARG A CA 12
ATOM 6857 C C . ARG A 1 13 ? -14.716 -7.640 -4.675 1.00 32.05 13 ARG A C 12
ATOM 6858 O O . ARG A 1 13 ? -15.706 -8.275 -5.035 1.00 15.24 13 ARG A O 12
ATOM 6879 N N . ASN A 1 14 ? -14.365 -7.509 -3.399 1.00 61.34 14 ASN A N 12
ATOM 6880 C CA . ASN A 1 14 ? -15.141 -8.119 -2.326 1.00 74.42 14 ASN A CA 12
ATOM 6881 C C . ASN A 1 14 ? -16.596 -7.661 -2.378 1.00 44.25 14 ASN A C 12
ATOM 6882 O O . ASN A 1 14 ? -17.493 -8.441 -2.698 1.00 42.34 14 ASN A O 12
ATOM 6893 N N . VAL A 1 15 ? -16.821 -6.389 -2.062 1.00 72.54 15 VAL A N 12
ATOM 6894 C CA . VAL A 1 15 ? -18.166 -5.826 -2.075 1.00 3.42 15 VAL A CA 12
ATOM 6895 C C . VAL A 1 15 ? -18.868 -6.109 -3.398 1.00 33.02 15 VAL A C 12
ATOM 6896 O O . VAL A 1 15 ? -19.988 -6.620 -3.421 1.00 13.44 15 VAL A O 12
ATOM 6909 N N . ARG A 1 16 ? -18.203 -5.775 -4.498 1.00 44.24 16 ARG A N 12
ATOM 6910 C CA . ARG A 1 16 ? -18.764 -5.993 -5.826 1.00 45.34 16 ARG A CA 12
ATOM 6911 C C . ARG A 1 16 ? -19.240 -7.433 -5.985 1.00 74.44 16 ARG A C 12
ATOM 6912 O O . ARG A 1 16 ? -20.420 -7.684 -6.232 1.00 13.31 16 ARG A O 12
ATOM 6933 N N . ASP A 1 17 ? -18.315 -8.376 -5.843 1.00 74.22 17 ASP A N 12
ATOM 6934 C CA . ASP A 1 17 ? -18.641 -9.792 -5.970 1.00 61.15 17 ASP A CA 12
ATOM 6935 C C . ASP A 1 17 ? -19.742 -10.187 -4.991 1.00 41.30 17 ASP A C 12
ATOM 6936 O O . ASP A 1 17 ? -20.607 -11.001 -5.309 1.00 71.32 17 ASP A O 12
ATOM 6945 N N . GLY A 1 18 ? -19.702 -9.603 -3.797 1.00 23.53 18 GLY A N 12
ATOM 6946 C CA . GLY A 1 18 ? -20.700 -9.908 -2.789 1.00 14.23 18 GLY A CA 12
ATOM 6947 C C . GLY A 1 18 ? -22.089 -9.452 -3.192 1.00 4.34 18 GLY A C 12
ATOM 6948 O O . GLY A 1 18 ? -23.062 -10.188 -3.029 1.00 14.42 18 GLY A O 12
ATOM 6952 N N . ILE A 1 19 ? -22.181 -8.235 -3.717 1.00 45.30 19 ILE A N 12
ATOM 6953 C CA . ILE A 1 19 ? -23.460 -7.682 -4.143 1.00 51.14 19 ILE A CA 12
ATOM 6954 C C . ILE A 1 19 ? -23.933 -8.327 -5.442 1.00 24.33 19 ILE A C 12
ATOM 6955 O O . ILE A 1 19 ? -25.128 -8.550 -5.637 1.00 2.22 19 ILE A O 12
ATOM 6971 N N . ILE A 1 20 ? -22.987 -8.627 -6.325 1.00 44.14 20 ILE A N 12
ATOM 6972 C CA . ILE A 1 20 ? -23.306 -9.250 -7.604 1.00 0.31 20 ILE A CA 12
ATOM 6973 C C . ILE A 1 20 ? -23.731 -10.702 -7.417 1.00 33.11 20 ILE A C 12
ATOM 6974 O O . ILE A 1 20 ? -24.760 -11.132 -7.939 1.00 41.04 20 ILE A O 12
ATOM 6990 N N . LYS A 1 21 ? -22.934 -11.454 -6.666 1.00 64.43 21 LYS A N 12
ATOM 6991 C CA . LYS A 1 21 ? -23.227 -12.859 -6.406 1.00 55.32 21 LYS A CA 12
ATOM 6992 C C . LYS A 1 21 ? -24.629 -13.023 -5.827 1.00 70.01 21 LYS A C 12
ATOM 6993 O O . LYS A 1 21 ? -25.392 -13.887 -6.259 1.00 42.41 21 LYS A O 12
ATOM 7012 N N . ALA A 1 22 ? -24.962 -12.188 -4.848 1.00 65.01 22 ALA A N 12
ATOM 7013 C CA . ALA A 1 22 ? -26.272 -12.239 -4.213 1.00 34.02 22 ALA A CA 12
ATOM 7014 C C . ALA A 1 22 ? -27.340 -11.619 -5.107 1.00 75.15 22 ALA A C 12
ATOM 7015 O O . ALA A 1 22 ? -28.184 -12.322 -5.662 1.00 33.12 22 ALA A O 12
ATOM 7022 N N . GLY A 1 23 ? -27.298 -10.297 -5.243 1.00 71.13 23 GLY A N 12
ATOM 7023 C CA . GLY A 1 23 ? -28.268 -9.605 -6.071 1.00 54.02 23 GLY A CA 12
ATOM 7024 C C . GLY A 1 23 ? -28.858 -8.390 -5.382 1.00 24.43 23 GLY A C 12
ATOM 7025 O O . GLY A 1 23 ? -28.535 -7.248 -5.707 1.00 42.32 23 GLY A O 12
ATOM 7029 N N . PRO A 1 24 ? -29.745 -8.632 -4.405 1.00 51.25 24 PRO A N 12
ATOM 7030 C CA . PRO A 1 24 ? -30.400 -7.561 -3.649 1.00 14.12 24 PRO A CA 12
ATOM 7031 C C . PRO A 1 24 ? -29.434 -6.830 -2.723 1.00 42.24 24 PRO A C 12
ATOM 7032 O O . PRO A 1 24 ? -29.191 -7.262 -1.597 1.00 72.21 24 PRO A O 12
ATOM 7043 N N . ALA A 1 25 ? -28.885 -5.720 -3.206 1.00 12.31 25 ALA A N 12
ATOM 7044 C CA . ALA A 1 25 ? -27.947 -4.927 -2.421 1.00 20.44 25 ALA A CA 12
ATOM 7045 C C . ALA A 1 25 ? -28.588 -4.443 -1.125 1.00 11.14 25 ALA A C 12
ATOM 7046 O O . ALA A 1 25 ? -27.966 -4.474 -0.063 1.00 22.02 25 ALA A O 12
ATOM 7053 N N . VAL A 1 26 ? -29.836 -3.994 -1.219 1.00 21.44 26 VAL A N 12
ATOM 7054 C CA . VAL A 1 26 ? -30.562 -3.503 -0.053 1.00 64.42 26 VAL A CA 12
ATOM 7055 C C . VAL A 1 26 ? -30.550 -4.530 1.074 1.00 51.20 26 VAL A C 12
ATOM 7056 O O . VAL A 1 26 ? -30.056 -4.259 2.168 1.00 35.43 26 VAL A O 12
ATOM 7069 N N . ALA A 1 27 ? -31.097 -5.709 0.798 1.00 32.34 27 ALA A N 12
ATOM 7070 C CA . ALA A 1 27 ? -31.148 -6.778 1.788 1.00 3.15 27 ALA A CA 12
ATOM 7071 C C . ALA A 1 27 ? -29.757 -7.092 2.329 1.00 43.21 27 ALA A C 12
ATOM 7072 O O . ALA A 1 27 ? -29.553 -7.166 3.541 1.00 63.44 27 ALA A O 12
ATOM 7079 N N . VAL A 1 28 ? -28.802 -7.276 1.422 1.00 11.42 28 VAL A N 12
ATOM 7080 C CA . VAL A 1 28 ? -27.430 -7.581 1.808 1.00 22.32 28 VAL A CA 12
ATOM 7081 C C . VAL A 1 28 ? -26.874 -6.518 2.748 1.00 5.14 28 VAL A C 12
ATOM 7082 O O . VAL A 1 28 ? -26.566 -6.798 3.907 1.00 11.32 28 VAL A O 12
ATOM 7095 N N . VAL A 1 29 ? -26.747 -5.296 2.242 1.00 41.54 29 VAL A N 12
ATOM 7096 C CA . VAL A 1 29 ? -26.229 -4.188 3.036 1.00 20.45 29 VAL A CA 12
ATOM 7097 C C . VAL A 1 29 ? -26.989 -4.053 4.351 1.00 53.41 29 VAL A C 12
ATOM 7098 O O . VAL A 1 29 ? -26.390 -3.994 5.424 1.00 60.33 29 VAL A O 12
ATOM 7111 N N . GLY A 1 30 ? -28.315 -4.003 4.259 1.00 21.33 30 GLY A N 12
ATOM 7112 C CA . GLY A 1 30 ? -29.136 -3.875 5.449 1.00 74.13 30 GLY A CA 12
ATOM 7113 C C . GLY A 1 30 ? -28.863 -4.969 6.462 1.00 15.44 30 GLY A C 12
ATOM 7114 O O . GLY A 1 30 ? -28.457 -4.690 7.590 1.00 64.11 30 GLY A O 12
ATOM 7118 N N . GLN A 1 31 ? -29.089 -6.215 6.061 1.00 74.31 31 GLN A N 12
ATOM 7119 C CA . GLN A 1 31 ? -28.867 -7.354 6.944 1.00 13.13 31 GLN A CA 12
ATOM 7120 C C . GLN A 1 31 ? -27.465 -7.314 7.542 1.00 44.31 31 GLN A C 12
ATOM 7121 O O . GLN A 1 31 ? -27.299 -7.316 8.761 1.00 23.12 31 GLN A O 12
ATOM 7135 N N . ALA A 1 32 ? -26.458 -7.277 6.675 1.00 72.23 32 ALA A N 12
ATOM 7136 C CA . ALA A 1 32 ? -25.070 -7.235 7.117 1.00 40.10 32 ALA A CA 12
ATOM 7137 C C . ALA A 1 32 ? -24.846 -6.103 8.114 1.00 63.00 32 ALA A C 12
ATOM 7138 O O . ALA A 1 32 ? -24.411 -6.334 9.242 1.00 50.21 32 ALA A O 12
ATOM 7145 N N . ALA A 1 33 ? -25.144 -4.879 7.690 1.00 34.40 33 ALA A N 12
ATOM 7146 C CA . ALA A 1 33 ? -24.976 -3.712 8.547 1.00 55.05 33 ALA A CA 12
ATOM 7147 C C . ALA A 1 33 ? -25.689 -3.903 9.881 1.00 23.32 33 ALA A C 12
ATOM 7148 O O . ALA A 1 33 ? -25.148 -3.576 10.938 1.00 14.23 33 ALA A O 12
ATOM 7155 N N . THR A 1 34 ? -26.906 -4.435 9.826 1.00 20.24 34 THR A N 12
ATOM 7156 C CA . THR A 1 34 ? -27.693 -4.668 11.031 1.00 71.24 34 THR A CA 12
ATOM 7157 C C . THR A 1 34 ? -27.027 -5.702 11.931 1.00 10.14 34 THR A C 12
ATOM 7158 O O . THR A 1 34 ? -26.972 -5.535 13.150 1.00 41.21 34 THR A O 12
ATOM 7169 N N . VAL A 1 35 ? -26.521 -6.771 11.324 1.00 0.25 35 VAL A N 12
ATOM 7170 C CA . VAL A 1 35 ? -25.856 -7.831 12.072 1.00 33.41 35 VAL A CA 12
ATOM 7171 C C . VAL A 1 35 ? -24.538 -7.344 12.663 1.00 33.14 35 VAL A C 12
ATOM 7172 O O . VAL A 1 35 ? -24.174 -7.710 13.781 1.00 42.20 35 VAL A O 12
ATOM 7185 N N . VAL A 1 36 ? -23.827 -6.515 11.906 1.00 64.41 36 VAL A N 12
ATOM 7186 C CA . VAL A 1 36 ? -22.549 -5.976 12.355 1.00 1.32 36 VAL A CA 12
ATOM 7187 C C . VAL A 1 36 ? -22.748 -4.917 13.434 1.00 33.22 36 VAL A C 12
ATOM 7188 O O . VAL A 1 36 ? -22.228 -5.039 14.543 1.00 21.33 36 VAL A O 12
ATOM 7201 N N . LYS A 1 37 ? -23.506 -3.877 13.102 1.00 30.52 37 LYS A N 12
ATOM 7202 C CA . LYS A 1 37 ? -23.777 -2.797 14.043 1.00 52.45 37 LYS A CA 12
ATOM 7203 C C . LYS A 1 37 ? -24.350 -3.341 15.347 1.00 20.21 37 LYS A C 12
ATOM 7204 O O . LYS A 1 37 ? -23.821 -3.076 16.427 1.00 13.01 37 LYS A O 12
ATOM 7225 N N . ARG A 1 1 ? 2.592 -0.012 -1.664 1.00 62.14 1 ARG A N 13
ATOM 7226 C CA . ARG A 1 1 ? 3.550 -0.658 -2.555 1.00 15.54 1 ARG A CA 13
ATOM 7227 C C . ARG A 1 1 ? 2.867 -1.724 -3.406 1.00 31.11 1 ARG A C 13
ATOM 7228 O O . ARG A 1 1 ? 3.114 -1.825 -4.608 1.00 14.33 1 ARG A O 13
ATOM 7249 N N . TRP A 1 2 ? 2.009 -2.517 -2.775 1.00 21.44 2 TRP A N 13
ATOM 7250 C CA . TRP A 1 2 ? 1.291 -3.577 -3.474 1.00 63.02 2 TRP A CA 13
ATOM 7251 C C . TRP A 1 2 ? 0.310 -4.278 -2.541 1.00 24.01 2 TRP A C 13
ATOM 7252 O O . TRP A 1 2 ? -0.812 -4.599 -2.931 1.00 54.00 2 TRP A O 13
ATOM 7273 N N . LYS A 1 3 ? 0.741 -4.513 -1.306 1.00 35.21 3 LYS A N 13
ATOM 7274 C CA . LYS A 1 3 ? -0.100 -5.175 -0.315 1.00 72.24 3 LYS A CA 13
ATOM 7275 C C . LYS A 1 3 ? -1.419 -4.431 -0.137 1.00 14.43 3 LYS A C 13
ATOM 7276 O O . LYS A 1 3 ? -2.486 -4.952 -0.462 1.00 72.34 3 LYS A O 13
ATOM 7295 N N . ILE A 1 4 ? -1.339 -3.210 0.381 1.00 41.51 4 ILE A N 13
ATOM 7296 C CA . ILE A 1 4 ? -2.527 -2.393 0.600 1.00 64.32 4 ILE A CA 13
ATOM 7297 C C . ILE A 1 4 ? -3.373 -2.303 -0.666 1.00 24.33 4 ILE A C 13
ATOM 7298 O O . ILE A 1 4 ? -4.569 -2.594 -0.648 1.00 22.13 4 ILE A O 13
ATOM 7314 N N . PHE A 1 5 ? -2.743 -1.900 -1.764 1.00 60.03 5 PHE A N 13
ATOM 7315 C CA . PHE A 1 5 ? -3.437 -1.772 -3.040 1.00 74.42 5 PHE A CA 13
ATOM 7316 C C . PHE A 1 5 ? -4.187 -3.057 -3.382 1.00 41.23 5 PHE A C 13
ATOM 7317 O O . PHE A 1 5 ? -5.410 -3.058 -3.519 1.00 55.13 5 PHE A O 13
ATOM 7334 N N . LYS A 1 6 ? -3.444 -4.150 -3.520 1.00 3.43 6 LYS A N 13
ATOM 7335 C CA . LYS A 1 6 ? -4.035 -5.442 -3.845 1.00 53.11 6 LYS A CA 13
ATOM 7336 C C . LYS A 1 6 ? -5.149 -5.793 -2.864 1.00 55.32 6 LYS A C 13
ATOM 7337 O O . LYS A 1 6 ? -6.202 -6.296 -3.258 1.00 10.21 6 LYS A O 13
ATOM 7356 N N . LYS A 1 7 ? -4.912 -5.523 -1.585 1.00 40.00 7 LYS A N 13
ATOM 7357 C CA . LYS A 1 7 ? -5.896 -5.807 -0.547 1.00 62.21 7 LYS A CA 13
ATOM 7358 C C . LYS A 1 7 ? -7.175 -5.009 -0.777 1.00 0.43 7 LYS A C 13
ATOM 7359 O O . LYS A 1 7 ? -8.229 -5.577 -1.064 1.00 50.31 7 LYS A O 13
ATOM 7378 N N . ILE A 1 8 ? -7.075 -3.690 -0.649 1.00 44.13 8 ILE A N 13
ATOM 7379 C CA . ILE A 1 8 ? -8.223 -2.814 -0.846 1.00 33.33 8 ILE A CA 13
ATOM 7380 C C . ILE A 1 8 ? -8.912 -3.100 -2.176 1.00 24.50 8 ILE A C 13
ATOM 7381 O O . ILE A 1 8 ? -10.139 -3.112 -2.261 1.00 11.44 8 ILE A O 13
ATOM 7397 N N . GLU A 1 9 ? -8.112 -3.333 -3.212 1.00 63.20 9 GLU A N 13
ATOM 7398 C CA . GLU A 1 9 ? -8.645 -3.621 -4.538 1.00 41.34 9 GLU A CA 13
ATOM 7399 C C . GLU A 1 9 ? -9.426 -4.932 -4.538 1.00 44.25 9 GLU A C 13
ATOM 7400 O O . GLU A 1 9 ? -10.555 -4.995 -5.024 1.00 35.35 9 GLU A O 13
ATOM 7412 N N . LYS A 1 10 ? -8.815 -5.977 -3.991 1.00 63.34 10 LYS A N 13
ATOM 7413 C CA . LYS A 1 10 ? -9.450 -7.288 -3.927 1.00 14.15 10 LYS A CA 13
ATOM 7414 C C . LYS A 1 10 ? -10.702 -7.243 -3.057 1.00 15.25 10 LYS A C 13
ATOM 7415 O O . LYS A 1 10 ? -11.803 -7.545 -3.518 1.00 62.35 10 LYS A O 13
ATOM 7434 N N . VAL A 1 11 ? -10.528 -6.862 -1.795 1.00 43.20 11 VAL A N 13
ATOM 7435 C CA . VAL A 1 11 ? -11.644 -6.774 -0.861 1.00 70.52 11 VAL A CA 13
ATOM 7436 C C . VAL A 1 11 ? -12.742 -5.864 -1.400 1.00 64.14 11 VAL A C 13
ATOM 7437 O O . VAL A 1 11 ? -13.921 -6.054 -1.106 1.00 61.51 11 VAL A O 13
ATOM 7450 N N . GLY A 1 12 ? -12.345 -4.873 -2.193 1.00 61.01 12 GLY A N 13
ATOM 7451 C CA . GLY A 1 12 ? -13.307 -3.947 -2.762 1.00 31.43 12 GLY A CA 13
ATOM 7452 C C . GLY A 1 12 ? -14.116 -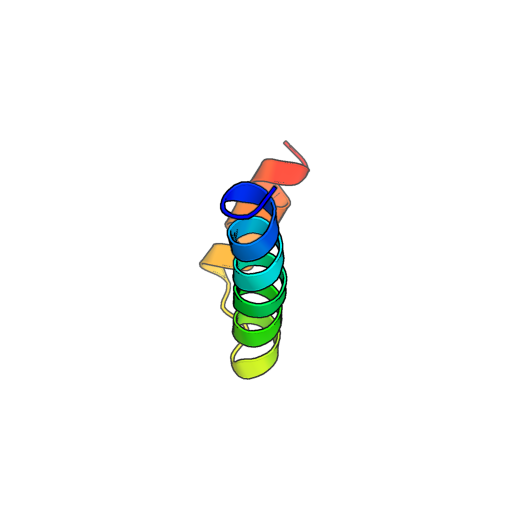4.568 -3.884 1.00 22.14 12 GLY A C 13
ATOM 7453 O O . GLY A 1 12 ? -15.315 -4.317 -4.006 1.00 22.11 12 GLY A O 13
ATOM 7457 N N . ARG A 1 13 ? -13.459 -5.380 -4.706 1.00 4.52 13 ARG A N 13
ATOM 7458 C CA . ARG A 1 13 ? -14.124 -6.035 -5.825 1.00 63.41 13 ARG A CA 13
ATOM 7459 C C . ARG A 1 13 ? -14.900 -7.262 -5.353 1.00 43.35 13 ARG A C 13
ATOM 7460 O O . ARG A 1 13 ? -15.934 -7.609 -5.921 1.00 34.52 13 ARG A O 13
ATOM 7481 N N . ASN A 1 14 ? -14.392 -7.913 -4.312 1.00 43.31 14 ASN A N 13
ATOM 7482 C CA . ASN A 1 14 ? -15.036 -9.101 -3.765 1.00 14.22 14 ASN A CA 13
ATOM 7483 C C . ASN A 1 14 ? -16.489 -8.811 -3.398 1.00 62.51 14 ASN A C 13
ATOM 7484 O O . ASN A 1 14 ? -17.412 -9.400 -3.962 1.00 1.52 14 ASN A O 13
ATOM 7495 N N . VAL A 1 15 ? -16.684 -7.901 -2.450 1.00 1.33 15 VAL A N 13
ATOM 7496 C CA . VAL A 1 15 ? -18.023 -7.531 -2.008 1.00 75.34 15 VAL A CA 13
ATOM 7497 C C . VAL A 1 15 ? -18.911 -7.165 -3.193 1.00 2.13 15 VAL A C 13
ATOM 7498 O O . VAL A 1 15 ? -19.981 -7.743 -3.382 1.00 12.24 15 VAL A O 13
ATOM 7511 N N . ARG A 1 16 ? -18.458 -6.201 -3.988 1.00 72.22 16 ARG A N 13
ATOM 7512 C CA . ARG A 1 16 ? -19.211 -5.757 -5.155 1.00 14.23 16 ARG A CA 13
ATOM 7513 C C . ARG A 1 16 ? -19.600 -6.941 -6.034 1.00 75.33 16 ARG A C 13
ATOM 7514 O O . ARG A 1 16 ? -20.783 -7.202 -6.255 1.00 14.43 16 ARG A O 13
ATOM 7535 N N . ASP A 1 17 ? -18.598 -7.655 -6.534 1.00 45.33 17 ASP A N 13
ATOM 7536 C CA . ASP A 1 17 ? -18.834 -8.812 -7.390 1.00 13.15 17 ASP A CA 13
ATOM 7537 C C . ASP A 1 17 ? -19.807 -9.785 -6.730 1.00 65.11 17 ASP A C 13
ATOM 7538 O O . ASP A 1 17 ? -20.687 -10.339 -7.387 1.00 13.13 17 ASP A O 13
ATOM 7547 N N . GLY A 1 18 ? -19.639 -9.989 -5.427 1.00 32.41 18 GLY A N 13
ATOM 7548 C CA . GLY A 1 18 ? -20.508 -10.897 -4.701 1.00 12.13 18 GLY A CA 13
ATOM 7549 C C . GLY A 1 18 ? -21.943 -10.410 -4.651 1.00 60.31 18 GLY A C 13
ATOM 7550 O O . GLY A 1 18 ? -22.877 -11.190 -4.843 1.00 24.03 18 GLY A O 13
ATOM 7554 N N . ILE A 1 19 ? -22.120 -9.119 -4.392 1.00 24.23 19 ILE A N 13
ATOM 7555 C CA . ILE A 1 19 ? -23.451 -8.531 -4.317 1.00 0.32 19 ILE A CA 13
ATOM 7556 C C . ILE A 1 19 ? -24.099 -8.460 -5.695 1.00 73.52 19 ILE A C 13
ATOM 7557 O O . ILE A 1 19 ? -25.311 -8.635 -5.832 1.00 45.11 19 ILE A O 13
ATOM 7573 N N . ILE A 1 20 ? -23.285 -8.206 -6.714 1.00 1.23 20 ILE A N 13
ATOM 7574 C CA . ILE A 1 20 ? -23.779 -8.116 -8.082 1.00 42.31 20 ILE A CA 13
ATOM 7575 C C . ILE A 1 20 ? -24.112 -9.496 -8.638 1.00 42.03 20 ILE A C 13
ATOM 7576 O O . ILE A 1 20 ? -25.232 -9.744 -9.085 1.00 32.24 20 ILE A O 13
ATOM 7592 N N . LYS A 1 21 ? -23.132 -10.393 -8.607 1.00 42.41 21 LYS A N 13
ATOM 7593 C CA . LYS A 1 21 ? -23.320 -11.750 -9.105 1.00 21.12 21 LYS A CA 13
ATOM 7594 C C . LYS A 1 21 ? -24.501 -12.424 -8.414 1.00 55.25 21 LYS A C 13
ATOM 7595 O O . LYS A 1 21 ? -25.543 -12.653 -9.029 1.00 10.44 21 LYS A O 13
ATOM 7614 N N . ALA A 1 22 ? -24.333 -12.738 -7.134 1.00 45.32 22 ALA A N 13
ATOM 7615 C CA . ALA A 1 22 ? -25.386 -13.382 -6.360 1.00 54.21 22 ALA A CA 13
ATOM 7616 C C . ALA A 1 22 ? -26.284 -12.348 -5.688 1.00 63.10 22 ALA A C 13
ATOM 7617 O O . ALA A 1 22 ? -27.413 -12.118 -6.119 1.00 30.34 22 ALA A O 13
ATOM 7624 N N . GLY A 1 23 ? -25.773 -11.727 -4.629 1.00 34.23 23 GLY A N 13
ATOM 7625 C CA . GLY A 1 23 ? -26.543 -10.726 -3.914 1.00 1.22 23 GLY A CA 13
ATOM 7626 C C . GLY A 1 23 ? -27.425 -11.330 -2.840 1.00 33.52 23 GLY A C 13
ATOM 7627 O O . GLY A 1 23 ? -28.649 -11.378 -2.966 1.00 71.40 23 GLY A O 13
ATOM 7631 N N . PRO A 1 24 ? -26.800 -11.808 -1.754 1.00 4.23 24 PRO A N 13
ATOM 7632 C CA . PRO A 1 24 ? -27.517 -12.422 -0.633 1.00 31.23 24 PRO A CA 13
ATOM 7633 C C . PRO A 1 24 ? -28.330 -11.406 0.162 1.00 73.02 24 PRO A C 13
ATOM 7634 O O . PRO A 1 24 ? -28.418 -10.237 -0.213 1.00 61.34 24 PRO A O 13
ATOM 7645 N N . ALA A 1 25 ? -28.923 -11.859 1.261 1.00 33.35 25 ALA A N 13
ATOM 7646 C CA . ALA A 1 25 ? -29.727 -10.989 2.110 1.00 12.41 25 ALA A CA 13
ATOM 7647 C C . ALA A 1 25 ? -28.931 -10.515 3.322 1.00 72.35 25 ALA A C 13
ATOM 7648 O O . ALA A 1 25 ? -28.924 -9.328 3.647 1.00 32.02 25 ALA A O 13
ATOM 7655 N N . VAL A 1 26 ? -28.261 -11.451 3.986 1.00 35.54 26 VAL A N 13
ATOM 7656 C CA . VAL A 1 26 ? -27.462 -11.130 5.162 1.00 4.32 26 VAL A CA 13
ATOM 7657 C C . VAL A 1 26 ? -26.503 -9.979 4.877 1.00 53.12 26 VAL A C 13
ATOM 7658 O O . VAL A 1 26 ? -26.222 -9.161 5.752 1.00 44.22 26 VAL A O 13
ATOM 7671 N N . ALA A 1 27 ? -26.005 -9.922 3.646 1.00 75.11 27 ALA A N 13
ATOM 7672 C CA . ALA A 1 27 ? -25.080 -8.870 3.244 1.00 54.12 27 ALA A CA 13
ATOM 7673 C C . ALA A 1 27 ? -25.785 -7.519 3.168 1.00 64.44 27 ALA A C 13
ATOM 7674 O O . ALA A 1 27 ? -25.435 -6.584 3.887 1.00 4.03 27 ALA A O 13
ATOM 7681 N N . VAL A 1 28 ? -26.779 -7.424 2.290 1.00 23.23 28 VAL A N 13
ATOM 7682 C CA . VAL A 1 28 ? -27.533 -6.188 2.120 1.00 4.23 28 VAL A CA 13
ATOM 7683 C C . VAL A 1 28 ? -28.137 -5.727 3.442 1.00 53.23 28 VAL A C 13
ATOM 7684 O O . VAL A 1 28 ? -28.222 -4.529 3.714 1.00 73.23 28 VAL A O 13
ATOM 7697 N N . VAL A 1 29 ? -28.556 -6.686 4.261 1.00 33.01 29 VAL A N 13
ATOM 7698 C CA . VAL A 1 29 ? -29.152 -6.379 5.556 1.00 71.11 29 VAL A CA 13
ATOM 7699 C C . VAL A 1 29 ? -28.092 -5.936 6.558 1.00 63.33 29 VAL A C 13
ATOM 7700 O O . VAL A 1 29 ? -28.175 -4.848 7.126 1.00 71.24 29 VAL A O 13
ATOM 7713 N N . GLY A 1 30 ? -27.093 -6.788 6.770 1.00 60.13 30 GLY A N 13
ATOM 7714 C CA . GLY A 1 30 ? -26.029 -6.467 7.703 1.00 13.32 30 GLY A CA 13
ATOM 7715 C C . GLY A 1 30 ? -25.316 -5.177 7.348 1.00 34.01 30 GLY A C 13
ATOM 7716 O O . GLY A 1 30 ? -25.150 -4.300 8.195 1.00 51.31 30 GLY A O 13
ATOM 7720 N N . GLN A 1 31 ? -24.893 -5.063 6.093 1.00 11.24 31 GLN A N 13
ATOM 7721 C CA . GLN A 1 31 ? -24.192 -3.871 5.630 1.00 63.41 31 GLN A CA 13
ATOM 7722 C C . GLN A 1 31 ? -25.035 -2.621 5.855 1.00 11.13 31 GLN A C 13
ATOM 7723 O O . GLN A 1 31 ? -24.628 -1.707 6.572 1.00 52.12 31 GLN A O 13
ATOM 7737 N N . ALA A 1 32 ? -26.212 -2.588 5.239 1.00 41.34 32 ALA A N 13
ATOM 7738 C CA . ALA A 1 32 ? -27.113 -1.450 5.373 1.00 32.25 32 ALA A CA 13
ATOM 7739 C C . ALA A 1 32 ? -27.405 -1.151 6.840 1.00 25.42 32 ALA A C 13
ATOM 7740 O O . ALA A 1 32 ? -27.320 -0.005 7.279 1.00 45.35 32 ALA A O 13
ATOM 7747 N N . ALA A 1 33 ? -27.749 -2.190 7.594 1.00 61.52 33 ALA A N 13
ATOM 7748 C CA . ALA A 1 33 ? -28.052 -2.039 9.012 1.00 45.14 33 ALA A CA 13
ATOM 7749 C C . ALA A 1 33 ? -26.869 -1.439 9.764 1.00 2.13 33 ALA A C 13
ATOM 7750 O O . ALA A 1 33 ? -27.034 -0.535 10.584 1.00 55.32 33 ALA A O 13
ATOM 7757 N N . THR A 1 34 ? -25.674 -1.948 9.482 1.00 65.01 34 THR A N 13
ATOM 7758 C CA . THR A 1 34 ? -24.463 -1.464 10.133 1.00 12.24 34 THR A CA 13
ATOM 7759 C C . THR A 1 34 ? -24.153 -0.029 9.722 1.00 74.14 34 THR A C 13
ATOM 7760 O O . THR A 1 34 ? -23.745 0.789 10.545 1.00 1.53 34 THR A O 13
ATOM 7771 N N . VAL A 1 35 ? -24.351 0.270 8.442 1.00 61.05 35 VAL A N 13
ATOM 7772 C CA . VAL A 1 35 ? -24.094 1.607 7.921 1.00 52.35 35 VAL A CA 13
ATOM 7773 C C . VAL A 1 35 ? -25.093 2.615 8.478 1.00 41.31 35 VAL A C 13
ATOM 7774 O O . VAL A 1 35 ? -24.730 3.741 8.819 1.00 54.43 35 VAL A O 13
ATOM 7787 N N . VAL A 1 36 ? -26.353 2.203 8.569 1.00 54.03 36 VAL A N 13
ATOM 7788 C CA . VAL A 1 36 ? -27.406 3.069 9.087 1.00 43.24 36 VAL A CA 13
ATOM 7789 C C . VAL A 1 36 ? -27.296 3.224 10.599 1.00 24.43 36 VAL A C 13
ATOM 7790 O O . VAL A 1 36 ? -27.380 4.332 11.130 1.00 65.44 36 VAL A O 13
ATOM 7803 N N . LYS A 1 37 ? -27.106 2.105 11.290 1.00 35.44 37 LYS A N 13
ATOM 7804 C CA . LYS A 1 37 ? -26.983 2.114 12.743 1.00 24.42 37 LYS A CA 13
ATOM 7805 C C . LYS A 1 37 ? -25.864 3.051 13.188 1.00 32.51 37 LYS A C 13
ATOM 7806 O O . LYS A 1 37 ? -26.120 4.109 13.763 1.00 43.15 37 LYS A O 13
ATOM 7827 N N . ARG A 1 1 ? 4.375 -4.835 0.730 1.00 0.22 1 ARG A N 14
ATOM 7828 C CA . ARG A 1 1 ? 4.408 -4.182 -0.573 1.00 12.42 1 ARG A CA 14
ATOM 7829 C C . ARG A 1 1 ? 3.054 -4.287 -1.268 1.00 14.10 1 ARG A C 14
ATOM 7830 O O . ARG A 1 1 ? 2.231 -5.134 -0.920 1.00 54.31 1 ARG A O 14
ATOM 7851 N N . TRP A 1 2 ? 2.830 -3.422 -2.250 1.00 42.43 2 TRP A N 14
ATOM 7852 C CA . TRP A 1 2 ? 1.575 -3.417 -2.994 1.00 24.11 2 TRP A CA 14
ATOM 7853 C C . TRP A 1 2 ? 0.383 -3.323 -2.049 1.00 32.13 2 TRP A C 14
ATOM 7854 O O . TRP A 1 2 ? -0.691 -3.853 -2.333 1.00 74.14 2 TRP A O 14
ATOM 7875 N N . LYS A 1 3 ? 0.578 -2.645 -0.923 1.00 32.34 3 LYS A N 14
ATOM 7876 C CA . LYS A 1 3 ? -0.482 -2.480 0.065 1.00 71.11 3 LYS A CA 14
ATOM 7877 C C . LYS A 1 3 ? -1.752 -1.941 -0.585 1.00 74.24 3 LYS A C 14
ATOM 7878 O O . LYS A 1 3 ? -2.720 -2.677 -0.782 1.00 40.13 3 LYS A O 14
ATOM 7897 N N . ILE A 1 4 ? -1.742 -0.655 -0.918 1.00 5.35 4 ILE A N 14
ATOM 7898 C CA . ILE A 1 4 ? -2.892 -0.019 -1.548 1.00 21.41 4 ILE A CA 14
ATOM 7899 C C . ILE A 1 4 ? -3.352 -0.805 -2.771 1.00 42.24 4 ILE A C 14
ATOM 7900 O O . ILE A 1 4 ? -4.549 -0.926 -3.030 1.00 73.34 4 ILE A O 14
ATOM 7916 N N . PHE A 1 5 ? -2.392 -1.338 -3.520 1.00 73.32 5 PHE A N 14
ATOM 7917 C CA . PHE A 1 5 ? -2.698 -2.114 -4.717 1.00 14.43 5 PHE A CA 14
ATOM 7918 C C . PHE A 1 5 ? -3.597 -3.300 -4.381 1.00 22.43 5 PHE A C 14
ATOM 7919 O O . PHE A 1 5 ? -4.769 -3.333 -4.756 1.00 10.32 5 PHE A O 14
ATOM 7936 N N . LYS A 1 6 ? -3.038 -4.275 -3.671 1.00 72.35 6 LYS A N 14
ATOM 7937 C CA . LYS A 1 6 ? -3.787 -5.465 -3.283 1.00 45.10 6 LYS A CA 14
ATOM 7938 C C . LYS A 1 6 ? -5.032 -5.088 -2.487 1.00 73.34 6 LYS A C 14
ATOM 7939 O O . LYS A 1 6 ? -6.083 -5.715 -2.626 1.00 11.12 6 LYS A O 14
ATOM 7958 N N . LYS A 1 7 ? -4.909 -4.060 -1.655 1.00 24.21 7 LYS A N 14
ATOM 7959 C CA . LYS A 1 7 ? -6.025 -3.597 -0.839 1.00 23.43 7 LYS A CA 14
ATOM 7960 C C . LYS A 1 7 ? -7.186 -3.140 -1.715 1.00 14.41 7 LYS A C 14
ATOM 7961 O O . LYS A 1 7 ? -8.255 -3.752 -1.714 1.00 40.42 7 LYS A O 14
ATOM 7980 N N . ILE A 1 8 ? -6.970 -2.062 -2.461 1.00 44.03 8 ILE A N 14
ATOM 7981 C CA . ILE A 1 8 ? -7.998 -1.525 -3.344 1.00 11.04 8 ILE A CA 14
ATOM 7982 C C . ILE A 1 8 ? -8.453 -2.569 -4.358 1.00 25.33 8 ILE A C 14
ATOM 7983 O O . ILE A 1 8 ? -9.643 -2.692 -4.645 1.00 23.41 8 ILE A O 14
ATOM 7999 N N . GLU A 1 9 ? -7.496 -3.320 -4.895 1.00 30.10 9 GLU A N 14
ATOM 8000 C CA . GLU A 1 9 ? -7.799 -4.355 -5.876 1.00 70.15 9 GLU A CA 14
ATOM 8001 C C . GLU A 1 9 ? -8.730 -5.409 -5.285 1.00 74.54 9 GLU A C 14
ATOM 8002 O O . GLU A 1 9 ? -9.763 -5.740 -5.869 1.00 62.31 9 GLU A O 14
ATOM 8014 N N . LYS A 1 10 ? -8.358 -5.935 -4.123 1.00 40.41 10 LYS A N 14
ATOM 8015 C CA . LYS A 1 10 ? -9.158 -6.951 -3.451 1.00 33.04 10 LYS A CA 14
ATOM 8016 C C . LYS A 1 10 ? -10.497 -6.377 -2.997 1.00 61.41 10 LYS A C 14
ATOM 8017 O O . LYS A 1 10 ? -11.557 -6.879 -3.370 1.00 73.44 10 LYS A O 14
ATOM 8036 N N . VAL A 1 11 ? -10.441 -5.322 -2.191 1.00 2.01 11 VAL A N 14
ATOM 8037 C CA . VAL A 1 11 ? -11.649 -4.678 -1.689 1.00 21.42 11 VAL A CA 14
ATOM 8038 C C . VAL A 1 11 ? -12.605 -4.340 -2.827 1.00 32.51 11 VAL A C 14
ATOM 8039 O O . VAL A 1 11 ? -13.802 -4.614 -2.748 1.00 61.53 11 VAL A O 14
ATOM 8052 N N . GLY A 1 12 ? -12.068 -3.743 -3.886 1.00 50.05 12 GLY A N 14
ATOM 8053 C CA . GLY A 1 12 ? -12.888 -3.377 -5.027 1.00 22.42 12 GLY A CA 14
ATOM 8054 C C . GLY A 1 12 ? -13.610 -4.567 -5.627 1.00 34.23 12 GLY A C 14
ATOM 8055 O O . GLY A 1 12 ? -14.759 -4.453 -6.054 1.00 34.32 12 GLY A O 14
ATOM 8059 N N . ARG A 1 13 ? -12.936 -5.712 -5.661 1.00 3.33 13 ARG A N 14
ATOM 8060 C CA . ARG A 1 13 ? -13.520 -6.927 -6.216 1.00 2.34 13 ARG A CA 14
ATOM 8061 C C . ARG A 1 13 ? -14.496 -7.561 -5.229 1.00 1.52 13 ARG A C 14
ATOM 8062 O O . ARG A 1 13 ? -15.531 -8.096 -5.622 1.00 70.41 13 ARG A O 14
ATOM 8083 N N . ASN A 1 14 ? -14.158 -7.495 -3.945 1.00 64.21 14 ASN A N 14
ATOM 8084 C CA . ASN A 1 14 ? -15.004 -8.064 -2.902 1.00 4.51 14 ASN A CA 14
ATOM 8085 C C . ASN A 1 14 ? -16.419 -7.499 -2.981 1.00 43.03 14 ASN A C 14
ATOM 8086 O O . ASN A 1 14 ? -17.389 -8.244 -3.123 1.00 42.40 14 ASN A O 14
ATOM 8097 N N . VAL A 1 15 ? -16.529 -6.177 -2.890 1.00 22.44 15 VAL A N 14
ATOM 8098 C CA . VAL A 1 15 ? -17.825 -5.512 -2.953 1.00 24.12 15 VAL A CA 14
ATOM 8099 C C . VAL A 1 15 ? -18.612 -5.959 -4.179 1.00 55.32 15 VAL A C 14
ATOM 8100 O O . VAL A 1 15 ? -19.702 -6.520 -4.059 1.00 44.04 15 VAL A O 14
ATOM 8113 N N . ARG A 1 16 ? -18.054 -5.706 -5.359 1.00 33.05 16 ARG A N 14
ATOM 8114 C CA . ARG A 1 16 ? -18.705 -6.081 -6.608 1.00 31.50 16 ARG A CA 14
ATOM 8115 C C . ARG A 1 16 ? -19.114 -7.551 -6.588 1.00 22.53 16 ARG A C 14
ATOM 8116 O O . ARG A 1 16 ? -20.285 -7.883 -6.770 1.00 14.12 16 ARG A O 14
ATOM 8137 N N . ASP A 1 17 ? -18.140 -8.428 -6.366 1.00 13.33 17 ASP A N 14
ATOM 8138 C CA . ASP A 1 17 ? -18.398 -9.862 -6.321 1.00 73.31 17 ASP A CA 14
ATOM 8139 C C . ASP A 1 17 ? -19.541 -10.179 -5.362 1.00 31.34 17 ASP A C 14
ATOM 8140 O O . ASP A 1 17 ? -20.399 -11.010 -5.655 1.00 73.53 17 ASP A O 14
ATOM 8149 N N . GLY A 1 18 ? -19.545 -9.511 -4.212 1.00 22.10 18 GLY A N 14
ATOM 8150 C CA . GLY A 1 18 ? -20.586 -9.737 -3.226 1.00 43.53 18 GLY A CA 14
ATOM 8151 C C . GLY A 1 18 ? -21.939 -9.233 -3.687 1.00 12.10 18 GLY A C 14
ATOM 8152 O O . GLY A 1 18 ? -22.958 -9.893 -3.479 1.00 62.04 18 GLY A O 14
ATOM 8156 N N . ILE A 1 19 ? -21.951 -8.061 -4.312 1.00 51.51 19 ILE A N 14
ATOM 8157 C CA . ILE A 1 19 ? -23.190 -7.469 -4.802 1.00 61.33 19 ILE A CA 14
ATOM 8158 C C . ILE A 1 19 ? -23.760 -8.273 -5.966 1.00 21.31 19 ILE A C 14
ATOM 8159 O O . ILE A 1 19 ? -24.975 -8.434 -6.086 1.00 42.12 19 ILE A O 14
ATOM 8175 N N . ILE A 1 20 ? -22.875 -8.777 -6.819 1.00 61.52 20 ILE A N 14
ATOM 8176 C CA . ILE A 1 20 ? -23.290 -9.568 -7.972 1.00 10.44 20 ILE A CA 14
ATOM 8177 C C . ILE A 1 20 ? -23.675 -10.984 -7.557 1.00 52.33 20 ILE A C 14
ATOM 8178 O O . ILE A 1 20 ? -24.710 -11.505 -7.974 1.00 64.12 20 ILE A O 14
ATOM 8194 N N . LYS A 1 21 ? -22.837 -11.601 -6.732 1.00 63.52 21 LYS A N 14
ATOM 8195 C CA . LYS A 1 21 ? -23.089 -12.957 -6.257 1.00 53.33 21 LYS A CA 14
ATOM 8196 C C . LYS A 1 21 ? -24.490 -13.074 -5.666 1.00 13.45 21 LYS A C 14
ATOM 8197 O O . LYS A 1 21 ? -25.209 -14.036 -5.934 1.00 11.24 21 LYS A O 14
ATOM 8216 N N . ALA A 1 22 ? -24.872 -12.087 -4.861 1.00 31.21 22 ALA A N 14
ATOM 8217 C CA . ALA A 1 22 ? -26.188 -12.078 -4.235 1.00 33.34 22 ALA A CA 14
ATOM 8218 C C . ALA A 1 22 ? -27.191 -11.295 -5.075 1.00 70.23 22 ALA A C 14
ATOM 8219 O O . ALA A 1 22 ? -28.073 -11.875 -5.707 1.00 70.11 22 ALA A O 14
ATOM 8226 N N . GLY A 1 23 ? -27.050 -9.973 -5.078 1.00 22.04 23 GLY A N 14
ATOM 8227 C CA . GLY A 1 23 ? -27.951 -9.132 -5.844 1.00 31.14 23 GLY A CA 14
ATOM 8228 C C . GLY A 1 23 ? -28.533 -8.002 -5.017 1.00 63.24 23 GLY A C 14
ATOM 8229 O O . GLY A 1 23 ? -28.152 -6.840 -5.160 1.00 64.21 23 GLY A O 14
ATOM 8233 N N . PRO A 1 24 ? -29.480 -8.340 -4.130 1.00 53.31 24 PRO A N 14
ATOM 8234 C CA . PRO A 1 24 ? -30.137 -7.358 -3.261 1.00 63.42 24 PRO A CA 14
ATOM 8235 C C . PRO A 1 24 ? -29.196 -6.808 -2.195 1.00 13.32 24 PRO A C 14
ATOM 8236 O O . PRO A 1 24 ? -29.235 -7.233 -1.041 1.00 5.14 24 PRO A O 14
ATOM 8247 N N . ALA A 1 25 ? -28.353 -5.859 -2.589 1.00 30.02 25 ALA A N 14
ATOM 8248 C CA . ALA A 1 25 ? -27.405 -5.248 -1.666 1.00 25.54 25 ALA A CA 14
ATOM 8249 C C . ALA A 1 25 ? -28.123 -4.614 -0.480 1.00 14.11 25 ALA A C 14
ATOM 8250 O O . ALA A 1 25 ? -27.620 -4.626 0.643 1.00 5.33 25 ALA A O 14
ATOM 8257 N N . VAL A 1 26 ? -29.304 -4.059 -0.737 1.00 62.32 26 VAL A N 14
ATOM 8258 C CA . VAL A 1 26 ? -30.092 -3.420 0.309 1.00 13.23 26 VAL A CA 14
ATOM 8259 C C . VAL A 1 26 ? -30.299 -4.358 1.493 1.00 61.32 26 VAL A C 14
ATOM 8260 O O . VAL A 1 26 ? -29.815 -4.100 2.595 1.00 73.15 26 VAL A O 14
ATOM 8273 N N . ALA A 1 27 ? -31.020 -5.449 1.257 1.00 73.20 27 ALA A N 14
ATOM 8274 C CA . ALA A 1 27 ? -31.289 -6.428 2.303 1.00 70.21 27 ALA A CA 14
ATOM 8275 C C . ALA A 1 27 ? -29.995 -6.908 2.951 1.00 1.25 27 ALA A C 14
ATOM 8276 O O . ALA A 1 27 ? -29.903 -7.010 4.175 1.00 64.12 27 ALA A O 14
ATOM 8283 N N . VAL A 1 28 ? -28.997 -7.202 2.124 1.00 51.31 28 VAL A N 14
ATOM 8284 C CA . VAL A 1 28 ? -27.708 -7.670 2.617 1.00 24.51 28 VAL A CA 14
ATOM 8285 C C . VAL A 1 28 ? -27.095 -6.670 3.591 1.00 32.20 28 VAL A C 14
ATOM 8286 O O . VAL A 1 28 ? -26.951 -6.954 4.780 1.00 13.44 28 VAL A O 14
ATOM 8299 N N . VAL A 1 29 ? -26.736 -5.497 3.079 1.00 60.45 29 VAL A N 14
ATOM 8300 C CA . VAL A 1 29 ? -26.140 -4.453 3.903 1.00 31.01 29 VAL A CA 14
ATOM 8301 C C . VAL A 1 29 ? -27.015 -4.141 5.112 1.00 22.43 29 VAL A C 14
ATOM 8302 O O . VAL A 1 29 ? -26.536 -4.104 6.245 1.00 71.51 29 VAL A O 14
ATOM 8315 N N . GLY A 1 30 ? -28.302 -3.918 4.863 1.00 23.02 30 GLY A N 14
ATOM 8316 C CA . GLY A 1 30 ? -29.224 -3.613 5.941 1.00 2.25 30 GLY A CA 14
ATOM 8317 C C . GLY A 1 30 ? -29.218 -4.671 7.026 1.00 20.25 30 GLY A C 14
ATOM 8318 O O . GLY A 1 30 ? -28.940 -4.376 8.188 1.00 4.22 30 GLY A O 14
ATOM 8322 N N . GLN A 1 31 ? -29.528 -5.907 6.647 1.00 3.13 31 GLN A N 14
ATOM 8323 C CA . GLN A 1 31 ? -29.559 -7.012 7.598 1.00 11.10 31 GLN A CA 14
ATOM 8324 C C . GLN A 1 31 ? -28.250 -7.099 8.375 1.00 65.33 31 GLN A C 14
ATOM 8325 O O . GLN A 1 31 ? -28.239 -7.024 9.603 1.00 42.51 31 GLN A O 14
ATOM 8339 N N . ALA A 1 32 ? -27.147 -7.260 7.650 1.00 11.50 32 ALA A N 14
ATOM 8340 C CA . ALA A 1 32 ? -25.832 -7.356 8.271 1.00 1.41 32 ALA A CA 14
ATOM 8341 C C . ALA A 1 32 ? -25.587 -6.188 9.221 1.00 63.11 32 ALA A C 14
ATOM 8342 O O . ALA A 1 32 ? -25.309 -6.385 10.403 1.00 32.54 32 ALA A O 14
ATOM 8349 N N . ALA A 1 33 ? -25.690 -4.972 8.695 1.00 14.23 33 ALA A N 14
ATOM 8350 C CA . ALA A 1 33 ? -25.481 -3.773 9.497 1.00 12.31 33 ALA A CA 14
ATOM 8351 C C . ALA A 1 33 ? -26.357 -3.787 10.745 1.00 21.34 33 ALA A C 14
ATOM 8352 O O . ALA A 1 33 ? -25.900 -3.463 11.842 1.00 44.52 33 ALA A O 14
ATOM 8359 N N . THR A 1 34 ? -27.620 -4.165 10.573 1.00 63.45 34 THR A N 14
ATOM 8360 C CA . THR A 1 34 ? -28.560 -4.220 11.685 1.00 72.35 34 THR A CA 14
ATOM 8361 C C . THR A 1 34 ? -28.142 -5.271 12.707 1.00 41.21 34 THR A C 14
ATOM 8362 O O . THR A 1 34 ? -28.212 -5.040 13.914 1.00 14.50 34 THR A O 14
ATOM 8373 N N . VAL A 1 35 ? -27.705 -6.427 12.216 1.00 14.43 35 VAL A N 14
ATOM 8374 C CA . VAL A 1 35 ? -27.274 -7.513 13.088 1.00 44.31 35 VAL A CA 14
ATOM 8375 C C . VAL A 1 35 ? -25.988 -7.150 13.823 1.00 13.40 35 VAL A C 14
ATOM 8376 O O . VAL A 1 35 ? -25.815 -7.484 14.995 1.00 63.41 35 VAL A O 14
ATOM 8389 N N . VAL A 1 36 ? -25.089 -6.462 13.127 1.00 41.24 36 VAL A N 14
ATOM 8390 C CA . VAL A 1 36 ? -23.819 -6.051 13.713 1.00 21.03 36 VAL A CA 14
ATOM 8391 C C . VAL A 1 36 ? -24.014 -4.904 14.698 1.00 10.04 36 VAL A C 14
ATOM 8392 O O . VAL A 1 36 ? -23.653 -5.009 15.871 1.00 72.22 36 VAL A O 14
ATOM 8405 N N . LYS A 1 37 ? -24.588 -3.808 14.215 1.00 51.50 37 LYS A N 14
ATOM 8406 C CA . LYS A 1 37 ? -24.834 -2.639 15.052 1.00 30.42 37 LYS A CA 14
ATOM 8407 C C . LYS A 1 37 ? -25.656 -3.014 16.281 1.00 34.11 37 LYS A C 14
ATOM 8408 O O . LYS A 1 37 ? -25.229 -2.799 17.415 1.00 3.25 37 LYS A O 14
ATOM 8429 N N . ARG A 1 1 ? 4.405 -1.428 -1.210 1.00 0.10 1 ARG A N 15
ATOM 8430 C CA . ARG A 1 1 ? 3.392 -0.754 -2.013 1.00 41.22 1 ARG A CA 15
ATOM 8431 C C . ARG A 1 1 ? 2.713 -1.734 -2.965 1.00 54.54 1 ARG A C 15
ATOM 8432 O O . ARG A 1 1 ? 2.838 -1.617 -4.184 1.00 71.45 1 ARG A O 15
ATOM 8453 N N . TRP A 1 2 ? 1.994 -2.697 -2.401 1.00 24.25 2 TRP A N 15
ATOM 8454 C CA . TRP A 1 2 ? 1.295 -3.698 -3.199 1.00 45.44 2 TRP A CA 15
ATOM 8455 C C . TRP A 1 2 ? 0.312 -4.488 -2.343 1.00 53.44 2 TRP A C 15
ATOM 8456 O O . TRP A 1 2 ? -0.830 -4.716 -2.743 1.00 15.45 2 TRP A O 15
ATOM 8477 N N . LYS A 1 3 ? 0.761 -4.903 -1.164 1.00 63.32 3 LYS A N 15
ATOM 8478 C CA . LYS A 1 3 ? -0.080 -5.667 -0.250 1.00 42.02 3 LYS A CA 15
ATOM 8479 C C . LYS A 1 3 ? -1.409 -4.958 -0.013 1.00 53.12 3 LYS A C 15
ATOM 8480 O O . LYS A 1 3 ? -2.471 -5.479 -0.356 1.00 21.21 3 LYS A O 15
ATOM 8499 N N . ILE A 1 4 ? -1.343 -3.767 0.573 1.00 34.41 4 ILE A N 15
ATOM 8500 C CA . ILE A 1 4 ? -2.542 -2.987 0.853 1.00 51.32 4 ILE A CA 15
ATOM 8501 C C . ILE A 1 4 ? -3.369 -2.777 -0.411 1.00 70.32 4 ILE A C 15
ATOM 8502 O O . ILE A 1 4 ? -4.574 -3.030 -0.427 1.00 10.43 4 ILE A O 15
ATOM 8518 N N . PHE A 1 5 ? -2.713 -2.316 -1.471 1.00 13.20 5 PHE A N 15
ATOM 8519 C CA . PHE A 1 5 ? -3.387 -2.073 -2.741 1.00 74.11 5 PHE A CA 15
ATOM 8520 C C . PHE A 1 5 ? -4.166 -3.307 -3.188 1.00 50.10 5 PHE A C 15
ATOM 8521 O O . PHE A 1 5 ? -5.394 -3.285 -3.270 1.00 13.40 5 PHE A O 15
ATOM 8538 N N . LYS A 1 6 ? -3.442 -4.383 -3.477 1.00 33.21 6 LYS A N 15
ATOM 8539 C CA . LYS A 1 6 ? -4.063 -5.628 -3.915 1.00 44.22 6 LYS A CA 15
ATOM 8540 C C . LYS A 1 6 ? -5.141 -6.074 -2.933 1.00 25.04 6 LYS A C 15
ATOM 8541 O O . LYS A 1 6 ? -6.238 -6.463 -3.333 1.00 41.01 6 LYS A O 15
ATOM 8560 N N . LYS A 1 7 ? -4.822 -6.014 -1.644 1.00 64.01 7 LYS A N 15
ATOM 8561 C CA . LYS A 1 7 ? -5.763 -6.409 -0.603 1.00 71.02 7 LYS A CA 15
ATOM 8562 C C . LYS A 1 7 ? -7.063 -5.620 -0.717 1.00 52.54 7 LYS A C 15
ATOM 8563 O O . LYS A 1 7 ? -8.114 -6.179 -1.032 1.00 11.11 7 LYS A O 15
ATOM 8582 N N . ILE A 1 8 ? -6.984 -4.318 -0.462 1.00 32.15 8 ILE A N 15
ATOM 8583 C CA . ILE A 1 8 ? -8.154 -3.452 -0.539 1.00 34.55 8 ILE A CA 15
ATOM 8584 C C . ILE A 1 8 ? -8.864 -3.605 -1.880 1.00 5.21 8 ILE A C 15
ATOM 8585 O O . ILE A 1 8 ? -10.091 -3.660 -1.941 1.00 32.03 8 ILE A O 15
ATOM 8601 N N . GLU A 1 9 ? -8.081 -3.674 -2.952 1.00 50.34 9 GLU A N 15
ATOM 8602 C CA . GLU A 1 9 ? -8.635 -3.821 -4.293 1.00 50.12 9 GLU A CA 15
ATOM 8603 C C . GLU A 1 9 ? -9.458 -5.101 -4.404 1.00 62.33 9 GLU A C 15
ATOM 8604 O O . GLU A 1 9 ? -10.577 -5.091 -4.917 1.00 70.53 9 GLU A O 15
ATOM 8616 N N . LYS A 1 10 ? -8.895 -6.203 -3.920 1.00 63.23 10 LYS A N 15
ATOM 8617 C CA . LYS A 1 10 ? -9.574 -7.493 -3.964 1.00 12.55 10 LYS A CA 15
ATOM 8618 C C . LYS A 1 10 ? -10.773 -7.507 -3.021 1.00 75.41 10 LYS A C 15
ATOM 8619 O O . LYS A 1 10 ? -11.909 -7.719 -3.448 1.00 44.10 10 LYS A O 15
ATOM 8638 N N . VAL A 1 11 ? -10.514 -7.280 -1.737 1.00 74.12 11 VAL A N 15
ATOM 8639 C CA . VAL A 1 11 ? -11.573 -7.265 -0.735 1.00 11.22 11 VAL A CA 15
ATOM 8640 C C . VAL A 1 11 ? -12.709 -6.336 -1.149 1.00 5.52 11 VAL A C 15
ATOM 8641 O O . VAL A 1 11 ? -13.875 -6.594 -0.855 1.00 61.34 11 VAL A O 15
ATOM 8654 N N . GLY A 1 12 ? -12.359 -5.251 -1.834 1.00 4.12 12 GLY A N 15
ATOM 8655 C CA . GLY A 1 12 ? -13.360 -4.299 -2.278 1.00 1.11 12 GLY A CA 15
ATOM 8656 C C . GLY A 1 12 ? -14.179 -4.820 -3.442 1.00 12.20 12 GLY A C 15
ATOM 8657 O O . GLY A 1 12 ? -15.372 -4.534 -3.547 1.00 41.35 12 GLY A O 15
ATOM 8661 N N . ARG A 1 13 ? -13.538 -5.585 -4.319 1.00 71.31 13 ARG A N 15
ATOM 8662 C CA . ARG A 1 13 ? -14.215 -6.145 -5.483 1.00 43.31 13 ARG A CA 15
ATOM 8663 C C . ARG A 1 13 ? -15.023 -7.381 -5.100 1.00 12.20 13 ARG A C 15
ATOM 8664 O O . ARG A 1 13 ? -16.071 -7.655 -5.684 1.00 1.44 13 ARG A O 15
ATOM 8685 N N . ASN A 1 14 ? -14.528 -8.124 -4.115 1.00 41.34 14 ASN A N 15
ATOM 8686 C CA . ASN A 1 14 ? -15.204 -9.331 -3.655 1.00 64.41 14 ASN A CA 15
ATOM 8687 C C . ASN A 1 14 ? -16.645 -9.030 -3.258 1.00 35.14 14 ASN A C 15
ATOM 8688 O O . ASN A 1 14 ? -17.585 -9.619 -3.793 1.00 45.14 14 ASN A O 15
ATOM 8699 N N . VAL A 1 15 ? -16.813 -8.108 -2.315 1.00 34.44 15 VAL A N 15
ATOM 8700 C CA . VAL A 1 15 ? -18.140 -7.727 -1.846 1.00 53.10 15 VAL A CA 15
ATOM 8701 C C . VAL A 1 15 ? -19.053 -7.367 -3.013 1.00 42.01 15 VAL A C 15
ATOM 8702 O O . VAL A 1 15 ? -20.086 -8.002 -3.225 1.00 40.12 15 VAL A O 15
ATOM 8715 N N . ARG A 1 16 ? -18.664 -6.344 -3.768 1.00 22.54 16 ARG A N 15
ATOM 8716 C CA . ARG A 1 16 ? -19.447 -5.899 -4.914 1.00 32.13 16 ARG A CA 15
ATOM 8717 C C . ARG A 1 16 ? -19.770 -7.069 -5.839 1.00 13.40 16 ARG A C 15
ATOM 8718 O O . ARG A 1 16 ? -20.936 -7.345 -6.122 1.00 60.51 16 ARG A O 15
ATOM 8739 N N . ASP A 1 17 ? -18.731 -7.751 -6.307 1.00 3.51 17 ASP A N 15
ATOM 8740 C CA . ASP A 1 17 ? -18.903 -8.890 -7.200 1.00 34.52 17 ASP A CA 15
ATOM 8741 C C . ASP A 1 17 ? -19.896 -9.892 -6.617 1.00 53.53 17 ASP A C 15
ATOM 8742 O O . ASP A 1 17 ? -20.739 -10.433 -7.332 1.00 22.02 17 ASP A O 15
ATOM 8751 N N . GLY A 1 18 ? -19.790 -10.133 -5.314 1.00 63.42 18 GLY A N 15
ATOM 8752 C CA . GLY A 1 18 ? -20.683 -11.070 -4.658 1.00 54.20 18 GLY A CA 15
ATOM 8753 C C . GLY A 1 18 ? -22.109 -10.560 -4.591 1.00 34.41 18 GLY A C 15
ATOM 8754 O O . GLY A 1 18 ? -23.057 -11.317 -4.806 1.00 24.32 18 GLY A O 15
ATOM 8758 N N . ILE A 1 19 ? -22.263 -9.275 -4.291 1.00 34.24 19 ILE A N 15
ATOM 8759 C CA . ILE A 1 19 ? -23.584 -8.666 -4.195 1.00 73.51 19 ILE A CA 15
ATOM 8760 C C . ILE A 1 19 ? -24.254 -8.589 -5.563 1.00 2.40 19 ILE A C 15
ATOM 8761 O O . ILE A 1 19 ? -25.464 -8.781 -5.685 1.00 11.44 19 ILE A O 15
ATOM 8777 N N . ILE A 1 20 ? -23.459 -8.308 -6.590 1.00 4.44 20 ILE A N 15
ATOM 8778 C CA . ILE A 1 20 ? -23.974 -8.208 -7.949 1.00 41.54 20 ILE A CA 15
ATOM 8779 C C . ILE A 1 20 ? -24.227 -9.589 -8.545 1.00 3.45 20 ILE A C 15
ATOM 8780 O O . ILE A 1 20 ? -25.277 -9.840 -9.136 1.00 12.44 20 ILE A O 15
ATOM 8796 N N . LYS A 1 21 ? -23.257 -10.483 -8.383 1.00 52.31 21 LYS A N 15
ATOM 8797 C CA . LYS A 1 21 ? -23.374 -11.841 -8.901 1.00 52.30 21 LYS A CA 15
ATOM 8798 C C . LYS A 1 21 ? -24.679 -12.486 -8.446 1.00 30.24 21 LYS A C 15
ATOM 8799 O O . LYS A 1 21 ? -25.597 -12.680 -9.241 1.00 54.15 21 LYS A O 15
ATOM 8818 N N . ALA A 1 22 ? -24.754 -12.816 -7.160 1.00 41.43 22 ALA A N 15
ATOM 8819 C CA . ALA A 1 22 ? -25.948 -13.436 -6.599 1.00 4.21 22 ALA A CA 15
ATOM 8820 C C . ALA A 1 22 ? -26.818 -12.406 -5.887 1.00 52.11 22 ALA A C 15
ATOM 8821 O O . ALA A 1 22 ? -27.950 -12.148 -6.294 1.00 72.02 22 ALA A O 15
ATOM 8828 N N . GLY A 1 23 ? -26.282 -11.820 -4.821 1.00 32.04 23 GLY A N 15
ATOM 8829 C CA . GLY A 1 23 ? -27.025 -10.825 -4.069 1.00 21.42 23 GLY A CA 15
ATOM 8830 C C . GLY A 1 23 ? -27.724 -11.415 -2.860 1.00 21.20 23 GLY A C 15
ATOM 8831 O O . GLY A 1 23 ? -28.948 -11.546 -2.826 1.00 63.03 23 GLY A O 15
ATOM 8835 N N . PRO A 1 24 ? -26.937 -11.785 -1.838 1.00 52.24 24 PRO A N 15
ATOM 8836 C CA . PRO A 1 24 ? -27.466 -12.371 -0.604 1.00 35.34 24 PRO A CA 15
ATOM 8837 C C . PRO A 1 24 ? -28.243 -11.360 0.232 1.00 0.43 24 PRO A C 15
ATOM 8838 O O . PRO A 1 24 ? -28.317 -10.181 -0.114 1.00 11.02 24 PRO A O 15
ATOM 8849 N N . ALA A 1 25 ? -28.820 -11.828 1.334 1.00 1.22 25 ALA A N 15
ATOM 8850 C CA . ALA A 1 25 ? -29.589 -10.963 2.221 1.00 44.15 25 ALA A CA 15
ATOM 8851 C C . ALA A 1 25 ? -28.723 -10.437 3.360 1.00 11.34 25 ALA A C 15
ATOM 8852 O O . ALA A 1 25 ? -28.794 -9.260 3.715 1.00 11.10 25 ALA A O 15
ATOM 8859 N N . VAL A 1 26 ? -27.906 -11.316 3.932 1.00 74.11 26 VAL A N 15
ATOM 8860 C CA . VAL A 1 26 ? -27.027 -10.940 5.032 1.00 44.30 26 VAL A CA 15
ATOM 8861 C C . VAL A 1 26 ? -26.206 -9.704 4.681 1.00 12.43 26 VAL A C 15
ATOM 8862 O O . VAL A 1 26 ? -26.016 -8.816 5.512 1.00 20.13 26 VAL A O 15
ATOM 8875 N N . ALA A 1 27 ? -25.723 -9.652 3.444 1.00 23.44 27 ALA A N 15
ATOM 8876 C CA . ALA A 1 27 ? -24.925 -8.524 2.982 1.00 4.44 27 ALA A CA 15
ATOM 8877 C C . ALA A 1 27 ? -25.767 -7.256 2.892 1.00 12.21 27 ALA A C 15
ATOM 8878 O O . ALA A 1 27 ? -25.437 -6.235 3.495 1.00 1.41 27 ALA A O 15
ATOM 8885 N N . VAL A 1 28 ? -26.857 -7.328 2.134 1.00 11.25 28 VAL A N 15
ATOM 8886 C CA . VAL A 1 28 ? -27.748 -6.186 1.966 1.00 45.34 28 VAL A CA 15
ATOM 8887 C C . VAL A 1 28 ? -28.241 -5.669 3.313 1.00 63.54 28 VAL A C 15
ATOM 8888 O O . VAL A 1 28 ? -28.383 -4.463 3.513 1.00 25.23 28 VAL A O 15
ATOM 8901 N N . VAL A 1 29 ? -28.500 -6.591 4.234 1.00 34.35 29 VAL A N 15
ATOM 8902 C CA . VAL A 1 29 ? -28.977 -6.230 5.564 1.00 5.23 29 VAL A CA 15
ATOM 8903 C C . VAL A 1 29 ? -27.850 -5.650 6.413 1.00 70.45 29 VAL A C 15
ATOM 8904 O O . VAL A 1 29 ? -27.933 -4.517 6.883 1.00 50.41 29 VAL A O 15
ATOM 8917 N N . GLY A 1 30 ? -26.795 -6.437 6.604 1.00 75.41 30 GLY A N 15
ATOM 8918 C CA . GLY A 1 30 ? -25.666 -5.985 7.395 1.00 33.24 30 GLY A CA 15
ATOM 8919 C C . GLY A 1 30 ? -25.103 -4.667 6.902 1.00 15.04 30 GLY A C 15
ATOM 8920 O O . GLY A 1 30 ? -24.854 -3.758 7.693 1.00 11.50 30 GLY A O 15
ATOM 8924 N N . GLN A 1 31 ? -24.902 -4.564 5.593 1.00 63.33 31 GLN A N 15
ATOM 8925 C CA . GLN A 1 31 ? -24.362 -3.348 4.996 1.00 12.14 31 GLN A CA 15
ATOM 8926 C C . GLN A 1 31 ? -25.228 -2.141 5.343 1.00 31.32 31 GLN A C 15
ATOM 8927 O O . GLN A 1 31 ? -24.788 -1.230 6.044 1.00 33.51 31 GLN A O 15
ATOM 8941 N N . ALA A 1 32 ? -26.461 -2.142 4.847 1.00 10.12 32 ALA A N 15
ATOM 8942 C CA . ALA A 1 32 ? -27.389 -1.048 5.106 1.00 31.11 32 ALA A CA 15
ATOM 8943 C C . ALA A 1 32 ? -27.518 -0.779 6.602 1.00 65.44 32 ALA A C 15
ATOM 8944 O O . ALA A 1 32 ? -27.519 0.372 7.037 1.00 34.51 32 ALA A O 15
ATOM 8951 N N . ALA A 1 33 ? -27.625 -1.849 7.383 1.00 15.11 33 ALA A N 15
ATOM 8952 C CA . ALA A 1 33 ? -27.753 -1.728 8.830 1.00 11.01 33 ALA A CA 15
ATOM 8953 C C . ALA A 1 33 ? -26.551 -1.005 9.429 1.00 54.34 33 ALA A C 15
ATOM 8954 O O . ALA A 1 33 ? -26.704 -0.087 10.236 1.00 30.42 33 ALA A O 15
ATOM 8961 N N . THR A 1 34 ? -25.355 -1.423 9.028 1.00 23.34 34 THR A N 15
ATOM 8962 C CA . THR A 1 34 ? -24.127 -0.817 9.527 1.00 42.24 34 THR A CA 15
ATOM 8963 C C . THR A 1 34 ? -23.977 0.614 9.023 1.00 45.03 34 THR A C 15
ATOM 8964 O O . THR A 1 34 ? -23.504 1.491 9.746 1.00 41.23 34 THR A O 15
ATOM 8975 N N . VAL A 1 35 ? -24.382 0.844 7.778 1.00 72.12 35 VAL A N 15
ATOM 8976 C CA . VAL A 1 35 ? -24.294 2.170 7.178 1.00 73.34 35 VAL A CA 15
ATOM 8977 C C . VAL A 1 35 ? -25.268 3.138 7.840 1.00 43.33 35 VAL A C 15
ATOM 8978 O O . VAL A 1 35 ? -24.930 4.293 8.102 1.00 23.44 35 VAL A O 15
ATOM 8991 N N . VAL A 1 36 ? -26.479 2.661 8.108 1.00 61.30 36 VAL A N 15
ATOM 8992 C CA . VAL A 1 36 ? -27.502 3.484 8.741 1.00 32.24 36 VAL A CA 15
ATOM 8993 C C . VAL A 1 36 ? -27.223 3.658 10.230 1.00 13.30 36 VAL A C 15
ATOM 8994 O O . VAL A 1 36 ? -27.267 4.771 10.755 1.00 3.02 36 VAL A O 15
ATOM 9007 N N . LYS A 1 37 ? -26.936 2.551 10.906 1.00 12.23 37 LYS A N 15
ATOM 9008 C CA . LYS A 1 37 ? -26.648 2.580 12.335 1.00 22.12 37 LYS A CA 15
ATOM 9009 C C . LYS A 1 37 ? -25.207 3.012 12.591 1.00 15.10 37 LYS A C 15
ATOM 9010 O O . LYS A 1 37 ? -24.954 4.138 13.021 1.00 21.42 37 LYS A O 15
ATOM 9031 N N . ARG A 1 1 ? 1.771 -5.587 -1.760 1.00 3.41 1 ARG A N 16
ATOM 9032 C CA . ARG A 1 1 ? 0.564 -5.653 -0.946 1.00 55.11 1 ARG A CA 16
ATOM 9033 C C . ARG A 1 1 ? 0.286 -4.311 -0.275 1.00 11.02 1 ARG A C 16
ATOM 9034 O O . ARG A 1 1 ? 0.715 -4.070 0.853 1.00 1.24 1 ARG A O 16
ATOM 9055 N N . TRP A 1 2 ? -0.433 -3.442 -0.976 1.00 73.42 2 TRP A N 16
ATOM 9056 C CA . TRP A 1 2 ? -0.768 -2.125 -0.448 1.00 45.52 2 TRP A CA 16
ATOM 9057 C C . TRP A 1 2 ? -2.138 -2.137 0.220 1.00 22.41 2 TRP A C 16
ATOM 9058 O O . TRP A 1 2 ? -3.092 -2.709 -0.308 1.00 10.03 2 TRP A O 16
ATOM 9079 N N . LYS A 1 3 ? -2.229 -1.504 1.384 1.00 15.34 3 LYS A N 16
ATOM 9080 C CA . LYS A 1 3 ? -3.484 -1.441 2.125 1.00 2.41 3 LYS A CA 16
ATOM 9081 C C . LYS A 1 3 ? -4.608 -0.901 1.247 1.00 42.25 3 LYS A C 16
ATOM 9082 O O . LYS A 1 3 ? -5.594 -1.592 0.991 1.00 53.15 3 LYS A O 16
ATOM 9101 N N . ILE A 1 4 ? -4.451 0.336 0.787 1.00 14.10 4 ILE A N 16
ATOM 9102 C CA . ILE A 1 4 ? -5.452 0.966 -0.065 1.00 12.42 4 ILE A CA 16
ATOM 9103 C C . ILE A 1 4 ? -5.749 0.110 -1.291 1.00 64.30 4 ILE A C 16
ATOM 9104 O O . ILE A 1 4 ? -6.904 -0.202 -1.579 1.00 73.13 4 ILE A O 16
ATOM 9120 N N . PHE A 1 5 ? -4.697 -0.270 -2.009 1.00 42.32 5 PHE A N 16
ATOM 9121 C CA . PHE A 1 5 ? -4.844 -1.092 -3.205 1.00 3.14 5 PHE A CA 16
ATOM 9122 C C . PHE A 1 5 ? -5.674 -2.337 -2.909 1.00 73.45 5 PHE A C 16
ATOM 9123 O O . PHE A 1 5 ? -6.757 -2.522 -3.466 1.00 31.15 5 PHE A O 16
ATOM 9140 N N . LYS A 1 6 ? -5.159 -3.190 -2.031 1.00 21.25 6 LYS A N 16
ATOM 9141 C CA . LYS A 1 6 ? -5.851 -4.419 -1.659 1.00 51.42 6 LYS A CA 16
ATOM 9142 C C . LYS A 1 6 ? -7.276 -4.123 -1.203 1.00 34.40 6 LYS A C 16
ATOM 9143 O O . LYS A 1 6 ? -8.221 -4.803 -1.604 1.00 72.20 6 LYS A O 16
ATOM 9162 N N . LYS A 1 7 ? -7.425 -3.104 -0.363 1.00 62.42 7 LYS A N 16
ATOM 9163 C CA . LYS A 1 7 ? -8.735 -2.717 0.146 1.00 41.51 7 LYS A CA 16
ATOM 9164 C C . LYS A 1 7 ? -9.689 -2.392 -0.999 1.00 12.21 7 LYS A C 16
ATOM 9165 O O . LYS A 1 7 ? -10.667 -3.105 -1.225 1.00 14.22 7 LYS A O 16
ATOM 9184 N N . ILE A 1 8 ? -9.398 -1.313 -1.718 1.00 64.54 8 ILE A N 16
ATOM 9185 C CA . ILE A 1 8 ? -10.229 -0.897 -2.841 1.00 62.21 8 ILE A CA 16
ATOM 9186 C C . ILE A 1 8 ? -10.461 -2.051 -3.811 1.00 11.03 8 ILE A C 16
ATOM 9187 O O . ILE A 1 8 ? -11.573 -2.249 -4.300 1.00 2.24 8 ILE A O 16
ATOM 9203 N N . GLU A 1 9 ? -9.404 -2.810 -4.082 1.00 74.54 9 GLU A N 16
ATOM 9204 C CA . GLU A 1 9 ? -9.494 -3.946 -4.993 1.00 54.20 9 GLU A CA 16
ATOM 9205 C C . GLU A 1 9 ? -10.494 -4.978 -4.479 1.00 12.30 9 GLU A C 16
ATOM 9206 O O . GLU A 1 9 ? -11.349 -5.457 -5.225 1.00 5.12 9 GLU A O 16
ATOM 9218 N N . LYS A 1 10 ? -10.381 -5.316 -3.199 1.00 62.01 10 LYS A N 16
ATOM 9219 C CA . LYS A 1 10 ? -11.274 -6.290 -2.583 1.00 23.13 10 LYS A CA 16
ATOM 9220 C C . LYS A 1 10 ? -12.698 -5.749 -2.503 1.00 63.03 10 LYS A C 16
ATOM 9221 O O . LYS A 1 10 ? -13.627 -6.336 -3.058 1.00 12.42 10 LYS A O 16
ATOM 9240 N N . VAL A 1 11 ? -12.861 -4.626 -1.811 1.00 55.14 11 VAL A N 16
ATOM 9241 C CA . VAL A 1 11 ? -14.172 -4.004 -1.662 1.00 22.21 11 VAL A CA 16
ATOM 9242 C C . VAL A 1 11 ? -14.849 -3.817 -3.015 1.00 3.40 11 VAL A C 16
ATOM 9243 O O . VAL A 1 11 ? -16.024 -4.140 -3.183 1.00 64.23 11 VAL A O 16
ATOM 9256 N N . GLY A 1 12 ? -14.098 -3.291 -3.979 1.00 22.54 12 GLY A N 16
ATOM 9257 C CA . GLY A 1 12 ? -14.642 -3.070 -5.306 1.00 11.05 12 GLY A CA 16
ATOM 9258 C C . GLY A 1 12 ? -15.146 -4.348 -5.946 1.00 63.04 12 GLY A C 16
ATOM 9259 O O . GLY A 1 12 ? -16.137 -4.335 -6.676 1.00 60.53 12 GLY A O 16
ATOM 9263 N N . ARG A 1 13 ? -14.461 -5.454 -5.675 1.00 23.01 13 ARG A N 16
ATOM 9264 C CA . ARG A 1 13 ? -14.843 -6.746 -6.233 1.00 3.42 13 ARG A CA 16
ATOM 9265 C C . ARG A 1 13 ? -16.008 -7.351 -5.455 1.00 4.21 13 ARG A C 16
ATOM 9266 O O . ARG A 1 13 ? -16.893 -7.979 -6.033 1.00 60.41 13 ARG A O 16
ATOM 9287 N N . ASN A 1 14 ? -15.999 -7.156 -4.140 1.00 61.51 14 ASN A N 16
ATOM 9288 C CA . ASN A 1 14 ? -17.054 -7.684 -3.283 1.00 10.05 14 ASN A CA 16
ATOM 9289 C C . ASN A 1 14 ? -18.426 -7.217 -3.758 1.00 52.24 14 ASN A C 16
ATOM 9290 O O . ASN A 1 14 ? -19.301 -8.029 -4.060 1.00 23.34 14 ASN A O 16
ATOM 9301 N N . VAL A 1 15 ? -18.608 -5.902 -3.824 1.00 44.42 15 VAL A N 16
ATOM 9302 C CA . VAL A 1 15 ? -19.872 -5.325 -4.265 1.00 33.40 15 VAL A CA 16
ATOM 9303 C C . VAL A 1 15 ? -20.313 -5.921 -5.598 1.00 3.24 15 VAL A C 16
ATOM 9304 O O . VAL A 1 15 ? -21.376 -6.533 -5.694 1.00 71.41 15 VAL A O 16
ATOM 9317 N N . ARG A 1 16 ? -19.488 -5.737 -6.623 1.00 45.10 16 ARG A N 16
ATOM 9318 C CA . ARG A 1 16 ? -19.792 -6.255 -7.951 1.00 71.42 16 ARG A CA 16
ATOM 9319 C C . ARG A 1 16 ? -20.140 -7.740 -7.889 1.00 0.23 16 ARG A C 16
ATOM 9320 O O . ARG A 1 16 ? -21.218 -8.153 -8.315 1.00 34.31 16 ARG A O 16
ATOM 9341 N N . ASP A 1 17 ? -19.220 -8.536 -7.356 1.00 3.34 17 ASP A N 16
ATOM 9342 C CA . ASP A 1 17 ? -19.429 -9.974 -7.237 1.00 21.12 17 ASP A CA 16
ATOM 9343 C C . ASP A 1 17 ? -20.760 -10.275 -6.556 1.00 34.11 17 ASP A C 16
ATOM 9344 O O . ASP A 1 17 ? -21.490 -11.177 -6.967 1.00 44.40 17 ASP A O 16
ATOM 9353 N N . GLY A 1 18 ? -21.070 -9.514 -5.511 1.00 14.14 18 GLY A N 16
ATOM 9354 C CA . GLY A 1 18 ? -22.313 -9.716 -4.789 1.00 10.34 18 GLY A CA 16
ATOM 9355 C C . GLY A 1 18 ? -23.529 -9.337 -5.611 1.00 31.25 18 GLY A C 16
ATOM 9356 O O . GLY A 1 18 ? -24.542 -10.037 -5.591 1.00 20.32 18 GLY A O 16
ATOM 9360 N N . ILE A 1 19 ? -23.431 -8.227 -6.333 1.00 45.33 19 ILE A N 16
ATOM 9361 C CA . ILE A 1 19 ? -24.532 -7.757 -7.165 1.00 4.32 19 ILE A CA 16
ATOM 9362 C C . ILE A 1 19 ? -24.764 -8.690 -8.348 1.00 34.31 19 ILE A C 16
ATOM 9363 O O . ILE A 1 19 ? -25.905 -8.936 -8.743 1.00 3.25 19 ILE A O 16
ATOM 9379 N N . ILE A 1 20 ? -23.677 -9.209 -8.908 1.00 41.21 20 ILE A N 16
ATOM 9380 C CA . ILE A 1 20 ? -23.763 -10.118 -10.044 1.00 50.02 20 ILE A CA 16
ATOM 9381 C C . ILE A 1 20 ? -24.190 -11.513 -9.601 1.00 15.12 20 ILE A C 16
ATOM 9382 O O . ILE A 1 20 ? -25.091 -12.114 -10.187 1.00 30.33 20 ILE A O 16
ATOM 9398 N N . LYS A 1 21 ? -23.540 -12.022 -8.561 1.00 24.45 21 LYS A N 16
ATOM 9399 C CA . LYS A 1 21 ? -23.853 -13.346 -8.035 1.00 11.34 21 LYS A CA 16
ATOM 9400 C C . LYS A 1 21 ? -25.270 -13.385 -7.471 1.00 22.53 21 LYS A C 16
ATOM 9401 O O . LYS A 1 21 ? -26.146 -14.056 -8.016 1.00 12.23 21 LYS A O 16
ATOM 9420 N N . ALA A 1 22 ? -25.487 -12.662 -6.377 1.00 71.21 22 ALA A N 16
ATOM 9421 C CA . ALA A 1 22 ? -26.798 -12.612 -5.742 1.00 72.42 22 ALA A CA 16
ATOM 9422 C C . ALA A 1 22 ? -27.616 -11.436 -6.263 1.00 53.15 22 ALA A C 16
ATOM 9423 O O . ALA A 1 22 ? -28.535 -11.612 -7.063 1.00 10.45 22 ALA A O 16
ATOM 9430 N N . GLY A 1 23 ? -27.276 -10.235 -5.805 1.00 14.02 23 GLY A N 16
ATOM 9431 C CA . GLY A 1 23 ? -27.990 -9.047 -6.235 1.00 73.13 23 GLY A CA 16
ATOM 9432 C C . GLY A 1 23 ? -27.927 -7.930 -5.213 1.00 32.25 23 GLY A C 16
ATOM 9433 O O . GLY A 1 23 ? -27.240 -6.926 -5.400 1.00 1.01 23 GLY A O 16
ATOM 9437 N N . PRO A 1 24 ? -28.659 -8.098 -4.101 1.00 54.03 24 PRO A N 16
ATOM 9438 C CA . PRO A 1 24 ? -28.701 -7.105 -3.023 1.00 73.35 24 PRO A CA 16
ATOM 9439 C C . PRO A 1 24 ? -27.384 -7.022 -2.261 1.00 23.15 24 PRO A C 16
ATOM 9440 O O . PRO A 1 24 ? -27.107 -7.846 -1.390 1.00 21.24 24 PRO A O 16
ATOM 9451 N N . ALA A 1 25 ? -26.575 -6.021 -2.593 1.00 61.41 25 ALA A N 16
ATOM 9452 C CA . ALA A 1 25 ? -25.287 -5.829 -1.937 1.00 75.51 25 ALA A CA 16
ATOM 9453 C C . ALA A 1 25 ? -25.444 -5.045 -0.639 1.00 34.54 25 ALA A C 16
ATOM 9454 O O . ALA A 1 25 ? -24.706 -5.262 0.322 1.00 5.41 25 ALA A O 16
ATOM 9461 N N . VAL A 1 26 ? -26.411 -4.133 -0.617 1.00 32.45 26 VAL A N 16
ATOM 9462 C CA . VAL A 1 26 ? -26.665 -3.317 0.565 1.00 72.15 26 VAL A CA 16
ATOM 9463 C C . VAL A 1 26 ? -26.816 -4.184 1.810 1.00 42.24 26 VAL A C 16
ATOM 9464 O O . VAL A 1 26 ? -26.354 -3.821 2.891 1.00 44.43 26 VAL A O 16
ATOM 9477 N N . ALA A 1 27 ? -27.465 -5.332 1.649 1.00 32.25 27 ALA A N 16
ATOM 9478 C CA . ALA A 1 27 ? -27.675 -6.253 2.760 1.00 3.31 27 ALA A CA 16
ATOM 9479 C C . ALA A 1 27 ? -26.360 -6.883 3.206 1.00 23.10 27 ALA A C 16
ATOM 9480 O O . ALA A 1 27 ? -25.970 -6.774 4.369 1.00 73.42 27 ALA A O 16
ATOM 9487 N N . VAL A 1 28 ? -25.679 -7.543 2.274 1.00 33.43 28 VAL A N 16
ATOM 9488 C CA . VAL A 1 28 ? -24.407 -8.191 2.572 1.00 74.34 28 VAL A CA 16
ATOM 9489 C C . VAL A 1 28 ? -23.406 -7.197 3.149 1.00 60.23 28 VAL A C 16
ATOM 9490 O O . VAL A 1 28 ? -22.620 -7.534 4.034 1.00 21.41 28 VAL A O 16
ATOM 9503 N N . VAL A 1 29 ? -23.440 -5.969 2.641 1.00 12.04 29 VAL A N 16
ATOM 9504 C CA . VAL A 1 29 ? -22.537 -4.924 3.107 1.00 4.14 29 VAL A CA 16
ATOM 9505 C C . VAL A 1 29 ? -22.960 -4.401 4.476 1.00 63.53 29 VAL A C 16
ATOM 9506 O O . VAL A 1 29 ? -22.180 -4.420 5.427 1.00 32.23 29 VAL A O 16
ATOM 9519 N N . GLY A 1 30 ? -24.202 -3.935 4.567 1.00 24.21 30 GLY A N 16
ATOM 9520 C CA . GLY A 1 30 ? -24.708 -3.414 5.823 1.00 22.14 30 GLY A CA 16
ATOM 9521 C C . GLY A 1 30 ? -24.617 -4.425 6.949 1.00 74.40 30 GLY A C 16
ATOM 9522 O O . GLY A 1 30 ? -24.104 -4.121 8.025 1.00 0.41 30 GLY A O 16
ATOM 9526 N N . GLN A 1 31 ? -25.119 -5.631 6.701 1.00 62.01 31 GLN A N 16
ATOM 9527 C CA . GLN A 1 31 ? -25.094 -6.689 7.704 1.00 71.22 31 GLN A CA 16
ATOM 9528 C C . GLN A 1 31 ? -23.668 -6.966 8.168 1.00 0.33 31 GLN A C 16
ATOM 9529 O O . GLN A 1 31 ? -23.349 -6.816 9.347 1.00 1.03 31 GLN A O 16
ATOM 9543 N N . ALA A 1 32 ? -22.814 -7.370 7.233 1.00 35.54 32 ALA A N 16
ATOM 9544 C CA . ALA A 1 32 ? -21.422 -7.666 7.547 1.00 70.41 32 ALA A CA 16
ATOM 9545 C C . ALA A 1 32 ? -20.756 -6.490 8.252 1.00 40.42 32 ALA A C 16
ATOM 9546 O O . ALA A 1 32 ? -20.103 -6.659 9.281 1.00 65.43 32 ALA A O 16
ATOM 9553 N N . ALA A 1 33 ? -20.926 -5.297 7.691 1.00 44.20 33 ALA A N 16
ATOM 9554 C CA . ALA A 1 33 ? -20.342 -4.092 8.267 1.00 42.20 33 ALA A CA 16
ATOM 9555 C C . ALA A 1 33 ? -20.823 -3.879 9.698 1.00 24.04 33 ALA A C 16
ATOM 9556 O O . ALA A 1 33 ? -20.030 -3.583 10.594 1.00 54.25 33 ALA A O 16
ATOM 9563 N N . THR A 1 34 ? -22.127 -4.031 9.909 1.00 64.23 34 THR A N 16
ATOM 9564 C CA . THR A 1 34 ? -22.713 -3.854 11.231 1.00 53.21 34 THR A CA 16
ATOM 9565 C C . THR A 1 34 ? -22.228 -4.929 12.196 1.00 35.33 34 THR A C 16
ATOM 9566 O O . THR A 1 34 ? -21.955 -4.652 13.364 1.00 1.11 34 THR A O 16
ATOM 9577 N N . VAL A 1 35 ? -22.123 -6.159 11.701 1.00 14.53 35 VAL A N 16
ATOM 9578 C CA . VAL A 1 35 ? -21.669 -7.276 12.520 1.00 34.22 35 VAL A CA 16
ATOM 9579 C C . VAL A 1 35 ? -20.197 -7.127 12.885 1.00 23.42 35 VAL A C 16
ATOM 9580 O O . VAL A 1 35 ? -19.795 -7.406 14.015 1.00 64.21 35 VAL A O 16
ATOM 9593 N N . VAL A 1 36 ? -19.395 -6.685 11.921 1.00 34.41 36 VAL A N 16
ATOM 9594 C CA . VAL A 1 36 ? -17.966 -6.498 12.141 1.00 53.41 36 VAL A CA 16
ATOM 9595 C C . VAL A 1 36 ? -17.700 -5.270 13.005 1.00 41.25 36 VAL A C 16
ATOM 9596 O O . VAL A 1 36 ? -17.016 -5.351 14.025 1.00 62.10 36 VAL A O 16
ATOM 9609 N N . LYS A 1 37 ? -18.245 -4.132 12.589 1.00 12.42 37 LYS A N 16
ATOM 9610 C CA . LYS A 1 37 ? -18.069 -2.885 13.325 1.00 70.11 37 LYS A CA 16
ATOM 9611 C C . LYS A 1 37 ? -19.141 -2.731 14.399 1.00 53.23 37 LYS A C 16
ATOM 9612 O O . LYS A 1 37 ? -18.861 -2.855 15.591 1.00 15.44 37 LYS A O 16
ATOM 9633 N N . ARG A 1 1 ? 2.337 -6.276 -4.675 1.00 51.11 1 ARG A N 17
ATOM 9634 C CA . ARG A 1 1 ? 1.426 -6.405 -3.544 1.00 71.52 1 ARG A CA 17
ATOM 9635 C C . ARG A 1 1 ? 1.723 -5.350 -2.483 1.00 24.32 1 ARG A C 17
ATOM 9636 O O . ARG A 1 1 ? 2.768 -5.387 -1.832 1.00 71.45 1 ARG A O 17
ATOM 9657 N N . TRP A 1 2 ? 0.799 -4.412 -2.314 1.00 42.33 2 TRP A N 17
ATOM 9658 C CA . TRP A 1 2 ? 0.963 -3.346 -1.332 1.00 51.22 2 TRP A CA 17
ATOM 9659 C C . TRP A 1 2 ? -0.350 -3.066 -0.609 1.00 23.15 2 TRP A C 17
ATOM 9660 O O . TRP A 1 2 ? -1.391 -3.625 -0.953 1.00 15.33 2 TRP A O 17
ATOM 9681 N N . LYS A 1 3 ? -0.293 -2.198 0.396 1.00 53.03 3 LYS A N 17
ATOM 9682 C CA . LYS A 1 3 ? -1.478 -1.842 1.168 1.00 60.42 3 LYS A CA 17
ATOM 9683 C C . LYS A 1 3 ? -2.618 -1.414 0.249 1.00 3.20 3 LYS A C 17
ATOM 9684 O O . LYS A 1 3 ? -3.575 -2.160 0.043 1.00 71.30 3 LYS A O 17
ATOM 9703 N N . ILE A 1 4 ? -2.507 -0.209 -0.301 1.00 32.31 4 ILE A N 17
ATOM 9704 C CA . ILE A 1 4 ? -3.528 0.316 -1.199 1.00 45.15 4 ILE A CA 17
ATOM 9705 C C . ILE A 1 4 ? -3.838 -0.673 -2.318 1.00 24.34 4 ILE A C 17
ATOM 9706 O O . ILE A 1 4 ? -4.989 -0.823 -2.727 1.00 70.01 4 ILE A O 17
ATOM 9722 N N . PHE A 1 5 ? -2.803 -1.348 -2.807 1.00 23.43 5 PHE A N 17
ATOM 9723 C CA . PHE A 1 5 ? -2.964 -2.325 -3.877 1.00 72.14 5 PHE A CA 17
ATOM 9724 C C . PHE A 1 5 ? -3.949 -3.418 -3.472 1.00 63.34 5 PHE A C 17
ATOM 9725 O O . PHE A 1 5 ? -5.055 -3.503 -4.006 1.00 51.31 5 PHE A O 17
ATOM 9742 N N . LYS A 1 6 ? -3.538 -4.255 -2.525 1.00 40.33 6 LYS A N 17
ATOM 9743 C CA . LYS A 1 6 ? -4.382 -5.343 -2.046 1.00 62.14 6 LYS A CA 17
ATOM 9744 C C . LYS A 1 6 ? -5.713 -4.811 -1.526 1.00 12.20 6 LYS A C 17
ATOM 9745 O O . LYS A 1 6 ? -6.757 -5.440 -1.701 1.00 63.14 6 LYS A O 17
ATOM 9764 N N . LYS A 1 7 ? -5.670 -3.647 -0.886 1.00 74.01 7 LYS A N 17
ATOM 9765 C CA . LYS A 1 7 ? -6.873 -3.028 -0.342 1.00 51.33 7 LYS A CA 17
ATOM 9766 C C . LYS A 1 7 ? -7.877 -2.723 -1.450 1.00 5.31 7 LYS A C 17
ATOM 9767 O O . LYS A 1 7 ? -8.958 -3.310 -1.499 1.00 42.23 7 LYS A O 17
ATOM 9786 N N . ILE A 1 8 ? -7.511 -1.803 -2.337 1.00 22.15 8 ILE A N 17
ATOM 9787 C CA . ILE A 1 8 ? -8.378 -1.423 -3.444 1.00 74.24 8 ILE A CA 17
ATOM 9788 C C . ILE A 1 8 ? -8.723 -2.629 -4.312 1.00 23.44 8 ILE A C 17
ATOM 9789 O O . ILE A 1 8 ? -9.862 -2.786 -4.749 1.00 71.10 8 ILE A O 17
ATOM 9805 N N . GLU A 1 9 ? -7.730 -3.480 -4.554 1.00 40.43 9 GLU A N 17
ATOM 9806 C CA . GLU A 1 9 ? -7.929 -4.673 -5.369 1.00 0.23 9 GLU A CA 17
ATOM 9807 C C . GLU A 1 9 ? -8.976 -5.590 -4.743 1.00 53.24 9 GLU A C 17
ATOM 9808 O O . GLU A 1 9 ? -9.932 -5.999 -5.402 1.00 75.50 9 GLU A O 17
ATOM 9820 N N . LYS A 1 10 ? -8.789 -5.909 -3.467 1.00 45.23 10 LYS A N 17
ATOM 9821 C CA . LYS A 1 10 ? -9.716 -6.776 -2.751 1.00 24.53 10 LYS A CA 17
ATOM 9822 C C . LYS A 1 10 ? -11.082 -6.114 -2.609 1.00 52.13 10 LYS A C 17
ATOM 9823 O O . LYS A 1 10 ? -12.097 -6.665 -3.036 1.00 14.53 10 LYS A O 17
ATOM 9842 N N . VAL A 1 11 ? -11.101 -4.928 -2.009 1.00 43.22 11 VAL A N 17
ATOM 9843 C CA . VAL A 1 11 ? -12.342 -4.189 -1.814 1.00 54.13 11 VAL A CA 17
ATOM 9844 C C . VAL A 1 11 ? -13.097 -4.026 -3.129 1.00 0.21 11 VAL A C 17
ATOM 9845 O O . VAL A 1 11 ? -14.325 -4.084 -3.163 1.00 53.21 11 VAL A O 17
ATOM 9858 N N . GLY A 1 12 ? -12.352 -3.822 -4.211 1.00 51.53 12 GLY A N 17
ATOM 9859 C CA . GLY A 1 12 ? -12.968 -3.653 -5.515 1.00 21.44 12 GLY A CA 17
ATOM 9860 C C . GLY A 1 12 ? -13.708 -4.895 -5.970 1.00 73.05 12 GLY A C 17
ATOM 9861 O O . GLY A 1 12 ? -14.890 -4.832 -6.310 1.00 10.51 12 GLY A O 17
ATOM 9865 N N . ARG A 1 13 ? -13.012 -6.027 -5.980 1.00 73.12 13 ARG A N 17
ATOM 9866 C CA . ARG A 1 13 ? -13.611 -7.288 -6.401 1.00 24.31 13 ARG A CA 17
ATOM 9867 C C . ARG A 1 13 ? -14.690 -7.732 -5.418 1.00 71.51 13 ARG A C 17
ATOM 9868 O O . ARG A 1 13 ? -15.695 -8.324 -5.810 1.00 41.24 13 ARG A O 17
ATOM 9889 N N . ASN A 1 14 ? -14.474 -7.443 -4.139 1.00 62.20 14 ASN A N 17
ATOM 9890 C CA . ASN A 1 14 ? -15.428 -7.814 -3.100 1.00 5.22 14 ASN A CA 17
ATOM 9891 C C . ASN A 1 14 ? -16.816 -7.267 -3.416 1.00 74.42 14 ASN A C 17
ATOM 9892 O O . ASN A 1 14 ? -17.734 -8.022 -3.738 1.00 61.43 14 ASN A O 17
ATOM 9903 N N 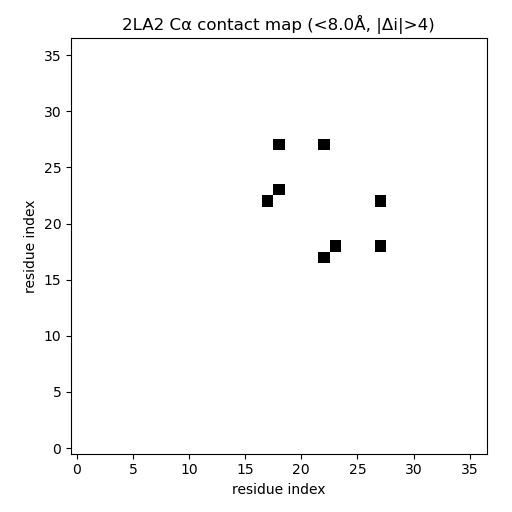. VAL A 1 15 ? -16.963 -5.950 -3.323 1.00 14.44 15 VAL A N 17
ATOM 9904 C CA . VAL A 1 15 ? -18.239 -5.301 -3.600 1.00 74.14 15 VAL A CA 17
ATOM 9905 C C . VAL A 1 15 ? -18.795 -5.738 -4.951 1.00 52.31 15 VAL A C 17
ATOM 9906 O O . VAL A 1 15 ? -19.951 -6.148 -5.055 1.00 33.03 15 VAL A O 17
ATOM 9919 N N . ARG A 1 16 ? -17.964 -5.647 -5.984 1.00 70.11 16 ARG A N 17
ATOM 9920 C CA . ARG A 1 16 ? -18.373 -6.032 -7.330 1.00 24.24 16 ARG A CA 17
ATOM 9921 C C . ARG A 1 16 ? -18.977 -7.433 -7.334 1.00 61.41 16 ARG A C 17
ATOM 9922 O O . ARG A 1 16 ? -20.151 -7.613 -7.658 1.00 41.15 16 ARG A O 17
ATOM 9943 N N . ASP A 1 17 ? -18.167 -8.422 -6.973 1.00 20.43 17 ASP A N 17
ATOM 9944 C CA . ASP A 1 17 ? -18.621 -9.808 -6.934 1.00 54.54 17 ASP A CA 17
ATOM 9945 C C . ASP A 1 17 ? -19.853 -9.951 -6.045 1.00 65.22 17 ASP A C 17
ATOM 9946 O O . ASP A 1 17 ? -20.759 -10.727 -6.344 1.00 14.02 17 ASP A O 17
ATOM 9955 N N . GLY A 1 18 ? -19.876 -9.198 -4.950 1.00 14.13 18 GLY A N 17
ATOM 9956 C CA . GLY A 1 18 ? -21.000 -9.257 -4.033 1.00 70.21 18 GLY A CA 17
ATOM 9957 C C . GLY A 1 18 ? -22.291 -8.777 -4.666 1.00 43.33 18 GLY A C 17
ATOM 9958 O O . GLY A 1 18 ? -23.335 -9.412 -4.521 1.00 33.43 18 GLY A O 17
ATOM 9962 N N . ILE A 1 19 ? -22.220 -7.651 -5.369 1.00 61.43 19 ILE A N 17
ATOM 9963 C CA . ILE A 1 19 ? -23.392 -7.087 -6.026 1.00 12.40 19 ILE A CA 17
ATOM 9964 C C . ILE A 1 19 ? -23.765 -7.887 -7.269 1.00 71.12 19 ILE A C 17
ATOM 9965 O O . ILE A 1 19 ? -24.944 -8.041 -7.590 1.00 21.21 19 ILE A O 17
ATOM 9981 N N . ILE A 1 20 ? -22.753 -8.396 -7.964 1.00 52.20 20 ILE A N 17
ATOM 9982 C CA . ILE A 1 20 ? -22.975 -9.183 -9.170 1.00 71.33 20 ILE A CA 17
ATOM 9983 C C . ILE A 1 20 ? -23.569 -10.547 -8.835 1.00 72.10 20 ILE A C 17
ATOM 9984 O O . ILE A 1 20 ? -24.516 -11.000 -9.479 1.00 64.02 20 ILE A O 17
ATOM 10000 N N . LYS A 1 21 ? -23.009 -11.197 -7.821 1.00 65.40 21 LYS A N 17
ATOM 10001 C CA . LYS A 1 21 ? -23.484 -12.509 -7.396 1.00 44.22 21 LYS A CA 17
ATOM 10002 C C . LYS A 1 21 ? -24.984 -12.482 -7.123 1.00 51.33 21 LYS A C 17
ATOM 10003 O O . LYS A 1 21 ? -25.777 -12.993 -7.913 1.00 54.31 21 LYS A O 17
ATOM 10022 N N . ALA A 1 22 ? -25.366 -11.881 -6.001 1.00 31.00 22 ALA A N 17
ATOM 10023 C CA . ALA A 1 22 ? -26.771 -11.784 -5.626 1.00 74.44 22 ALA A CA 17
ATOM 10024 C C . ALA A 1 22 ? -27.336 -10.409 -5.965 1.00 34.02 22 ALA A C 17
ATOM 10025 O O . ALA A 1 22 ? -28.074 -10.252 -6.937 1.00 31.13 22 ALA A O 17
ATOM 10032 N N . GLY A 1 23 ? -26.986 -9.414 -5.155 1.00 65.40 23 GLY A N 17
ATOM 10033 C CA . GLY A 1 23 ? -27.468 -8.065 -5.385 1.00 63.13 23 GLY A CA 17
ATOM 10034 C C . GLY A 1 23 ? -28.097 -7.455 -4.148 1.00 71.44 23 GLY A C 17
ATOM 10035 O O . GLY A 1 23 ? -27.508 -6.605 -3.481 1.00 21.12 23 GLY A O 17
ATOM 10039 N N . PRO A 1 24 ? -29.324 -7.892 -3.828 1.00 12.13 24 PRO A N 17
ATOM 10040 C CA . PRO A 1 24 ? -30.061 -7.396 -2.662 1.00 12.33 24 PRO A CA 17
ATOM 10041 C C . PRO A 1 24 ? -29.446 -7.860 -1.346 1.00 65.02 24 PRO A C 17
ATOM 10042 O O . PRO A 1 24 ? -29.424 -7.118 -0.364 1.00 64.45 24 PRO A O 17
ATOM 10053 N N . ALA A 1 25 ? -28.946 -9.091 -1.334 1.00 61.51 25 ALA A N 17
ATOM 10054 C CA . ALA A 1 25 ? -28.328 -9.653 -0.140 1.00 24.33 25 ALA A CA 17
ATOM 10055 C C . ALA A 1 25 ? -27.262 -8.716 0.419 1.00 32.44 25 ALA A C 17
ATOM 10056 O O . ALA A 1 25 ? -27.253 -8.411 1.612 1.00 75.10 25 ALA A O 17
ATOM 10063 N N . VAL A 1 26 ? -26.364 -8.263 -0.450 1.00 20.54 26 VAL A N 17
ATOM 10064 C CA . VAL A 1 26 ? -25.294 -7.361 -0.042 1.00 41.25 26 VAL A CA 17
ATOM 10065 C C . VAL A 1 26 ? -25.847 -6.160 0.717 1.00 61.11 26 VAL A C 17
ATOM 10066 O O . VAL A 1 26 ? -25.324 -5.781 1.765 1.00 72.05 26 VAL A O 17
ATOM 10079 N N . ALA A 1 27 ? -26.908 -5.566 0.181 1.00 11.24 27 ALA A N 17
ATOM 10080 C CA . ALA A 1 27 ? -27.534 -4.409 0.810 1.00 72.21 27 ALA A CA 17
ATOM 10081 C C . ALA A 1 27 ? -28.194 -4.792 2.130 1.00 3.05 27 ALA A C 17
ATOM 10082 O O . ALA A 1 27 ? -27.927 -4.186 3.168 1.00 3.40 27 ALA A O 17
ATOM 10089 N N . VAL A 1 28 ? -29.057 -5.802 2.085 1.00 52.42 28 VAL A N 17
ATOM 10090 C CA . VAL A 1 28 ? -29.755 -6.265 3.278 1.00 22.50 28 VAL A CA 17
ATOM 10091 C C . VAL A 1 28 ? -28.772 -6.593 4.397 1.00 72.45 28 VAL A C 17
ATOM 10092 O O . VAL A 1 28 ? -29.027 -6.305 5.566 1.00 41.21 28 VAL A O 17
ATOM 10105 N N . VAL A 1 29 ? -27.647 -7.198 4.030 1.00 62.43 29 VAL A N 17
ATOM 10106 C CA . VAL A 1 29 ? -26.624 -7.565 5.002 1.00 43.42 29 VAL A CA 17
ATOM 10107 C C . VAL A 1 29 ? -25.833 -6.342 5.454 1.00 65.41 29 VAL A C 17
ATOM 10108 O O . VAL A 1 29 ? -25.754 -6.046 6.645 1.00 32.44 29 VAL A O 17
ATOM 10121 N N . GLY A 1 30 ? -25.247 -5.635 4.493 1.00 43.53 30 GLY A N 17
ATOM 10122 C CA . GLY A 1 30 ? -24.469 -4.452 4.812 1.00 50.52 30 GLY A CA 17
ATOM 10123 C C . GLY A 1 30 ? -25.246 -3.456 5.650 1.00 3.22 30 GLY A C 17
ATOM 10124 O O . GLY A 1 30 ? -24.773 -3.016 6.698 1.00 73.10 30 GLY A O 17
ATOM 10128 N N . GLN A 1 31 ? -26.439 -3.099 5.187 1.00 13.34 31 GLN A N 17
ATOM 10129 C CA . GLN A 1 31 ? -27.281 -2.146 5.902 1.00 74.34 31 GLN A CA 17
ATOM 10130 C C . GLN A 1 31 ? -27.488 -2.581 7.349 1.00 40.12 31 GLN A C 17
ATOM 10131 O O . GLN A 1 31 ? -27.057 -1.900 8.279 1.00 30.20 31 GLN A O 17
ATOM 10145 N N . ALA A 1 32 ? -28.150 -3.719 7.531 1.00 14.40 32 ALA A N 17
ATOM 10146 C CA . ALA A 1 32 ? -28.413 -4.245 8.865 1.00 44.32 32 ALA A CA 17
ATOM 10147 C C . ALA A 1 32 ? -27.131 -4.319 9.687 1.00 23.53 32 ALA A C 17
ATOM 10148 O O . ALA A 1 32 ? -27.064 -3.797 10.799 1.00 12.33 32 ALA A O 17
ATOM 10155 N N . ALA A 1 33 ? -26.115 -4.973 9.133 1.00 30.53 33 ALA A N 17
ATOM 10156 C CA . ALA A 1 33 ? -24.835 -5.115 9.815 1.00 23.34 33 ALA A CA 17
ATOM 10157 C C . ALA A 1 33 ? -24.307 -3.762 10.279 1.00 0.04 33 ALA A C 17
ATOM 10158 O O . ALA A 1 33 ? -23.866 -3.613 11.420 1.00 62.05 33 ALA A O 17
ATOM 10165 N N . THR A 1 34 ? -24.354 -2.776 9.388 1.00 31.44 34 THR A N 17
ATOM 10166 C CA . THR A 1 34 ? -23.879 -1.436 9.706 1.00 50.31 34 THR A CA 17
ATOM 10167 C C . THR A 1 34 ? -24.755 -0.779 10.766 1.00 11.34 34 THR A C 17
ATOM 10168 O O . THR A 1 34 ? -24.256 -0.105 11.668 1.00 32.10 34 THR A O 17
ATOM 10179 N N . VAL A 1 35 ? -26.064 -0.979 10.653 1.00 33.54 35 VAL A N 17
ATOM 10180 C CA . VAL A 1 35 ? -27.010 -0.408 11.604 1.00 13.22 35 VAL A CA 17
ATOM 10181 C C . VAL A 1 35 ? -26.824 -1.009 12.993 1.00 14.50 35 VAL A C 17
ATOM 10182 O O . VAL A 1 35 ? -26.915 -0.308 14.001 1.00 32.35 35 VAL A O 17
ATOM 10195 N N . VAL A 1 36 ? -26.563 -2.311 13.038 1.00 20.13 36 VAL A N 17
ATOM 10196 C CA . VAL A 1 36 ? -26.362 -3.007 14.304 1.00 73.14 36 VAL A CA 17
ATOM 10197 C C . VAL A 1 36 ? -24.979 -2.720 14.875 1.00 25.03 36 VAL A C 17
ATOM 10198 O O . VAL A 1 36 ? -24.846 -2.269 16.013 1.00 4.02 36 VAL A O 17
ATOM 10211 N N . LYS A 1 37 ? -23.949 -2.984 14.078 1.00 22.01 37 LYS A N 17
ATOM 10212 C CA . LYS A 1 37 ? -22.573 -2.753 14.503 1.00 51.15 37 LYS A CA 17
ATOM 10213 C C . LYS A 1 37 ? -22.179 -1.293 14.300 1.00 72.31 37 LYS A C 17
ATOM 10214 O O . LYS A 1 37 ? -22.038 -0.539 15.263 1.00 55.34 37 LYS A O 17
ATOM 10235 N N . ARG A 1 1 ? 3.026 -1.719 0.368 1.00 42.41 1 ARG A N 18
ATOM 10236 C CA . ARG A 1 1 ? 2.668 -1.337 -0.993 1.00 23.40 1 ARG A CA 18
ATOM 10237 C C . ARG A 1 1 ? 1.665 -2.322 -1.587 1.00 50.42 1 ARG A C 18
ATOM 10238 O O . ARG A 1 1 ? 0.516 -1.968 -1.851 1.00 34.23 1 ARG A O 18
ATOM 10259 N N . TRP A 1 2 ? 2.108 -3.556 -1.796 1.00 21.03 2 TRP A N 18
ATOM 10260 C CA . TRP A 1 2 ? 1.249 -4.591 -2.360 1.00 30.25 2 TRP A CA 18
ATOM 10261 C C . TRP A 1 2 ? -0.005 -4.779 -1.512 1.00 63.14 2 TRP A C 18
ATOM 10262 O O . TRP A 1 2 ? -1.047 -5.202 -2.013 1.00 51.31 2 TRP A O 18
ATOM 10283 N N . LYS A 1 3 ? 0.102 -4.462 -0.226 1.00 64.45 3 LYS A N 18
ATOM 10284 C CA . LYS A 1 3 ? -1.023 -4.595 0.691 1.00 52.31 3 LYS A CA 18
ATOM 10285 C C . LYS A 1 3 ? -2.228 -3.805 0.191 1.00 55.22 3 LYS A C 18
ATOM 10286 O O . LYS A 1 3 ? -3.262 -4.381 -0.149 1.00 32.10 3 LYS A O 18
ATOM 10305 N N . ILE A 1 4 ? -2.088 -2.484 0.147 1.00 21.31 4 ILE A N 18
ATOM 10306 C CA . ILE A 1 4 ? -3.165 -1.617 -0.314 1.00 44.22 4 ILE A CA 18
ATOM 10307 C C . ILE A 1 4 ? -3.691 -2.069 -1.672 1.00 13.10 4 ILE A C 18
ATOM 10308 O O . ILE A 1 4 ? -4.891 -2.286 -1.844 1.00 10.24 4 ILE A O 18
ATOM 10324 N N . PHE A 1 5 ? -2.786 -2.211 -2.634 1.00 41.13 5 PHE A N 18
ATOM 10325 C CA . PHE A 1 5 ? -3.159 -2.638 -3.978 1.00 23.43 5 PHE A CA 18
ATOM 10326 C C . PHE A 1 5 ? -3.987 -3.919 -3.931 1.00 31.14 5 PHE A C 18
ATOM 10327 O O . PHE A 1 5 ? -5.139 -3.944 -4.365 1.00 43.12 5 PHE A O 18
ATOM 10344 N N . LYS A 1 6 ? -3.392 -4.982 -3.400 1.00 71.12 6 LYS A N 18
ATOM 10345 C CA . LYS A 1 6 ? -4.073 -6.267 -3.295 1.00 22.35 6 LYS A CA 18
ATOM 10346 C C . LYS A 1 6 ? -5.415 -6.115 -2.586 1.00 70.40 6 LYS A C 18
ATOM 10347 O O . LYS A 1 6 ? -6.415 -6.707 -2.994 1.00 23.22 6 LYS A O 18
ATOM 10366 N N . LYS A 1 7 ? -5.431 -5.318 -1.524 1.00 11.53 7 LYS A N 18
ATOM 10367 C CA . LYS A 1 7 ? -6.651 -5.085 -0.759 1.00 42.24 7 LYS A CA 18
ATOM 10368 C C . LYS A 1 7 ? -7.720 -4.429 -1.628 1.00 32.45 7 LYS A C 18
ATOM 10369 O O . LYS A 1 7 ? -8.755 -5.032 -1.915 1.00 65.42 7 LYS A O 18
ATOM 10388 N N . ILE A 1 8 ? -7.463 -3.194 -2.042 1.00 53.45 8 ILE A N 18
ATOM 10389 C CA . ILE A 1 8 ? -8.403 -2.459 -2.880 1.00 11.42 8 ILE A CA 18
ATOM 10390 C C . ILE A 1 8 ? -8.816 -3.281 -4.096 1.00 21.44 8 ILE A C 18
ATOM 10391 O O . ILE A 1 8 ? -9.981 -3.282 -4.490 1.00 15.51 8 ILE A O 18
ATOM 10407 N N . GLU A 1 9 ? -7.852 -3.983 -4.684 1.00 2.41 9 GLU A N 18
ATOM 10408 C CA . GLU A 1 9 ? -8.116 -4.811 -5.855 1.00 12.15 9 GLU A CA 18
ATOM 10409 C C . GLU A 1 9 ? -9.056 -5.961 -5.506 1.00 33.30 9 GLU A C 18
ATOM 10410 O O . GLU A 1 9 ? -10.045 -6.202 -6.199 1.00 33.14 9 GLU A O 18
ATOM 10422 N N . LYS A 1 10 ? -8.740 -6.670 -4.427 1.00 40.24 10 LYS A N 18
ATOM 10423 C CA . LYS A 1 10 ? -9.555 -7.795 -3.984 1.00 42.14 10 LYS A CA 18
ATOM 10424 C C . LYS A 1 10 ? -10.948 -7.329 -3.573 1.00 23.24 10 LYS A C 18
ATOM 10425 O O . LYS A 1 10 ? -11.951 -7.770 -4.132 1.00 75.25 10 LYS A O 18
ATOM 10444 N N . VAL A 1 11 ? -11.001 -6.434 -2.591 1.00 74.03 11 VAL A N 18
ATOM 10445 C CA . VAL A 1 11 ? -12.271 -5.906 -2.107 1.00 32.45 11 VAL A CA 18
ATOM 10446 C C . VAL A 1 11 ? -13.093 -5.317 -3.247 1.00 70.25 11 VAL A C 18
ATOM 10447 O O . VAL A 1 11 ? -14.323 -5.332 -3.213 1.00 23.01 11 VAL A O 18
ATOM 10460 N N . GLY A 1 12 ? -12.404 -4.798 -4.260 1.00 30.55 12 GLY A N 18
ATOM 10461 C CA . GLY A 1 12 ? -13.086 -4.211 -5.398 1.00 35.42 12 GLY A CA 18
ATOM 10462 C C . GLY A 1 12 ? -13.876 -5.234 -6.191 1.00 44.12 12 GLY A C 18
ATOM 10463 O O . GLY A 1 12 ? -15.071 -5.058 -6.428 1.00 0.14 12 GLY A O 18
ATOM 10467 N N . ARG A 1 13 ? -13.206 -6.305 -6.605 1.00 0.23 13 ARG A N 18
ATOM 10468 C CA . ARG A 1 13 ? -13.852 -7.358 -7.379 1.00 1.12 13 ARG A CA 18
ATOM 10469 C C . ARG A 1 13 ? -14.766 -8.201 -6.494 1.00 5.22 13 ARG A C 18
ATOM 10470 O O . ARG A 1 13 ? -15.786 -8.715 -6.950 1.00 23.12 13 ARG A O 18
ATOM 10491 N N . ASN A 1 14 ? -14.391 -8.338 -5.226 1.00 2.41 14 ASN A N 18
ATOM 10492 C CA . ASN A 1 14 ? -15.176 -9.119 -4.277 1.00 43.00 14 ASN A CA 18
ATOM 10493 C C . ASN A 1 14 ? -16.615 -8.617 -4.219 1.00 33.24 14 ASN A C 18
ATOM 10494 O O . ASN A 1 14 ? -17.552 -9.346 -4.545 1.00 31.32 14 ASN A O 18
ATOM 10505 N N . VAL A 1 15 ? -16.784 -7.366 -3.801 1.00 62.41 15 VAL A N 18
ATOM 10506 C CA . VAL A 1 15 ? -18.109 -6.766 -3.701 1.00 44.34 15 VAL A CA 18
ATOM 10507 C C . VAL A 1 15 ? -18.886 -6.930 -5.003 1.00 2.24 15 VAL A C 18
ATOM 10508 O O . VAL A 1 15 ? -19.985 -7.483 -5.015 1.00 73.41 15 VAL A O 18
ATOM 10521 N N . ARG A 1 16 ? -18.307 -6.445 -6.096 1.00 62.54 16 ARG A N 18
ATOM 10522 C CA . ARG A 1 16 ? -18.945 -6.538 -7.404 1.00 15.23 16 ARG A CA 18
ATOM 10523 C C . ARG A 1 16 ? -19.372 -7.973 -7.700 1.00 42.44 16 ARG A C 18
ATOM 10524 O O . ARG A 1 16 ? -20.554 -8.250 -7.905 1.00 43.23 16 ARG A O 18
ATOM 10545 N N . ASP A 1 17 ? -18.402 -8.880 -7.722 1.00 42.11 17 ASP A N 18
ATOM 10546 C CA . ASP A 1 17 ? -18.676 -10.286 -7.993 1.00 72.31 17 ASP A CA 18
ATOM 10547 C C . ASP A 1 17 ? -19.777 -10.811 -7.077 1.00 31.50 17 ASP A C 18
ATOM 10548 O O . ASP A 1 17 ? -20.655 -11.558 -7.509 1.00 2.51 17 ASP A O 18
ATOM 10557 N N . GLY A 1 18 ? -19.723 -10.417 -5.808 1.00 40.13 18 GLY A N 18
ATOM 10558 C CA . GLY A 1 18 ? -20.720 -10.858 -4.851 1.00 32.50 18 GLY A CA 18
ATOM 10559 C C . GLY A 1 18 ? -22.103 -10.324 -5.166 1.00 72.13 18 GLY A C 18
ATOM 10560 O O . GLY A 1 18 ? -23.091 -11.056 -5.090 1.00 3.21 18 GLY A O 18
ATOM 10564 N N . ILE A 1 19 ? -22.175 -9.045 -5.520 1.00 32.32 19 ILE A N 18
ATOM 10565 C CA . ILE A 1 19 ? -23.448 -8.414 -5.847 1.00 23.22 19 ILE A CA 18
ATOM 10566 C C . ILE A 1 19 ? -23.999 -8.940 -7.168 1.00 20.43 19 ILE A C 18
ATOM 10567 O O . ILE A 1 19 ? -25.210 -9.091 -7.330 1.00 72.41 19 ILE A O 18
ATOM 10583 N N . ILE A 1 20 ? -23.102 -9.219 -8.107 1.00 71.45 20 ILE A N 18
ATOM 10584 C CA . ILE A 1 20 ? -23.499 -9.732 -9.413 1.00 43.11 20 ILE A CA 18
ATOM 10585 C C . ILE A 1 20 ? -23.910 -11.198 -9.327 1.00 13.45 20 ILE A C 18
ATOM 10586 O O . ILE A 1 20 ? -24.922 -11.605 -9.898 1.00 63.13 20 ILE A O 18
ATOM 10602 N N . LYS A 1 21 ? -23.120 -11.987 -8.606 1.00 15.41 21 LYS A N 18
ATOM 10603 C CA . LYS A 1 21 ? -23.403 -13.407 -8.440 1.00 61.43 21 LYS A CA 18
ATOM 10604 C C . LYS A 1 21 ? -24.810 -13.622 -7.892 1.00 72.25 21 LYS A C 18
ATOM 10605 O O . LYS A 1 21 ? -25.714 -14.032 -8.620 1.00 62.23 21 LYS A O 18
ATOM 10624 N N . ALA A 1 22 ? -24.989 -13.341 -6.606 1.00 23.12 22 ALA A N 18
ATOM 10625 C CA . ALA A 1 22 ? -26.287 -13.500 -5.962 1.00 63.31 22 ALA A CA 18
ATOM 10626 C C . ALA A 1 22 ? -27.139 -12.246 -6.127 1.00 23.41 22 ALA A C 18
ATOM 10627 O O . ALA A 1 22 ? -28.072 -12.219 -6.928 1.00 42.02 22 ALA A O 18
ATOM 10634 N N . GLY A 1 23 ? -26.811 -11.209 -5.362 1.00 35.10 23 GLY A N 18
ATOM 10635 C CA . GLY A 1 23 ? -27.557 -9.967 -5.438 1.00 54.42 23 GLY A CA 18
ATOM 10636 C C . GLY A 1 23 ? -27.078 -8.940 -4.431 1.00 73.02 23 GLY A C 18
ATOM 10637 O O . GLY A 1 23 ? -26.027 -9.093 -3.809 1.00 41.11 23 GLY A O 18
ATOM 10641 N N . PRO A 1 24 ? -27.860 -7.863 -4.260 1.00 61.43 24 PRO A N 18
ATOM 10642 C CA . PRO A 1 24 ? -27.529 -6.786 -3.323 1.00 50.34 24 PRO A CA 18
ATOM 10643 C C . PRO A 1 24 ? -27.649 -7.225 -1.868 1.00 71.32 24 PRO A C 18
ATOM 10644 O O . PRO A 1 24 ? -28.662 -6.975 -1.216 1.00 73.41 24 PRO A O 18
ATOM 10655 N N . ALA A 1 25 ? -26.608 -7.881 -1.365 1.00 74.12 25 ALA A N 18
ATOM 10656 C CA . ALA A 1 25 ? -26.597 -8.353 0.014 1.00 62.12 25 ALA A CA 18
ATOM 10657 C C . ALA A 1 25 ? -25.802 -7.410 0.910 1.00 24.12 25 ALA A C 18
ATOM 10658 O O . ALA A 1 25 ? -26.222 -7.093 2.023 1.00 71.10 25 ALA A O 18
ATOM 10665 N N . VAL A 1 26 ? -24.649 -6.965 0.419 1.00 55.12 26 VAL A N 18
ATOM 10666 C CA . VAL A 1 26 ? -23.795 -6.057 1.175 1.00 32.55 26 VAL A CA 18
ATOM 10667 C C . VAL A 1 26 ? -24.584 -4.857 1.686 1.00 74.03 26 VAL A C 18
ATOM 10668 O O . VAL A 1 26 ? -24.314 -4.339 2.769 1.00 54.33 26 VAL A O 18
ATOM 10681 N N . ALA A 1 27 ? -25.562 -4.420 0.898 1.00 65.10 27 ALA A N 18
ATOM 10682 C CA . ALA A 1 27 ? -26.392 -3.282 1.271 1.00 53.00 27 ALA A CA 18
ATOM 10683 C C . ALA A 1 27 ? -27.300 -3.627 2.446 1.00 35.13 27 ALA A C 18
ATOM 10684 O O . ALA A 1 27 ? -27.207 -3.022 3.514 1.00 33.15 27 ALA A O 18
ATOM 10691 N N . VAL A 1 28 ? -28.180 -4.603 2.242 1.00 3.13 28 VAL A N 18
ATOM 10692 C CA . VAL A 1 28 ? -29.105 -5.029 3.286 1.00 40.25 28 VAL A CA 18
ATOM 10693 C C . VAL A 1 28 ? -28.357 -5.441 4.548 1.00 32.44 28 VAL A C 18
ATOM 10694 O O . VAL A 1 28 ? -28.822 -5.204 5.664 1.00 63.35 28 VAL A O 18
ATOM 10707 N N . VAL A 1 29 ? -27.195 -6.060 4.366 1.00 70.52 29 VAL A N 18
ATOM 10708 C CA . VAL A 1 29 ? -26.381 -6.505 5.490 1.00 22.35 29 VAL A CA 18
ATOM 10709 C C . VAL A 1 29 ? -25.705 -5.326 6.180 1.00 2.51 29 VAL A C 18
ATOM 10710 O O . VAL A 1 29 ? -25.876 -5.113 7.380 1.00 63.13 29 VAL A O 18
ATOM 10723 N N . GLY A 1 30 ? -24.936 -4.559 5.412 1.00 22.42 30 GLY A N 18
ATOM 10724 C CA . GLY A 1 30 ? -24.245 -3.409 5.966 1.00 34.54 30 GLY A CA 18
ATOM 10725 C C . GLY A 1 30 ? -25.195 -2.416 6.606 1.00 40.24 30 GLY A C 18
ATOM 10726 O O . GLY A 1 30 ? -24.994 -2.002 7.747 1.00 24.21 30 GLY A O 18
ATOM 10730 N N . GLN A 1 31 ? -26.231 -2.031 5.868 1.00 52.03 31 GLN A N 18
ATOM 10731 C CA . GLN A 1 31 ? -27.214 -1.077 6.370 1.00 64.45 31 GLN A CA 18
ATOM 10732 C C . GLN A 1 31 ? -27.843 -1.576 7.666 1.00 3.44 31 GLN A C 18
ATOM 10733 O O . GLN A 1 31 ? -27.744 -0.924 8.706 1.00 71.13 31 GLN A O 18
ATOM 10747 N N . ALA A 1 32 ? -28.490 -2.734 7.597 1.00 23.45 32 ALA A N 18
ATOM 10748 C CA . ALA A 1 32 ? -29.133 -3.321 8.766 1.00 15.44 32 ALA A CA 18
ATOM 10749 C C . ALA A 1 32 ? -28.148 -3.464 9.921 1.00 33.35 32 ALA A C 18
ATOM 10750 O O . ALA A 1 32 ? -28.442 -3.077 11.052 1.00 32.31 32 ALA A O 18
ATOM 10757 N N . ALA A 1 33 ? -26.979 -4.024 9.629 1.00 3.34 33 ALA A N 18
ATOM 10758 C CA . ALA A 1 33 ? -25.950 -4.217 10.644 1.00 61.23 33 ALA A CA 18
ATOM 10759 C C . ALA A 1 33 ? -25.553 -2.891 11.283 1.00 42.22 33 ALA A C 18
ATOM 10760 O O . ALA A 1 33 ? -25.424 -2.791 12.503 1.00 23.35 33 ALA A O 18
ATOM 10767 N N . THR A 1 34 ? -25.359 -1.872 10.450 1.00 32.43 34 THR A N 18
ATOM 10768 C CA . THR A 1 34 ? -24.975 -0.552 10.934 1.00 62.41 34 THR A CA 18
ATOM 10769 C C . THR A 1 34 ? -26.098 0.085 11.744 1.00 22.22 34 THR A C 18
ATOM 10770 O O . THR A 1 34 ? -25.854 0.718 12.771 1.00 3.50 34 THR A O 18
ATOM 10781 N N . VAL A 1 35 ? -27.330 -0.088 11.277 1.00 52.43 35 VAL A N 18
ATOM 10782 C CA . VAL A 1 35 ? -28.492 0.469 11.959 1.00 2.44 35 VAL A CA 18
ATOM 10783 C C . VAL A 1 35 ? -28.729 -0.224 13.296 1.00 25.41 35 VAL A C 18
ATOM 10784 O O . VAL A 1 35 ? -29.059 0.419 14.292 1.00 10.31 35 VAL A O 18
ATOM 10797 N N . VAL A 1 36 ? -28.557 -1.542 13.311 1.00 22.52 36 VAL A N 18
ATOM 10798 C CA . VAL A 1 36 ? -28.750 -2.325 14.526 1.00 10.23 36 VAL A CA 18
ATOM 10799 C C . VAL A 1 36 ? -27.599 -2.115 15.504 1.00 14.41 36 VAL A C 18
ATOM 10800 O O . VAL A 1 36 ? -27.814 -1.805 16.676 1.00 13.41 36 VAL A O 18
ATOM 10813 N N . LYS A 1 37 ? -26.376 -2.285 15.015 1.00 41.23 37 LYS A N 18
ATOM 10814 C CA . LYS A 1 37 ? -25.189 -2.112 15.844 1.00 61.34 37 LYS A CA 18
ATOM 10815 C C . LYS A 1 37 ? -25.093 -0.682 16.366 1.00 60.33 37 LYS A C 18
ATOM 10816 O O . LYS A 1 37 ? -24.565 -0.442 17.452 1.00 44.35 37 LYS A O 18
ATOM 10837 N N . ARG A 1 1 ? 2.973 -1.253 -3.644 1.00 21.12 1 ARG A N 19
ATOM 10838 C CA . ARG A 1 1 ? 2.398 -1.545 -2.336 1.00 72.45 1 ARG A CA 19
ATOM 10839 C C . ARG A 1 1 ? 1.305 -2.604 -2.448 1.00 35.00 1 ARG A C 19
ATOM 10840 O O . ARG A 1 1 ? 0.378 -2.472 -3.248 1.00 3.21 1 ARG A O 19
ATOM 10861 N N . TRP A 1 2 ? 1.420 -3.653 -1.642 1.00 12.24 2 TRP A N 19
ATOM 10862 C CA . TRP A 1 2 ? 0.441 -4.735 -1.650 1.00 44.53 2 TRP A CA 19
ATOM 10863 C C . TRP A 1 2 ? -0.829 -4.326 -0.912 1.00 44.33 2 TRP A C 19
ATOM 10864 O O . TRP A 1 2 ? -1.929 -4.749 -1.268 1.00 1.41 2 TRP A O 19
ATOM 10885 N N . LYS A 1 3 ? -0.670 -3.501 0.117 1.00 51.41 3 LYS A N 19
ATOM 10886 C CA . LYS A 1 3 ? -1.804 -3.033 0.905 1.00 52.31 3 LYS A CA 19
ATOM 10887 C C . LYS A 1 3 ? -2.858 -2.387 0.011 1.00 33.11 3 LYS A C 19
ATOM 10888 O O . LYS A 1 3 ? -3.971 -2.898 -0.120 1.00 40.15 3 LYS A O 19
ATOM 10907 N N . ILE A 1 4 ? -2.500 -1.264 -0.601 1.00 54.34 4 ILE A N 19
ATOM 10908 C CA . ILE A 1 4 ? -3.415 -0.551 -1.485 1.00 11.15 4 ILE A CA 19
ATOM 10909 C C . ILE A 1 4 ? -3.975 -1.477 -2.559 1.00 51.31 4 ILE A C 19
ATOM 10910 O O . ILE A 1 4 ? -5.187 -1.542 -2.768 1.00 22.05 4 ILE A O 19
ATOM 10926 N N . PHE A 1 5 ? -3.085 -2.193 -3.238 1.00 10.21 5 PHE A N 19
ATOM 10927 C CA . PHE A 1 5 ? -3.490 -3.117 -4.291 1.00 50.41 5 PHE A CA 19
ATOM 10928 C C . PHE A 1 5 ? -4.553 -4.087 -3.784 1.00 63.11 5 PHE A C 19
ATOM 10929 O O . PHE A 1 5 ? -5.688 -4.087 -4.260 1.00 15.54 5 PHE A O 19
ATOM 10946 N N . LYS A 1 6 ? -4.176 -4.915 -2.816 1.00 25.02 6 LYS A N 19
ATOM 10947 C CA . LYS A 1 6 ? -5.094 -5.891 -2.242 1.00 71.31 6 LYS A CA 19
ATOM 10948 C C . LYS A 1 6 ? -6.377 -5.217 -1.767 1.00 32.24 6 LYS A C 19
ATOM 10949 O O . LYS A 1 6 ? -7.476 -5.730 -1.980 1.00 11.12 6 LYS A O 19
ATOM 10968 N N . LYS A 1 7 ? -6.231 -4.064 -1.123 1.00 23.34 7 LYS A N 19
ATOM 10969 C CA . LYS A 1 7 ? -7.377 -3.318 -0.619 1.00 54.41 7 LYS A CA 19
ATOM 10970 C C . LYS A 1 7 ? -8.326 -2.946 -1.755 1.00 4.55 7 LYS A C 19
ATOM 10971 O O . LYS A 1 7 ? -9.448 -3.446 -1.827 1.00 33.10 7 LYS A O 19
ATOM 10990 N N . ILE A 1 8 ? -7.866 -2.067 -2.639 1.00 13.53 8 ILE A N 19
ATOM 10991 C CA . ILE A 1 8 ? -8.673 -1.630 -3.772 1.00 32.54 8 ILE A CA 19
ATOM 10992 C C . ILE A 1 8 ? -9.213 -2.823 -4.553 1.00 71.24 8 ILE A C 19
ATOM 10993 O O . ILE A 1 8 ? -10.372 -2.833 -4.966 1.00 72.33 8 ILE A O 19
ATOM 11009 N N . GLU A 1 9 ? -8.365 -3.827 -4.751 1.00 63.41 9 GLU A N 19
ATOM 11010 C CA . GLU A 1 9 ? -8.758 -5.026 -5.483 1.00 2.13 9 GLU A CA 19
ATOM 11011 C C . GLU A 1 9 ? -9.906 -5.741 -4.778 1.00 35.54 9 GLU A C 19
ATOM 11012 O O . GLU A 1 9 ? -10.908 -6.096 -5.400 1.00 12.43 9 GLU A O 19
ATOM 11024 N N . LYS A 1 10 ? -9.754 -5.952 -3.475 1.00 3.24 10 LYS A N 19
ATOM 11025 C CA . LYS A 1 10 ? -10.777 -6.624 -2.682 1.00 64.14 10 LYS A CA 19
ATOM 11026 C C . LYS A 1 10 ? -12.049 -5.786 -2.613 1.00 74.45 10 LYS A C 19
ATOM 11027 O O . LYS A 1 10 ? -13.120 -6.230 -3.029 1.00 20.34 10 LYS A O 19
ATOM 11046 N N . VAL A 1 11 ? -11.925 -4.572 -2.088 1.00 14.23 11 VAL A N 19
ATOM 11047 C CA . VAL A 1 11 ? -13.065 -3.671 -1.967 1.00 54.10 11 VAL A CA 19
ATOM 11048 C C . VAL A 1 11 ? -13.751 -3.468 -3.314 1.00 22.53 11 VAL A C 19
ATOM 11049 O O . VAL A 1 11 ? -14.960 -3.252 -3.380 1.00 70.13 11 VAL A O 19
ATOM 11062 N N . GLY A 1 12 ? -12.969 -3.541 -4.387 1.00 3.14 12 GLY A N 19
ATOM 11063 C CA . GLY A 1 12 ? -13.518 -3.364 -5.718 1.00 41.22 12 GLY A CA 19
ATOM 11064 C C . GLY A 1 12 ? -14.280 -4.583 -6.198 1.00 20.11 12 GLY A C 19
ATOM 11065 O O . GLY A 1 12 ? -15.354 -4.460 -6.788 1.00 24.04 12 GLY A O 19
ATOM 11069 N N . ARG A 1 13 ? -13.723 -5.764 -5.947 1.00 14.54 13 ARG A N 19
ATOM 11070 C CA . ARG A 1 13 ? -14.356 -7.010 -6.360 1.00 34.13 13 ARG A CA 19
ATOM 11071 C C . ARG A 1 13 ? -15.562 -7.325 -5.479 1.00 72.53 13 ARG A C 19
ATOM 11072 O O . ARG A 1 13 ? -16.542 -7.910 -5.938 1.00 72.35 13 ARG A O 19
ATOM 11093 N N . ASN A 1 14 ? -15.481 -6.934 -4.212 1.00 14.12 14 ASN A N 19
ATOM 11094 C CA . ASN A 1 14 ? -16.565 -7.176 -3.267 1.00 14.24 14 ASN A CA 19
ATOM 11095 C C . ASN A 1 14 ? -17.894 -6.673 -3.823 1.00 33.52 14 ASN A C 19
ATOM 11096 O O . ASN A 1 14 ? -18.847 -7.439 -3.971 1.00 20.12 14 ASN A O 19
ATOM 11107 N N . VAL A 1 15 ? -17.951 -5.381 -4.130 1.00 65.40 15 VAL A N 19
ATOM 11108 C CA . VAL A 1 15 ? -19.161 -4.776 -4.672 1.00 35.33 15 VAL A CA 19
ATOM 11109 C C . VAL A 1 15 ? -19.619 -5.497 -5.935 1.00 25.43 15 VAL A C 19
ATOM 11110 O O . VAL A 1 15 ? -20.757 -5.958 -6.021 1.00 50.34 15 VAL A O 19
ATOM 11123 N N . ARG A 1 16 ? -18.723 -5.593 -6.912 1.00 40.51 16 ARG A N 19
ATOM 11124 C CA . ARG A 1 16 ? -19.034 -6.257 -8.172 1.00 35.44 16 ARG A CA 19
ATOM 11125 C C . ARG A 1 16 ? -19.616 -7.646 -7.924 1.00 31.20 16 ARG A C 19
ATOM 11126 O O . A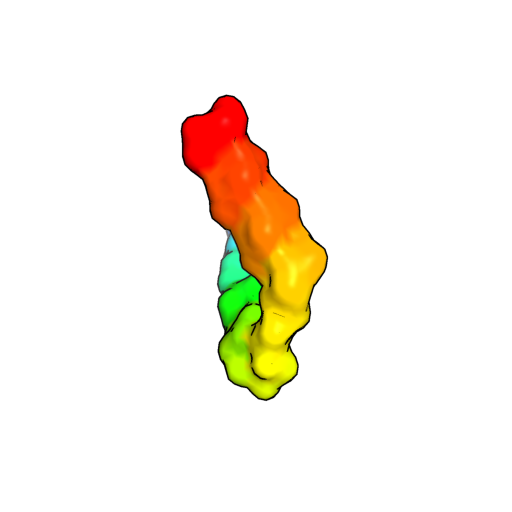RG A 1 16 ? -20.767 -7.918 -8.267 1.00 21.35 16 ARG A O 19
ATOM 11147 N N . ASP A 1 17 ? -18.813 -8.520 -7.328 1.00 20.42 17 ASP A N 19
ATOM 11148 C CA . ASP A 1 17 ? -19.248 -9.881 -7.034 1.00 23.03 17 ASP A CA 19
ATOM 11149 C C . ASP A 1 17 ? -20.571 -9.877 -6.275 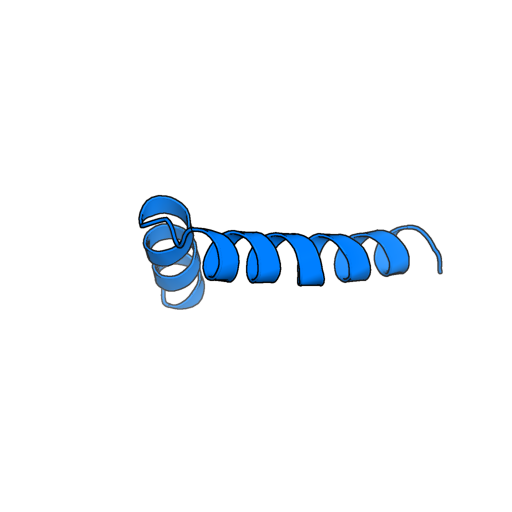1.00 54.35 17 ASP A C 19
ATOM 11150 O O . ASP A 1 17 ? -21.494 -10.617 -6.613 1.00 12.00 17 ASP A O 19
ATOM 11159 N N . GLY A 1 18 ? -20.656 -9.037 -5.248 1.00 33.44 18 GLY A N 19
ATOM 11160 C CA . GLY A 1 18 ? -21.870 -8.953 -4.457 1.00 32.42 18 GLY A CA 19
ATOM 11161 C C . GLY A 1 18 ? -23.086 -8.612 -5.295 1.00 70.34 18 GLY A C 19
ATOM 11162 O O . GLY A 1 18 ? -24.136 -9.242 -5.163 1.00 62.33 18 GLY A O 19
ATOM 11166 N N . ILE A 1 19 ? -22.946 -7.612 -6.159 1.00 25.32 19 ILE A N 19
ATOM 11167 C CA . ILE A 1 19 ? -24.042 -7.189 -7.021 1.00 44.43 19 ILE A CA 19
ATOM 11168 C C . ILE A 1 19 ? -24.356 -8.248 -8.072 1.00 23.43 19 ILE A C 19
ATOM 11169 O O . ILE A 1 19 ? -25.484 -8.733 -8.160 1.00 70.45 19 ILE A O 19
ATOM 11185 N N . ILE A 1 20 ? -23.350 -8.604 -8.864 1.00 73.32 20 ILE A N 19
ATOM 11186 C CA . ILE A 1 20 ? -23.519 -9.609 -9.907 1.00 23.04 20 ILE A CA 19
ATOM 11187 C C . ILE A 1 20 ? -24.122 -10.891 -9.342 1.00 41.14 20 ILE A C 19
ATOM 11188 O O . ILE A 1 20 ? -25.075 -11.439 -9.897 1.00 43.22 20 ILE A O 19
ATOM 11204 N N . LYS A 1 21 ? -23.562 -11.364 -8.234 1.00 43.03 21 LYS A N 19
ATOM 11205 C CA . LYS A 1 21 ? -24.045 -12.580 -7.591 1.00 50.11 21 LYS A CA 19
ATOM 11206 C C . LYS A 1 21 ? -25.394 -12.341 -6.920 1.00 61.20 21 LYS A C 19
ATOM 11207 O O . LYS A 1 21 ? -26.427 -12.809 -7.398 1.00 22.10 21 LYS A O 19
ATOM 11226 N N . ALA A 1 22 ? -25.377 -11.609 -5.811 1.00 24.21 22 ALA A N 19
ATOM 11227 C CA . ALA A 1 22 ? -26.599 -11.306 -5.077 1.00 2.31 22 ALA A CA 19
ATOM 11228 C C . ALA A 1 22 ? -27.350 -10.143 -5.718 1.00 23.44 22 ALA A C 19
ATOM 11229 O O . ALA A 1 22 ? -28.362 -10.340 -6.388 1.00 14.12 22 ALA A O 19
ATOM 11236 N N . GLY A 1 23 ? -26.846 -8.931 -5.506 1.00 52.12 23 GLY A N 19
ATOM 11237 C CA . GLY A 1 23 ? -27.483 -7.755 -6.069 1.00 51.24 23 GLY A CA 19
ATOM 11238 C C . GLY A 1 23 ? -27.587 -6.618 -5.072 1.00 44.11 23 GLY A C 19
ATOM 11239 O O . GLY A 1 23 ? -26.894 -5.606 -5.178 1.00 51.54 23 GLY A O 19
ATOM 11243 N N . PRO A 1 24 ? -28.471 -6.778 -4.076 1.00 42.23 24 PRO A N 19
ATOM 11244 C CA . PRO A 1 24 ? -28.684 -5.766 -3.037 1.00 74.02 24 PRO A CA 19
ATOM 11245 C C . PRO A 1 24 ? -27.494 -5.645 -2.092 1.00 61.41 24 PRO A C 19
ATOM 11246 O O . PRO A 1 24 ? -27.513 -6.178 -0.983 1.00 73.21 24 PRO A O 19
ATOM 11257 N N . ALA A 1 25 ? -26.459 -4.941 -2.539 1.00 22.35 25 ALA A N 19
ATOM 11258 C CA . ALA A 1 25 ? -25.261 -4.749 -1.731 1.00 43.21 25 ALA A CA 19
ATOM 11259 C C . ALA A 1 25 ? -25.590 -4.045 -0.419 1.00 71.10 25 ALA A C 19
ATOM 11260 O O . ALA A 1 25 ? -25.070 -4.405 0.637 1.00 13.45 25 ALA A O 19
ATOM 11267 N N . VAL A 1 26 ? -26.456 -3.040 -0.493 1.00 54.43 26 VAL A N 19
ATOM 11268 C CA . VAL A 1 26 ? -26.855 -2.285 0.689 1.00 74.41 26 VAL A CA 19
ATOM 11269 C C . VAL A 1 26 ? -27.320 -3.216 1.803 1.00 13.14 26 VAL A C 19
ATOM 11270 O O . VAL A 1 26 ? -27.005 -3.005 2.974 1.00 12.21 26 VAL A O 19
ATOM 11283 N N . ALA A 1 27 ? -28.072 -4.247 1.431 1.00 25.10 27 ALA A N 19
ATOM 11284 C CA . ALA A 1 27 ? -28.578 -5.212 2.399 1.00 71.12 27 ALA A CA 19
ATOM 11285 C C . ALA A 1 27 ? -27.444 -6.038 2.996 1.00 4.43 27 ALA A C 19
ATOM 11286 O O . ALA A 1 27 ? -27.275 -6.089 4.215 1.00 64.04 27 ALA A O 19
ATOM 11293 N N . VAL A 1 28 ? -26.668 -6.683 2.131 1.00 73.32 28 VAL A N 19
ATOM 11294 C CA . VAL A 1 28 ? -25.549 -7.507 2.573 1.00 12.42 28 VAL A CA 19
ATOM 11295 C C . VAL A 1 28 ? -24.583 -6.703 3.436 1.00 13.24 28 VAL A C 19
ATOM 11296 O O . VAL A 1 28 ? -24.030 -7.215 4.410 1.00 52.32 28 VAL A O 19
ATOM 11309 N N . VAL A 1 29 ? -24.385 -5.440 3.073 1.00 4.54 29 VAL A N 19
ATOM 11310 C CA . VAL A 1 29 ? -23.486 -4.563 3.815 1.00 33.14 29 VAL A CA 19
ATOM 11311 C C . VAL A 1 29 ? -24.115 -4.119 5.132 1.00 63.24 29 VAL A C 19
ATOM 11312 O O . VAL A 1 29 ? -23.547 -4.324 6.203 1.00 24.43 29 VAL A O 19
ATOM 11325 N N . GLY A 1 30 ? -25.293 -3.509 5.043 1.00 61.13 30 GLY A N 19
ATOM 11326 C CA . GLY A 1 30 ? -25.980 -3.046 6.234 1.00 40.40 30 GLY A CA 19
ATOM 11327 C C . GLY A 1 30 ? -26.210 -4.156 7.239 1.00 33.35 30 GLY A C 19
ATOM 11328 O O . GLY A 1 30 ? -25.893 -4.009 8.419 1.00 3.02 30 GLY A O 19
ATOM 11332 N N . GLN A 1 31 ? -26.766 -5.270 6.772 1.00 3.31 31 GLN A N 19
ATOM 11333 C CA . GLN A 1 31 ? -27.040 -6.408 7.640 1.00 33.54 31 GLN A CA 19
ATOM 11334 C C . GLN A 1 31 ? -25.768 -6.883 8.334 1.00 21.43 31 GLN A C 19
ATOM 11335 O O . GLN A 1 31 ? -25.676 -6.868 9.561 1.00 21.33 31 GLN A O 19
ATOM 11349 N N . ALA A 1 32 ? -24.789 -7.305 7.540 1.00 0.14 32 ALA A N 19
ATOM 11350 C CA . ALA A 1 32 ? -23.521 -7.783 8.078 1.00 13.33 32 ALA A CA 19
ATOM 11351 C C . ALA A 1 32 ? -22.901 -6.754 9.018 1.00 40.14 32 ALA A C 19
ATOM 11352 O O . ALA A 1 32 ? -22.480 -7.085 10.125 1.00 31.45 32 ALA A O 19
ATOM 11359 N N . ALA A 1 33 ? -22.847 -5.505 8.567 1.00 12.21 33 ALA A N 19
ATOM 11360 C CA . ALA A 1 33 ? -22.279 -4.428 9.368 1.00 13.43 33 ALA A CA 19
ATOM 11361 C C . ALA A 1 33 ? -23.009 -4.290 10.700 1.00 74.20 33 ALA A C 19
ATOM 11362 O O . ALA A 1 33 ? -22.384 -4.168 11.754 1.00 62.32 33 ALA A O 19
ATOM 11369 N N . THR A 1 34 ? -24.338 -4.310 10.646 1.00 24.03 34 THR A N 19
ATOM 11370 C CA . THR A 1 34 ? -25.153 -4.186 11.848 1.00 50.22 34 THR A CA 19
ATOM 11371 C C . THR A 1 34 ? -24.973 -5.393 12.762 1.00 52.44 34 THR A C 19
ATOM 11372 O O . THR A 1 34 ? -24.915 -5.256 13.984 1.00 52.43 34 THR A O 19
ATOM 11383 N N . VAL A 1 35 ? -24.885 -6.575 12.162 1.00 63.54 35 VAL A N 19
ATOM 11384 C CA . VAL A 1 35 ? -24.709 -7.807 12.922 1.00 74.22 35 VAL A CA 19
ATOM 11385 C C . VAL A 1 35 ? -23.332 -7.860 13.573 1.00 1.40 35 VAL A C 19
ATOM 11386 O O . VAL A 1 35 ? -23.191 -8.283 14.721 1.00 54.34 35 VAL A O 19
ATOM 11399 N N . VAL A 1 36 ? -22.316 -7.426 12.833 1.00 74.33 36 VAL A N 19
ATOM 11400 C CA . VAL A 1 36 ? -20.949 -7.422 13.338 1.00 21.03 36 VAL A CA 19
ATOM 11401 C C . VAL A 1 36 ? -20.746 -6.312 14.364 1.00 65.34 36 VAL A C 19
ATOM 11402 O O . VAL A 1 36 ? -20.141 -6.526 15.415 1.00 45.45 36 VAL A O 19
ATOM 11415 N N . LYS A 1 37 ? -21.255 -5.126 14.052 1.00 53.42 37 LYS A N 19
ATOM 11416 C CA . LYS A 1 37 ? -21.132 -3.980 14.946 1.00 72.50 37 LYS A CA 19
ATOM 11417 C C . LYS A 1 37 ? -21.700 -4.303 16.324 1.00 15.13 37 LYS A C 19
ATOM 11418 O O . LYS A 1 37 ? -20.955 -4.473 17.289 1.00 11.25 37 LYS A O 19
ATOM 11439 N N . ARG A 1 1 ? 0.258 -6.159 -2.721 1.00 64.30 1 ARG A N 20
ATOM 11440 C CA . ARG A 1 1 ? 0.622 -6.356 -1.323 1.00 2.00 1 ARG A CA 20
ATOM 11441 C C . ARG A 1 1 ? 0.697 -5.021 -0.588 1.00 2.02 1 ARG A C 20
ATOM 11442 O O . ARG A 1 1 ? 1.737 -4.663 -0.035 1.00 23.41 1 ARG A O 20
ATOM 11463 N N . TRP A 1 2 ? -0.411 -4.289 -0.587 1.00 31.43 2 TRP A N 20
ATOM 11464 C CA . TRP A 1 2 ? -0.471 -2.993 0.080 1.00 24.40 2 TRP A CA 20
ATOM 11465 C C . TRP A 1 2 ? -1.840 -2.768 0.711 1.00 72.12 2 TRP A C 20
ATOM 11466 O O . TRP A 1 2 ? -2.830 -3.378 0.305 1.00 41.20 2 TRP A O 20
ATOM 11487 N N . LYS A 1 3 ? -1.891 -1.889 1.706 1.00 53.35 3 LYS A N 20
ATOM 11488 C CA . LYS A 1 3 ? -3.140 -1.581 2.392 1.00 33.11 3 LYS A CA 20
ATOM 11489 C C . LYS A 1 3 ? -4.208 -1.129 1.402 1.00 55.42 3 LYS A C 20
ATOM 11490 O O . LYS A 1 3 ? -5.139 -1.874 1.095 1.00 61.43 3 LYS A O 20
ATOM 11509 N N . ILE A 1 4 ? -4.067 0.096 0.905 1.00 75.52 4 ILE A N 20
ATOM 11510 C CA . ILE A 1 4 ? -5.019 0.645 -0.053 1.00 12.03 4 ILE A CA 20
ATOM 11511 C C . ILE A 1 4 ? -5.236 -0.309 -1.222 1.00 63.41 4 ILE A C 20
ATOM 11512 O O . ILE A 1 4 ? -6.353 -0.460 -1.716 1.00 35.23 4 ILE A O 20
ATOM 11528 N N . PHE A 1 5 ? -4.159 -0.954 -1.660 1.00 40.51 5 PHE A N 20
ATOM 11529 C CA . PHE A 1 5 ? -4.231 -1.895 -2.771 1.00 43.04 5 PHE A CA 20
ATOM 11530 C C . PHE A 1 5 ? -5.197 -3.034 -2.458 1.00 51.42 5 PHE A C 20
ATOM 11531 O O . PHE A 1 5 ? -6.259 -3.148 -3.070 1.00 73.10 5 PHE A O 20
ATOM 11548 N N . LYS A 1 6 ? -4.821 -3.875 -1.501 1.00 5.41 6 LYS A N 20
ATOM 11549 C CA . LYS A 1 6 ? -5.652 -5.005 -1.104 1.00 50.30 6 LYS A CA 20
ATOM 11550 C C . LYS A 1 6 ? -7.046 -4.538 -0.697 1.00 30.00 6 LYS A C 20
ATOM 11551 O O . LYS A 1 6 ? -8.040 -5.215 -0.960 1.00 52.12 6 LYS A O 20
ATOM 11570 N N . LYS A 1 7 ? -7.112 -3.377 -0.055 1.00 11.32 7 LYS A N 20
ATOM 11571 C CA . LYS A 1 7 ? -8.384 -2.817 0.386 1.00 32.25 7 LYS A CA 20
ATOM 11572 C C . LYS A 1 7 ? -9.280 -2.495 -0.806 1.00 4.14 7 LYS A C 20
ATOM 11573 O O . LYS A 1 7 ? -10.316 -3.130 -1.005 1.00 2.32 7 LYS A O 20
ATOM 11592 N N . ILE A 1 8 ? -8.873 -1.507 -1.595 1.00 42.32 8 ILE A N 20
ATOM 11593 C CA . ILE A 1 8 ? -9.637 -1.103 -2.769 1.00 34.14 8 ILE A CA 20
ATOM 11594 C C . ILE A 1 8 ? -9.885 -2.287 -3.697 1.00 52.03 8 ILE A C 20
ATOM 11595 O O . ILE A 1 8 ? -10.962 -2.417 -4.278 1.00 70.32 8 ILE A O 20
ATOM 11611 N N . GLU A 1 9 ? -8.881 -3.148 -3.830 1.00 71.13 9 GLU A N 20
ATOM 11612 C CA . GLU A 1 9 ? -8.991 -4.322 -4.688 1.00 33.21 9 GLU A CA 20
ATOM 11613 C C . GLU A 1 9 ? -10.042 -5.290 -4.152 1.00 72.44 9 GLU A C 20
ATOM 11614 O O . GLU A 1 9 ? -10.909 -5.756 -4.893 1.00 11.25 9 GLU A O 20
ATOM 11626 N N . LYS A 1 10 ? -9.958 -5.590 -2.861 1.00 32.23 10 LYS A N 20
ATOM 11627 C CA . LYS A 1 10 ? -10.901 -6.502 -2.224 1.00 22.15 10 LYS A CA 20
ATOM 11628 C C . LYS A 1 10 ? -12.306 -5.910 -2.210 1.00 13.42 10 LYS A C 20
ATOM 11629 O O . LYS A 1 10 ? -13.244 -6.497 -2.750 1.00 42.10 10 LYS A O 20
ATOM 11648 N N . VAL A 1 11 ? -12.445 -4.742 -1.590 1.00 15.11 11 VAL A N 20
ATOM 11649 C CA . VAL A 1 11 ? -13.736 -4.069 -1.508 1.00 51.44 11 VAL A CA 20
ATOM 11650 C C . VAL A 1 11 ? -14.301 -3.793 -2.897 1.00 71.54 11 VAL A C 20
ATOM 11651 O O . VAL A 1 11 ? -15.516 -3.759 -3.089 1.00 62.24 11 VAL A O 20
ATOM 11664 N N . GLY A 1 12 ? -13.410 -3.598 -3.865 1.00 31.11 12 GLY A N 20
ATOM 11665 C CA . GLY A 1 12 ? -13.839 -3.329 -5.225 1.00 1.21 12 GLY A CA 20
ATOM 11666 C C . GLY A 1 12 ? -14.437 -4.549 -5.897 1.00 3.03 12 GLY A C 20
ATOM 11667 O O . GLY A 1 12 ? -15.444 -4.449 -6.597 1.00 51.04 12 GLY A O 20
ATOM 11671 N N . ARG A 1 13 ? -13.814 -5.704 -5.685 1.00 13.14 13 ARG A N 20
ATOM 11672 C CA . ARG A 1 13 ? -14.290 -6.948 -6.278 1.00 24.15 13 ARG A CA 20
ATOM 11673 C C . ARG A 1 13 ? -15.460 -7.517 -5.481 1.00 71.52 13 ARG A C 20
ATOM 11674 O O . ARG A 1 13 ? -16.364 -8.134 -6.043 1.00 71.21 13 ARG A O 20
ATOM 11695 N N . ASN A 1 14 ? -15.435 -7.306 -4.169 1.00 72.13 14 ASN A N 20
ATOM 11696 C CA . ASN A 1 14 ? -16.494 -7.799 -3.295 1.00 65.24 14 ASN A CA 20
ATOM 11697 C C . ASN A 1 14 ? -17.859 -7.306 -3.763 1.00 53.41 14 ASN A C 20
ATOM 11698 O O . ASN A 1 14 ? -18.729 -8.099 -4.123 1.00 64.51 14 ASN A O 20
ATOM 11709 N N . VAL A 1 15 ? -18.041 -5.989 -3.756 1.00 1.35 15 VAL A N 20
ATOM 11710 C CA . VAL A 1 15 ? -19.300 -5.388 -4.180 1.00 63.24 15 VAL A CA 20
ATOM 11711 C C . VAL A 1 15 ? -19.721 -5.906 -5.551 1.00 62.20 15 VAL A C 20
ATOM 11712 O O . VAL A 1 15 ? -20.817 -6.443 -5.713 1.00 41.43 15 VAL A O 20
ATOM 11725 N N . ARG A 1 16 ? -18.842 -5.743 -6.535 1.00 13.52 16 ARG A N 20
ATOM 11726 C CA . ARG A 1 16 ? -19.123 -6.193 -7.893 1.00 32.14 16 ARG A CA 20
ATOM 11727 C C . ARG A 1 16 ? -19.564 -7.654 -7.900 1.00 42.04 16 ARG A C 20
ATOM 11728 O O . ARG A 1 16 ? -20.672 -7.976 -8.329 1.00 61.24 16 ARG A O 20
ATOM 11749 N N . ASP A 1 17 ? -18.689 -8.533 -7.424 1.00 11.21 17 ASP A N 20
ATOM 11750 C CA . ASP A 1 17 ? -18.988 -9.959 -7.375 1.00 63.44 17 ASP A CA 20
ATOM 11751 C C . ASP A 1 17 ? -20.322 -10.212 -6.680 1.00 40.04 17 ASP A C 20
ATOM 11752 O O . ASP A 1 17 ? -21.113 -11.047 -7.117 1.00 42.14 17 ASP A O 20
ATOM 11761 N N . GLY A 1 18 ? -20.565 -9.485 -5.594 1.00 41.41 18 GLY A N 20
ATOM 11762 C CA . GLY A 1 18 ? -21.804 -9.646 -4.855 1.00 43.54 18 GLY A CA 20
ATOM 11763 C C . GLY A 1 18 ? -23.017 -9.224 -5.660 1.00 13.12 18 GLY A C 20
ATOM 11764 O O . GLY A 1 18 ? -24.041 -9.909 -5.656 1.00 42.42 18 GLY A O 20
ATOM 11768 N N . ILE A 1 19 ? -22.905 -8.094 -6.349 1.00 44.24 19 ILE A N 20
ATOM 11769 C CA . ILE A 1 19 ? -24.002 -7.582 -7.161 1.00 61.21 19 ILE A CA 20
ATOM 11770 C C . ILE A 1 19 ? -24.227 -8.453 -8.393 1.00 12.05 19 ILE A C 20
ATOM 11771 O O . ILE A 1 19 ? -25.362 -8.646 -8.829 1.00 53.13 19 ILE A O 20
ATOM 11787 N N . ILE A 1 20 ? -23.139 -8.978 -8.946 1.00 54.45 20 ILE A N 20
ATOM 11788 C CA . ILE A 1 20 ? -23.219 -9.831 -10.126 1.00 1.53 20 ILE A CA 20
ATOM 11789 C C . ILE A 1 20 ? -23.748 -11.215 -9.768 1.00 24.41 20 ILE A C 20
ATOM 11790 O O . ILE A 1 20 ? -24.599 -11.766 -10.465 1.00 75.54 20 ILE A O 20
ATOM 11806 N N . LYS A 1 21 ? -23.238 -11.773 -8.675 1.00 0.12 21 LYS A N 20
ATOM 11807 C CA . LYS A 1 21 ? -23.660 -13.093 -8.221 1.00 10.44 21 LYS A CA 20
ATOM 11808 C C . LYS A 1 21 ? -25.132 -13.085 -7.821 1.00 31.40 21 LYS A C 20
ATOM 11809 O O . LYS A 1 21 ? -25.983 -13.607 -8.541 1.00 42.11 21 LYS A O 20
ATOM 11828 N N . ALA A 1 22 ? -25.425 -12.490 -6.670 1.00 11.15 22 ALA A N 20
ATOM 11829 C CA . ALA A 1 22 ? -26.795 -12.412 -6.177 1.00 4.13 22 ALA A CA 20
ATOM 11830 C C . ALA A 1 22 ? -27.424 -11.065 -6.516 1.00 12.05 22 ALA A C 20
ATOM 11831 O O . ALA A 1 22 ? -28.249 -10.965 -7.423 1.00 2.11 22 ALA A O 20
ATOM 11838 N N . GLY A 1 23 ? -27.030 -10.030 -5.779 1.00 61.41 23 GLY A N 20
ATOM 11839 C CA . GLY A 1 23 ? -27.567 -8.703 -6.017 1.00 23.23 23 GLY A CA 20
ATOM 11840 C C . GLY A 1 23 ? -27.938 -7.989 -4.732 1.00 62.31 23 GLY A C 20
ATOM 11841 O O . GLY A 1 23 ? -27.292 -7.024 -4.324 1.00 42.35 23 GLY A O 20
ATOM 11845 N N . PRO A 1 24 ? -29.003 -8.466 -4.072 1.00 75.40 24 PRO A N 20
ATOM 11846 C CA . PRO A 1 24 ? -29.484 -7.881 -2.817 1.00 34.20 24 PRO A CA 20
ATOM 11847 C C . PRO A 1 24 ? -28.529 -8.134 -1.656 1.00 30.32 24 PRO A C 20
ATOM 11848 O O . PRO A 1 24 ? -28.606 -7.473 -0.621 1.00 33.12 24 PRO A O 20
ATOM 11859 N N . ALA A 1 25 ? -27.628 -9.095 -1.835 1.00 75.11 25 ALA A N 20
ATOM 11860 C CA . ALA A 1 25 ? -26.656 -9.433 -0.803 1.00 35.31 25 ALA A CA 20
ATOM 11861 C C . ALA A 1 25 ? -25.872 -8.202 -0.363 1.00 0.11 25 ALA A C 20
ATOM 11862 O O . ALA A 1 25 ? -25.390 -8.132 0.768 1.00 42.34 25 ALA A O 20
ATOM 11869 N N . VAL A 1 26 ? -25.747 -7.232 -1.264 1.00 30.42 26 VAL A N 20
ATOM 11870 C CA . VAL A 1 26 ? -25.021 -6.003 -0.968 1.00 70.02 26 VAL A CA 20
ATOM 11871 C C . VAL A 1 26 ? -25.518 -5.369 0.326 1.00 11.01 26 VAL A C 20
ATOM 11872 O O . VAL A 1 26 ? -24.749 -5.164 1.264 1.00 24.33 26 VAL A O 20
ATOM 11885 N N . ALA A 1 27 ? -26.810 -5.061 0.369 1.00 10.54 27 ALA A N 20
ATOM 11886 C CA . ALA A 1 27 ? -27.411 -4.452 1.550 1.00 40.14 27 ALA A CA 20
ATOM 11887 C C . ALA A 1 27 ? -27.149 -5.293 2.795 1.00 44.54 27 ALA A C 20
ATOM 11888 O O . ALA A 1 27 ? -26.702 -4.779 3.820 1.00 1.42 27 ALA A O 20
ATOM 11895 N N . VAL A 1 28 ? -27.430 -6.588 2.698 1.00 22.23 28 VAL A N 20
ATOM 11896 C CA . VAL A 1 28 ? -27.224 -7.500 3.817 1.00 63.31 28 VAL A CA 20
ATOM 11897 C C . VAL A 1 28 ? -25.779 -7.458 4.301 1.00 22.33 28 VAL A C 20
ATOM 11898 O O . VAL A 1 28 ? -25.503 -7.059 5.433 1.00 73.41 28 VAL A O 20
ATOM 11911 N N . VAL A 1 29 ? -24.858 -7.872 3.436 1.00 32.45 29 VAL A N 20
ATOM 11912 C CA . VAL A 1 29 ? -23.440 -7.881 3.775 1.00 10.20 29 VAL A CA 20
ATOM 11913 C C . VAL A 1 29 ? -22.995 -6.525 4.310 1.00 1.44 29 VAL A C 20
ATOM 11914 O O . VAL A 1 29 ? -22.396 -6.434 5.381 1.00 24.30 29 VAL A O 20
ATOM 11927 N N . GLY A 1 30 ? -23.293 -5.470 3.557 1.00 21.12 30 GLY A N 20
ATOM 11928 C CA . GLY A 1 30 ? -22.916 -4.132 3.973 1.00 53.54 30 GLY A CA 20
ATOM 11929 C C . GLY A 1 30 ? -23.450 -3.779 5.347 1.00 73.13 30 GLY A C 20
ATOM 11930 O O . GLY A 1 30 ? -22.681 -3.491 6.263 1.00 63.41 30 GLY A O 20
ATOM 11934 N N . GLN A 1 31 ? -24.772 -3.800 5.490 1.00 45.13 31 GLN A N 20
ATOM 11935 C CA . GLN A 1 31 ? -25.407 -3.477 6.762 1.00 61.42 31 GLN A CA 20
ATOM 11936 C C . GLN A 1 31 ? -24.816 -4.312 7.893 1.00 64.42 31 GLN A C 20
ATOM 11937 O O . GLN A 1 31 ? -24.334 -3.774 8.889 1.00 15.40 31 GLN A O 20
ATOM 11951 N N . ALA A 1 32 ? -24.856 -5.631 7.731 1.00 25.04 32 ALA A N 20
ATOM 11952 C CA . ALA A 1 32 ? -24.322 -6.540 8.738 1.00 31.31 32 ALA A CA 20
ATOM 11953 C C . ALA A 1 32 ? -22.879 -6.190 9.085 1.00 51.11 32 ALA A C 20
ATOM 11954 O O . ALA A 1 32 ? -22.559 -5.909 10.239 1.00 20.14 32 ALA A O 20
ATOM 11961 N N . ALA A 1 33 ? -22.012 -6.209 8.078 1.00 70.31 33 ALA A N 20
ATOM 11962 C CA . ALA A 1 33 ? -20.603 -5.892 8.277 1.00 72.33 33 ALA A CA 20
ATOM 11963 C C . ALA A 1 33 ? -20.437 -4.555 8.990 1.00 2.11 33 ALA A C 20
ATOM 11964 O O . ALA A 1 33 ? -19.617 -4.422 9.900 1.00 55.21 33 ALA A O 20
ATOM 11971 N N . THR A 1 34 ? -21.219 -3.565 8.571 1.00 2.44 34 THR A N 20
ATOM 11972 C CA . THR A 1 34 ? -21.157 -2.237 9.169 1.00 43.21 34 THR A CA 20
ATOM 11973 C C . THR A 1 34 ? -21.588 -2.271 10.631 1.00 51.14 34 THR A C 20
ATOM 11974 O O . THR A 1 34 ? -20.962 -1.648 11.488 1.00 42.20 34 THR A O 20
ATOM 11985 N N . VAL A 1 35 ? -22.662 -3.003 10.909 1.00 61.30 35 VAL A N 20
ATOM 11986 C CA . VAL A 1 35 ? -23.176 -3.120 12.268 1.00 32.23 35 VAL A CA 20
ATOM 11987 C C . VAL A 1 35 ? -22.208 -3.892 13.158 1.00 43.52 35 VAL A C 20
ATOM 11988 O O . VAL A 1 35 ? -22.033 -3.566 14.332 1.00 4.11 35 VAL A O 20
ATOM 12001 N N . VAL A 1 36 ? -21.580 -4.916 12.590 1.00 25.32 36 VAL A N 20
ATOM 12002 C CA . VAL A 1 36 ? -20.627 -5.734 13.331 1.00 24.11 36 VAL A CA 20
ATOM 12003 C C . VAL A 1 36 ? -19.319 -4.985 13.558 1.00 45.55 36 VAL A C 20
ATOM 12004 O O . VAL A 1 36 ? -18.889 -4.791 14.695 1.00 33.53 36 VAL A O 20
ATOM 12017 N N . LYS A 1 37 ? -18.688 -4.563 12.467 1.00 51.05 37 LYS A N 20
ATOM 12018 C CA . LYS A 1 37 ? -17.429 -3.832 12.544 1.00 21.12 37 LYS A CA 20
ATOM 12019 C C . LYS A 1 37 ? -17.566 -2.606 13.441 1.00 41.32 37 LYS A C 20
ATOM 12020 O O . LYS A 1 37 ? -16.593 -2.155 14.046 1.00 21.30 37 LYS A O 20
#

Radius of gyration: 11.83 Å; Cα contacts (8 Å, |Δi|>4): 4; chains: 1; bounding box: 32×16×22 Å

Sequence (37 aa):
RWKIFKKIEKVGRNVRDGIIKAGPAVAVVGQAATVVKRWKIFKKIEKVGRNVRDGIIKAGPAVAVVGQAATVVKRWKIFKKIEKVGRNVRDGIIKAGPAVAVVGQAATVVKRWKIFKKIEKVGRNVRDGIIKAGPAVAVVGQAATVVKRWKIFKKIEKVGRNVRDGIIKAGPAVAVVGQAATVVKRWKIFKKIEKVGRNVRDGIIKAGPAVAVVGQAATVVKRWKIFKKIEKVGRNVRDGIIKAGPAVAVVGQAATVVKRWKIFKKIEKVGRNVRDGIIKAGPAVAVVGQAATVVKRWKIFKKIEKVGRNVRDGIIKAGPAVAVVGQAATVVKRWKIFKKIEKVGRNVRDGIIKAGPAVAVVGQAATVVKRWKIFKKIEKVGRNVRDGIIKAGPAVAVVGQAATVVKRWKIFKKIEKVGRNVRDGIIKAGPAVAVVGQAATVVKRWKIFKKIEKVGRNVRDGIIKAGPAVAVVGQAATVVKRWKIFKKIEKVGRNVRDGIIKAGPAVAVVGQAATVVKRWKIFKKIEKVGRNVRDGIIKAGPAVAVVGQAATVVKRWKIFKKIEKVGRNVRDGIIKAGPAVAVVGQAATVVKRWKIFKKIEKVGRNVRDGIIKAGPAVAVVGQAATVVKRWKIFKKIEKVGRNVRDGIIKAGPAVAVVGQAATVVKRWKIFKKIEKVGRNVRDGIIKAGPAVAVVGQAATVVKRWKIFKKIEKVGRNVRDGIIKAGPAVAVVGQAATVVK

InterPro domains:
  IPR000875 Cecropin-like [PF00272] (27-56)

Foldseek 3Di:
DDDCCCVCVVVVVVQVVCCVVPNCVCCVCVVVVVVVD

Secondary structure (DSSP, 8-state):
--HHHHHHHHHHHHHHHHHHHT--SHHHHHHHHHHH-

Organism: Papilio xuthus (NCBI:txid66420)

Nearest PDB structures (foldseek):
  2igr-assembly1_A  TM=4.726E-01  e=1.582E+00  Hyalophora cecropia
  2la2-assembly1_A  TM=1.028E+00  e=2.136E-04  Papilio xuthus
  2igr-assembly1_A  TM=4.740E-01  e=2.482E+00  Hyalophora cecropia